Protein AF-R9UL96-F1 (afdb_monomer_lite)

Organism: NCBI:txid997761

Foldseek 3Di:
DVVVLDVLLDLVLLLCLLVLLQVVLVVQLCLLVQNDDQFDSVVSVVVLVCCCVPNDPVQNVCSVVSGHPVSVVSNVSSVLSVLLRDPVVLVDDLCVNLVCLLVQLVVLLLLLVLLVVCVVVVVDDLVVCVGGDSVPSNVVSVSSNSSSVSSNSSSSSSCVVSVPPPPPVVVVCVVCLLPVLLVVLLVLLVVQLVVLVCLLVVHPLPLFACVNPVPCPLALRNHDHSNPVSVVSNVLSVVVNVLSVCLVDQDDDPVLVVSLVSLLVLLCCLLFRLDDLLLVVLVLCVVVQVVCSNVSHHDPSCVSVDSSSVVSVSSNSSSVSSVLNSQLSVLVNVVHDSNPSHDPPDLPDDDLVNLLVLLVVLLVLLLVLLVLQQVLLVCLVVQHQVQADSVVSVVCVVVVVSVVSNSSSVSSNVVNVLSVLLNDCCVQAPDQPPPPRHGPGDDLCVSLVVLLSSLSSLLNHLVSLVVVVVVDDDPSSRCSVRVSSNSSNSSSVSSNSSSVSSVVNPDAQDPVPRDGSVVVD

Structure (mmCIF, N/CA/C/O backbone):
data_AF-R9UL96-F1
#
_entry.id   AF-R9UL96-F1
#
loop_
_atom_site.group_PDB
_atom_site.id
_atom_site.type_symbol
_atom_site.label_atom_id
_atom_site.label_alt_id
_atom_site.label_comp_id
_atom_site.label_asym_id
_atom_site.label_entity_id
_atom_site.label_seq_id
_atom_site.pdbx_PDB_ins_code
_atom_site.Cartn_x
_atom_site.Cartn_y
_atom_site.Cartn_z
_atom_site.occupancy
_atom_site.B_iso_or_equiv
_atom_site.auth_seq_id
_atom_site.auth_comp_id
_atom_site.auth_asym_id
_atom_site.auth_atom_id
_atom_site.pdbx_PDB_model_num
ATOM 1 N N . MET A 1 1 ? 14.682 -35.349 20.446 1.00 47.84 1 MET A N 1
ATOM 2 C CA . MET A 1 1 ? 13.753 -34.211 20.212 1.00 47.84 1 MET A CA 1
ATOM 3 C C . MET A 1 1 ? 13.965 -32.989 21.126 1.00 47.84 1 MET A C 1
ATOM 5 O O . MET A 1 1 ? 13.869 -31.873 20.626 1.00 47.84 1 MET A O 1
ATOM 9 N N . LEU A 1 2 ? 14.276 -33.133 22.426 1.00 48.75 2 LEU A N 1
ATOM 10 C CA . LEU A 1 2 ? 14.453 -31.982 23.342 1.00 48.75 2 LEU A CA 1
ATOM 11 C C . LEU A 1 2 ? 15.682 -31.096 23.024 1.00 48.75 2 LEU A C 1
ATOM 13 O O . LEU A 1 2 ? 15.549 -29.875 22.979 1.00 48.75 2 LEU A O 1
ATOM 17 N N . LYS A 1 3 ? 16.846 -31.685 22.694 1.00 47.28 3 LYS A N 1
ATOM 18 C CA . LYS A 1 3 ? 18.056 -30.932 22.281 1.00 47.28 3 LYS A CA 1
ATOM 19 C C . LYS A 1 3 ? 17.869 -30.137 20.974 1.00 47.28 3 LYS A C 1
ATOM 21 O O . LYS A 1 3 ? 18.302 -28.992 20.894 1.00 47.28 3 LYS A O 1
ATOM 26 N N . GLN A 1 4 ? 17.163 -30.692 19.981 1.00 53.06 4 GLN A N 1
ATOM 27 C CA . GLN A 1 4 ? 16.849 -29.985 18.724 1.00 53.06 4 GLN A CA 1
ATOM 28 C C . GLN A 1 4 ? 15.917 -28.783 18.953 1.00 53.06 4 GLN A C 1
ATOM 30 O O . GLN A 1 4 ? 16.147 -27.711 18.398 1.00 53.06 4 GLN A O 1
ATOM 35 N N . ARG A 1 5 ? 14.907 -28.914 19.830 1.00 56.50 5 ARG A N 1
ATOM 36 C CA . ARG A 1 5 ? 14.055 -27.776 20.226 1.00 56.50 5 ARG A CA 1
ATOM 37 C C . ARG A 1 5 ? 14.847 -26.685 20.955 1.00 56.50 5 ARG A C 1
ATOM 39 O O . ARG A 1 5 ? 14.590 -25.505 20.724 1.00 56.50 5 ARG A O 1
ATOM 46 N N . ALA A 1 6 ? 15.827 -27.056 21.781 1.00 61.53 6 ALA A N 1
ATOM 47 C CA . ALA A 1 6 ? 16.679 -26.098 22.485 1.00 61.53 6 ALA A CA 1
ATOM 48 C C . ALA A 1 6 ? 17.522 -25.249 21.513 1.00 61.53 6 ALA A C 1
ATOM 50 O O . ALA A 1 6 ? 17.527 -24.024 21.626 1.00 61.53 6 ALA A O 1
ATOM 51 N N . TRP A 1 7 ? 18.144 -25.869 20.504 1.00 63.56 7 TRP A N 1
ATOM 52 C CA . TRP A 1 7 ? 18.952 -25.164 19.498 1.00 63.56 7 TRP A CA 1
ATOM 53 C C . TRP A 1 7 ? 18.121 -24.211 18.623 1.00 63.56 7 TRP A C 1
ATOM 55 O O . TRP A 1 7 ? 18.484 -23.046 18.445 1.00 63.56 7 TRP A O 1
ATOM 65 N N . LEU A 1 8 ? 16.947 -24.659 18.165 1.00 64.25 8 LEU A N 1
ATOM 66 C CA . LEU A 1 8 ? 16.033 -23.851 17.346 1.00 64.25 8 LEU A CA 1
ATOM 67 C C . LEU A 1 8 ? 15.386 -22.685 18.120 1.00 64.25 8 LEU A C 1
ATOM 69 O O . LEU A 1 8 ? 14.940 -21.712 17.518 1.00 64.25 8 LEU A O 1
ATOM 73 N N . SER A 1 9 ? 15.333 -22.755 19.454 1.00 70.75 9 SER A N 1
ATOM 74 C CA . SER A 1 9 ? 14.817 -21.682 20.325 1.00 70.75 9 SER A CA 1
ATOM 75 C C . SER A 1 9 ? 15.905 -20.753 20.884 1.00 70.75 9 SER A C 1
ATOM 77 O O . SER A 1 9 ? 15.622 -19.874 21.702 1.00 70.75 9 SER A O 1
ATOM 79 N N . SER A 1 10 ? 17.154 -20.929 20.443 1.00 84.50 10 SER A N 1
ATOM 80 C CA . SER A 1 10 ? 18.304 -20.203 20.971 1.00 84.50 10 SER A CA 1
ATOM 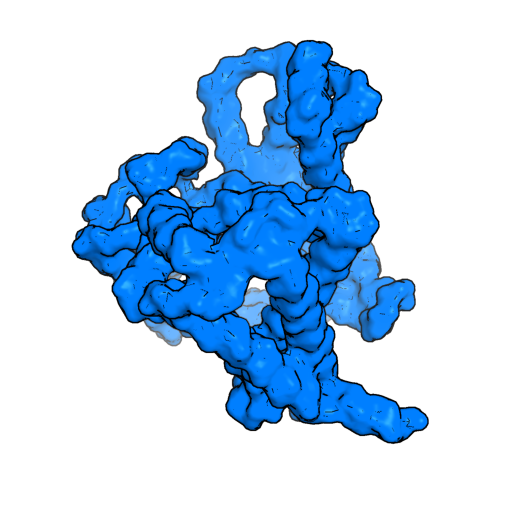81 C C . SER A 1 10 ? 18.249 -18.704 20.664 1.00 84.50 10 SER A C 1
ATOM 83 O O . SER A 1 10 ? 17.824 -18.277 19.588 1.00 84.50 10 SER A O 1
ATOM 85 N N . LYS A 1 11 ? 18.724 -17.896 21.618 1.00 87.94 11 LYS A N 1
ATOM 86 C CA . LYS A 1 11 ? 18.963 -16.453 21.458 1.00 87.94 11 LYS A CA 1
ATOM 87 C C . LYS A 1 11 ? 20.184 -16.150 20.575 1.00 87.94 11 LYS A C 1
ATOM 89 O O . LYS A 1 11 ? 20.279 -15.047 20.049 1.00 87.94 11 LYS A O 1
ATOM 94 N N . ARG A 1 12 ? 21.088 -17.124 20.392 1.00 89.44 12 ARG A N 1
ATOM 95 C CA . ARG A 1 12 ? 22.370 -16.956 19.680 1.00 89.44 12 ARG A CA 1
ATOM 96 C C . ARG A 1 12 ? 22.191 -16.426 18.257 1.00 89.44 12 ARG A C 1
ATOM 98 O O . ARG A 1 12 ? 22.935 -15.544 17.856 1.00 89.44 12 ARG A O 1
ATOM 105 N N . TRP A 1 13 ? 21.158 -16.882 17.549 1.00 88.19 13 TRP A N 1
ATOM 106 C CA . TRP A 1 13 ? 20.866 -16.459 16.176 1.00 88.19 13 TRP A CA 1
ATOM 107 C C . TRP A 1 13 ? 20.723 -14.951 16.007 1.00 88.19 13 TRP A C 1
ATOM 109 O O . TRP A 1 13 ? 21.274 -14.397 15.067 1.00 88.19 13 TRP A O 1
ATOM 119 N N . GLY A 1 14 ? 20.020 -14.279 16.922 1.00 86.81 14 GLY A N 1
ATOM 120 C CA . GLY A 1 14 ? 19.823 -12.837 16.791 1.00 86.81 14 GLY A CA 1
ATOM 121 C C . GLY A 1 14 ? 21.050 -12.021 17.190 1.00 86.81 14 GLY A C 1
ATOM 122 O O . GLY A 1 14 ? 21.252 -10.961 16.617 1.00 86.81 14 GLY A O 1
ATOM 123 N N . TYR A 1 15 ? 21.911 -12.530 18.084 1.00 91.19 15 TYR A N 1
ATOM 124 C CA . TYR A 1 15 ? 23.210 -11.896 18.347 1.00 91.19 15 TYR A CA 1
ATOM 125 C C . TYR A 1 15 ? 24.140 -12.008 17.136 1.00 91.19 15 TYR A C 1
ATOM 127 O O . TYR A 1 15 ? 24.719 -11.009 16.719 1.00 91.19 15 TYR A O 1
ATOM 135 N N . ILE A 1 16 ? 24.220 -13.195 16.526 1.00 91.00 16 ILE A N 1
ATOM 136 C CA . ILE A 1 16 ? 25.002 -13.410 15.301 1.00 91.00 16 ILE A CA 1
ATOM 137 C C . ILE A 1 16 ? 24.481 -12.497 14.181 1.00 91.00 16 ILE A C 1
ATOM 139 O O . ILE A 1 16 ? 25.257 -11.755 13.588 1.00 91.00 16 ILE A O 1
ATOM 143 N N . ALA A 1 17 ? 23.163 -12.468 13.958 1.00 90.25 17 ALA A N 1
ATOM 144 C CA . ALA A 1 17 ? 22.548 -11.600 12.955 1.00 90.25 17 ALA A CA 1
ATOM 145 C C . ALA A 1 17 ? 22.770 -10.102 13.239 1.00 90.25 17 ALA A C 1
ATOM 147 O O . ALA A 1 17 ? 22.954 -9.331 12.304 1.00 90.25 17 ALA A O 1
ATOM 148 N N . SER A 1 18 ? 22.791 -9.672 14.507 1.00 91.38 18 SER A N 1
ATOM 149 C CA . SER A 1 18 ? 23.057 -8.266 14.853 1.00 91.38 18 SER A CA 1
ATOM 150 C C . SER A 1 18 ? 24.501 -7.828 14.606 1.00 91.38 18 SER A C 1
ATOM 152 O O . SER A 1 18 ? 24.752 -6.639 14.460 1.00 91.38 18 SER A O 1
ATOM 154 N N . LEU A 1 19 ? 25.445 -8.771 14.565 1.00 91.50 19 LEU A N 1
ATOM 155 C CA . LEU A 1 19 ? 26.862 -8.480 14.344 1.00 91.50 19 LEU A CA 1
ATOM 156 C C . LEU A 1 19 ? 27.278 -8.676 12.883 1.00 91.50 19 LEU A C 1
ATOM 158 O O . LEU A 1 19 ? 28.200 -8.014 12.423 1.00 91.50 19 LEU A O 1
ATOM 162 N N . ALA A 1 20 ? 26.589 -9.540 12.136 1.00 88.75 20 ALA A N 1
ATOM 163 C CA . ALA A 1 20 ? 26.991 -9.919 10.782 1.00 88.75 20 ALA A CA 1
ATOM 164 C C . ALA A 1 20 ? 26.985 -8.762 9.760 1.00 88.75 20 ALA A C 1
ATOM 166 O O . ALA A 1 20 ? 27.764 -8.807 8.814 1.00 88.75 20 ALA A O 1
ATOM 167 N N . LEU A 1 21 ? 26.174 -7.712 9.952 1.00 87.88 21 LEU A N 1
ATOM 168 C CA . LEU A 1 21 ? 26.159 -6.534 9.066 1.00 87.88 21 LEU A CA 1
ATOM 169 C C . LEU A 1 21 ? 27.049 -5.375 9.535 1.00 87.88 21 LEU A C 1
ATOM 171 O O . LEU A 1 21 ? 27.207 -4.399 8.805 1.00 87.88 21 LEU A O 1
ATOM 175 N N . VAL A 1 22 ? 27.640 -5.457 10.730 1.00 87.94 22 VAL A N 1
ATOM 176 C CA . VAL A 1 22 ? 28.489 -4.379 11.263 1.00 87.94 22 VAL A CA 1
ATOM 177 C C . VAL A 1 22 ? 29.727 -4.136 10.387 1.00 87.94 22 VAL A C 1
ATOM 179 O O . VAL A 1 22 ? 29.967 -2.976 10.055 1.00 87.94 22 VAL A O 1
ATOM 182 N N . PRO A 1 23 ? 30.470 -5.165 9.921 1.00 89.44 23 PRO A N 1
ATOM 183 C CA . PRO A 1 23 ? 31.605 -4.948 9.020 1.00 89.44 23 PRO A CA 1
ATOM 184 C C . PRO A 1 23 ? 31.208 -4.260 7.709 1.00 89.44 23 PRO A C 1
ATOM 186 O O . PRO A 1 23 ? 31.928 -3.391 7.230 1.00 89.44 23 PRO A O 1
ATOM 189 N N . TYR A 1 24 ? 30.038 -4.603 7.159 1.00 85.75 24 TYR A N 1
ATOM 190 C CA . TYR A 1 24 ? 29.509 -3.976 5.947 1.00 85.75 24 TYR A CA 1
ATOM 191 C C . TYR A 1 24 ? 29.161 -2.499 6.171 1.00 85.75 24 TYR A C 1
ATOM 193 O O . TYR A 1 24 ? 29.518 -1.653 5.355 1.00 85.75 24 TYR A O 1
ATOM 201 N N . ALA A 1 25 ? 28.508 -2.174 7.292 1.00 88.12 25 ALA A N 1
ATOM 202 C CA . ALA A 1 25 ? 28.195 -0.789 7.637 1.00 88.12 25 ALA A CA 1
ATOM 203 C C . ALA A 1 25 ? 29.469 0.052 7.810 1.00 88.12 25 ALA A C 1
ATOM 205 O O . ALA A 1 25 ? 29.531 1.168 7.306 1.00 88.12 25 ALA A O 1
ATOM 206 N N . ILE A 1 26 ? 30.498 -0.499 8.466 1.00 89.50 26 ILE A N 1
ATOM 207 C CA . ILE A 1 26 ? 31.804 0.161 8.608 1.00 89.50 26 ILE A CA 1
ATOM 208 C C . ILE A 1 26 ? 32.422 0.410 7.231 1.00 89.50 26 ILE A C 1
ATOM 210 O O . ILE A 1 26 ? 32.791 1.540 6.938 1.00 89.50 26 ILE A O 1
ATOM 214 N N . LEU A 1 27 ? 32.481 -0.611 6.372 1.00 87.69 27 LEU A N 1
ATOM 215 C CA . LEU A 1 27 ? 33.031 -0.494 5.019 1.00 87.69 27 LEU A CA 1
ATOM 216 C C . LEU A 1 27 ? 32.353 0.629 4.220 1.00 87.69 27 LEU A C 1
ATOM 218 O O . LEU A 1 27 ? 33.025 1.461 3.623 1.00 87.69 27 LEU A O 1
ATOM 222 N N . LYS A 1 28 ? 31.019 0.686 4.255 1.00 86.31 28 LYS A N 1
ATOM 223 C CA . LYS A 1 28 ? 30.242 1.707 3.549 1.00 86.31 28 LYS A CA 1
ATOM 224 C C . LYS A 1 28 ? 30.446 3.117 4.102 1.00 86.31 28 LYS A C 1
ATOM 226 O O . LYS A 1 28 ? 30.524 4.059 3.322 1.00 86.31 28 LYS A O 1
ATOM 231 N N . LEU A 1 29 ? 30.591 3.265 5.419 1.00 89.56 29 LEU A N 1
ATOM 232 C CA . LEU A 1 29 ? 30.948 4.551 6.022 1.00 89.56 29 LEU A CA 1
ATOM 233 C C . LEU A 1 29 ? 32.369 4.983 5.639 1.00 89.56 29 LEU A C 1
ATOM 235 O O . LEU A 1 29 ? 32.583 6.159 5.370 1.00 89.56 29 LEU A O 1
ATOM 239 N N . LEU A 1 30 ? 33.324 4.051 5.559 1.00 89.12 30 LEU A N 1
ATOM 240 C CA . LEU A 1 30 ? 34.678 4.347 5.080 1.00 89.12 30 LEU A CA 1
ATOM 241 C C . LEU A 1 30 ? 34.650 4.855 3.631 1.00 89.12 30 LEU A C 1
ATOM 243 O O . LEU A 1 30 ? 35.268 5.876 3.340 1.00 89.12 30 LEU A O 1
ATOM 247 N N . TRP A 1 31 ? 33.867 4.218 2.755 1.00 88.31 31 TRP A N 1
ATOM 248 C CA . TRP A 1 31 ? 33.702 4.666 1.368 1.00 88.31 31 TRP A CA 1
ATOM 249 C C . TRP A 1 31 ? 33.063 6.049 1.266 1.00 88.31 31 TRP A C 1
ATOM 251 O O . TRP A 1 31 ? 33.552 6.866 0.499 1.00 88.31 31 TRP A O 1
ATOM 261 N N . ALA A 1 32 ? 32.034 6.348 2.066 1.00 87.38 32 ALA A N 1
ATOM 262 C CA . ALA A 1 32 ? 31.415 7.679 2.093 1.00 87.38 32 ALA A CA 1
ATOM 263 C C . ALA A 1 32 ? 32.349 8.793 2.592 1.00 87.38 32 ALA A C 1
ATOM 265 O O . ALA A 1 32 ? 32.083 9.964 2.358 1.00 87.38 32 ALA A O 1
ATOM 266 N N . ASN A 1 33 ? 33.437 8.438 3.279 1.00 89.19 33 ASN A N 1
ATOM 267 C CA . ASN A 1 33 ? 34.460 9.380 3.737 1.00 89.19 33 ASN A CA 1
ATOM 268 C C . ASN A 1 33 ? 35.718 9.355 2.845 1.00 89.19 33 ASN A C 1
ATOM 270 O O . ASN A 1 33 ? 36.777 9.815 3.266 1.00 89.19 33 ASN A O 1
ATOM 274 N N . GLY A 1 34 ? 35.629 8.789 1.635 1.00 84.31 34 GLY A N 1
ATOM 275 C CA . GLY A 1 34 ? 36.731 8.763 0.666 1.00 84.31 34 GLY A CA 1
ATOM 276 C C . GLY A 1 34 ? 37.849 7.764 0.984 1.00 84.31 34 GLY A C 1
ATOM 277 O O . GLY A 1 34 ? 38.929 7.841 0.405 1.00 84.31 34 GLY A O 1
ATOM 278 N N . ILE A 1 35 ? 37.631 6.820 1.904 1.00 87.06 35 ILE A N 1
ATOM 279 C CA . ILE A 1 35 ? 38.648 5.837 2.291 1.00 87.06 35 ILE A CA 1
ATOM 280 C C . ILE A 1 35 ? 38.501 4.588 1.412 1.00 87.06 35 ILE A C 1
ATOM 282 O O . ILE A 1 35 ? 37.592 3.774 1.600 1.00 87.06 35 ILE A O 1
ATOM 286 N N . ALA A 1 36 ? 39.428 4.418 0.468 1.00 83.31 36 ALA A N 1
ATOM 287 C CA . ALA A 1 36 ? 39.475 3.284 -0.453 1.00 83.31 36 ALA A CA 1
ATOM 288 C C . ALA A 1 36 ? 39.890 1.979 0.253 1.00 83.31 36 ALA A C 1
ATOM 290 O O . ALA A 1 36 ? 41.070 1.663 0.409 1.00 83.31 36 ALA A O 1
ATOM 291 N N . VAL A 1 37 ? 38.898 1.209 0.703 1.00 81.81 37 VAL A N 1
ATOM 292 C CA . VAL A 1 37 ? 39.073 -0.125 1.300 1.00 81.81 37 VAL A CA 1
ATOM 293 C C . VAL A 1 37 ? 38.338 -1.141 0.435 1.00 81.81 37 VAL A C 1
ATOM 295 O O . VAL A 1 37 ? 37.131 -1.025 0.280 1.00 81.81 37 VAL A O 1
ATOM 298 N N . LEU A 1 38 ? 39.025 -2.155 -0.103 1.00 76.19 38 LEU A N 1
ATOM 299 C CA . LEU A 1 38 ? 38.444 -3.169 -1.015 1.00 76.19 38 LEU A CA 1
ATOM 300 C C . LEU A 1 38 ? 37.946 -2.638 -2.375 1.00 76.19 38 LEU A C 1
ATOM 302 O O . LEU A 1 38 ? 37.251 -3.361 -3.087 1.00 76.19 38 LEU A O 1
ATOM 306 N N . ILE A 1 39 ? 38.310 -1.406 -2.723 1.00 78.50 39 ILE A N 1
ATOM 307 C CA . ILE A 1 39 ? 37.995 -0.713 -3.977 1.00 78.50 39 ILE A CA 1
ATOM 308 C C . ILE A 1 39 ? 39.217 0.124 -4.391 1.00 78.50 39 ILE A C 1
ATOM 310 O O . ILE A 1 39 ? 39.999 0.524 -3.520 1.00 78.50 39 ILE A O 1
ATOM 314 N N . SER A 1 40 ? 39.415 0.345 -5.692 1.00 82.94 40 SER A N 1
ATOM 315 C CA . SER A 1 40 ? 40.440 1.255 -6.226 1.00 82.94 40 SER A CA 1
ATOM 316 C C . SER A 1 40 ? 40.183 2.716 -5.798 1.00 82.94 40 SER A C 1
ATOM 318 O O . SER A 1 40 ? 39.072 3.080 -5.412 1.00 82.94 40 SER A O 1
ATOM 320 N N . GLN A 1 41 ? 41.215 3.570 -5.845 1.00 83.62 41 GLN A N 1
ATOM 321 C CA . GLN A 1 41 ? 41.034 5.015 -5.613 1.00 83.62 41 GLN A CA 1
ATOM 322 C C . GLN A 1 41 ? 40.152 5.645 -6.700 1.00 83.62 41 GLN A C 1
ATOM 324 O O . GLN A 1 41 ? 39.225 6.382 -6.384 1.00 83.62 41 GLN A O 1
ATOM 329 N N . GLU A 1 42 ? 40.372 5.258 -7.956 1.00 81.06 42 GLU A N 1
ATOM 330 C CA . GLU A 1 42 ? 39.547 5.653 -9.104 1.00 81.06 42 GLU A CA 1
ATOM 331 C C . GLU A 1 42 ? 38.076 5.237 -8.909 1.00 81.06 42 GLU A C 1
ATOM 333 O O . GLU A 1 42 ? 37.175 6.058 -9.045 1.00 81.06 42 GLU A O 1
ATOM 338 N N . GLY A 1 43 ? 37.821 4.021 -8.413 1.00 79.25 43 GLY A N 1
ATOM 339 C CA . GLY A 1 43 ? 36.471 3.553 -8.093 1.00 79.25 43 GLY A CA 1
ATOM 340 C C . GLY A 1 43 ? 35.796 4.312 -6.941 1.00 79.25 43 GLY A C 1
ATOM 341 O O . GLY A 1 43 ? 34.570 4.433 -6.919 1.00 79.25 43 GLY A O 1
ATOM 342 N N . ILE A 1 44 ? 36.553 4.857 -5.978 1.00 83.00 44 ILE A N 1
ATOM 343 C CA . ILE A 1 44 ? 36.001 5.757 -4.945 1.00 83.00 44 ILE A CA 1
ATOM 344 C C . ILE A 1 44 ? 35.614 7.107 -5.545 1.00 83.00 44 ILE A C 1
ATOM 346 O O . ILE A 1 44 ? 34.560 7.639 -5.185 1.00 83.00 44 ILE A O 1
ATOM 350 N N . GLU A 1 45 ? 36.436 7.657 -6.437 1.00 83.81 45 GLU A N 1
ATOM 351 C CA . GLU A 1 45 ? 36.146 8.911 -7.136 1.00 83.81 45 GLU A CA 1
ATOM 352 C C . GLU A 1 45 ? 34.904 8.766 -8.023 1.00 83.81 45 GLU A C 1
ATOM 354 O O . GLU A 1 45 ? 33.984 9.584 -7.937 1.00 83.81 45 GLU A O 1
ATOM 359 N N . GLU A 1 46 ? 34.804 7.670 -8.779 1.00 81.69 46 GLU A N 1
ATOM 360 C CA . GLU A 1 46 ? 33.617 7.336 -9.565 1.00 81.69 46 GLU A CA 1
ATOM 361 C C . GLU A 1 46 ? 32.380 7.108 -8.693 1.00 81.69 46 GLU A C 1
ATOM 363 O O . GLU A 1 46 ? 31.291 7.580 -9.025 1.00 81.69 46 GLU A O 1
ATOM 368 N N . LEU A 1 47 ? 32.520 6.432 -7.547 1.00 80.19 47 LEU A N 1
ATOM 369 C CA . LEU A 1 47 ? 31.423 6.254 -6.596 1.00 80.19 47 LEU A CA 1
ATOM 370 C C . LEU A 1 47 ? 30.910 7.606 -6.089 1.00 80.19 47 LEU A C 1
ATOM 372 O O . LEU A 1 47 ? 29.698 7.815 -6.048 1.00 80.19 47 LEU A O 1
ATOM 376 N N . HIS A 1 48 ? 31.805 8.532 -5.730 1.00 83.81 48 HIS A N 1
ATOM 377 C CA . HIS A 1 48 ? 31.416 9.878 -5.306 1.00 83.81 48 HIS A CA 1
ATOM 378 C C . HIS A 1 48 ? 30.740 10.640 -6.445 1.00 83.81 48 HIS A C 1
ATOM 380 O O . HIS A 1 48 ? 29.678 11.225 -6.235 1.00 83.81 48 HIS A O 1
ATOM 386 N N . ALA A 1 49 ? 31.296 10.591 -7.657 1.00 83.50 49 ALA A N 1
ATOM 387 C CA . ALA A 1 49 ? 30.705 11.227 -8.830 1.00 83.50 49 ALA A CA 1
ATOM 388 C C . ALA A 1 49 ? 29.302 10.670 -9.132 1.00 83.50 49 ALA A C 1
ATOM 390 O O . ALA A 1 49 ? 28.355 11.429 -9.344 1.00 83.50 49 ALA A O 1
ATOM 391 N N . SER A 1 50 ? 29.139 9.347 -9.069 1.00 77.44 50 SER A N 1
ATOM 392 C CA . SER A 1 50 ? 27.865 8.662 -9.284 1.00 77.44 50 SER A CA 1
ATOM 393 C C . SER A 1 50 ? 26.846 8.996 -8.197 1.00 77.44 50 SER A C 1
ATOM 395 O O . SER A 1 50 ? 25.691 9.279 -8.510 1.00 77.44 50 SER A O 1
ATOM 397 N N . MET A 1 51 ? 27.257 9.054 -6.927 1.00 77.19 51 MET A N 1
ATOM 398 C CA . MET A 1 51 ? 26.379 9.479 -5.832 1.00 77.19 51 MET A CA 1
ATOM 399 C C . MET A 1 51 ? 25.943 10.939 -5.997 1.00 77.19 51 MET A C 1
ATOM 401 O O . MET A 1 51 ? 24.787 11.271 -5.753 1.00 77.19 51 MET A O 1
ATOM 405 N N . GLN A 1 52 ? 26.824 11.815 -6.479 1.00 79.81 52 GLN A N 1
ATOM 406 C CA . GLN A 1 52 ? 26.480 13.215 -6.730 1.00 79.81 52 GLN A CA 1
ATOM 407 C C . GLN A 1 52 ? 25.517 13.399 -7.910 1.00 79.81 52 GLN A C 1
ATOM 409 O O . GLN A 1 52 ? 24.691 14.319 -7.864 1.00 79.81 52 GLN A O 1
ATOM 414 N N . ALA A 1 53 ? 25.623 12.545 -8.932 1.00 76.69 53 ALA A N 1
ATOM 415 C CA . ALA A 1 53 ? 24.845 12.624 -10.166 1.00 76.69 53 ALA A CA 1
ATOM 416 C C . ALA A 1 53 ? 23.504 11.870 -10.105 1.00 76.69 53 ALA A C 1
ATOM 418 O O . ALA A 1 53 ? 22.507 12.364 -10.627 1.00 76.69 53 ALA A O 1
ATOM 419 N N . ASN A 1 54 ? 23.473 10.695 -9.471 1.00 72.88 54 ASN A N 1
ATOM 420 C CA . ASN A 1 54 ? 22.372 9.733 -9.592 1.00 72.88 54 ASN A CA 1
ATOM 421 C C . ASN A 1 54 ? 21.609 9.480 -8.285 1.00 72.88 54 ASN A C 1
ATOM 423 O O . ASN A 1 54 ? 20.529 8.888 -8.327 1.00 72.88 54 ASN A O 1
ATOM 427 N N . ALA A 1 55 ? 22.147 9.869 -7.123 1.00 71.38 55 ALA A N 1
ATOM 428 C CA . ALA A 1 55 ? 21.472 9.601 -5.857 1.00 71.38 55 ALA A CA 1
ATOM 429 C C . ALA A 1 55 ? 20.238 10.492 -5.675 1.00 71.38 55 ALA A C 1
ATOM 431 O O . ALA A 1 55 ? 20.205 11.658 -6.079 1.00 71.38 55 ALA A O 1
ATOM 432 N N . ASP A 1 56 ? 19.222 9.952 -5.002 1.00 75.12 56 ASP A N 1
ATOM 433 C CA . ASP A 1 56 ? 18.080 10.750 -4.581 1.00 75.12 56 ASP A CA 1
ATOM 434 C C . ASP A 1 56 ? 18.518 11.850 -3.588 1.00 75.12 56 ASP A C 1
ATOM 436 O O . ASP A 1 56 ? 19.531 11.696 -2.895 1.00 75.12 56 ASP A O 1
ATOM 440 N N . PRO A 1 57 ? 17.759 12.956 -3.462 1.00 73.44 57 PRO A N 1
ATOM 441 C CA . PRO A 1 57 ? 18.163 14.098 -2.642 1.00 73.44 57 PRO A CA 1
ATOM 442 C C . PRO A 1 57 ? 18.486 13.765 -1.178 1.00 73.44 57 PRO A C 1
ATOM 444 O O . PRO A 1 57 ? 19.310 14.446 -0.571 1.00 73.44 57 PRO A O 1
ATOM 447 N N . ILE A 1 58 ? 17.853 12.737 -0.597 1.00 70.38 58 ILE A N 1
ATOM 448 C CA . ILE A 1 58 ? 18.079 12.342 0.800 1.00 70.38 58 ILE A CA 1
ATOM 449 C C . ILE A 1 58 ? 19.377 11.547 0.910 1.00 70.38 58 ILE A C 1
ATOM 451 O O . ILE A 1 58 ? 20.192 11.835 1.784 1.00 70.38 58 ILE A O 1
ATOM 455 N N . SER A 1 59 ? 19.583 10.569 0.026 1.00 73.25 59 SER A N 1
ATOM 456 C CA . SER A 1 59 ? 20.826 9.794 -0.015 1.00 73.25 59 SER A CA 1
ATOM 457 C C . SER A 1 59 ? 22.030 10.682 -0.315 1.00 73.25 59 SER A C 1
ATOM 459 O O . SER A 1 59 ? 23.063 10.520 0.326 1.00 73.25 59 SER A O 1
ATOM 461 N N . LYS A 1 60 ? 21.875 11.660 -1.215 1.00 79.25 60 LYS A N 1
ATOM 462 C CA . LYS A 1 60 ? 22.894 12.671 -1.510 1.00 79.25 60 LYS A CA 1
ATOM 463 C C . LYS A 1 60 ? 23.242 13.501 -0.274 1.00 79.25 60 LYS A C 1
ATOM 465 O O . LYS A 1 60 ? 24.400 13.552 0.114 1.00 79.25 60 LYS A O 1
ATOM 470 N N . TRP A 1 61 ? 22.236 14.059 0.403 1.00 81.88 61 TRP A N 1
ATOM 471 C CA . TRP A 1 61 ? 22.449 14.835 1.628 1.00 81.88 61 TRP A CA 1
ATOM 472 C C . TRP A 1 61 ? 23.108 14.018 2.752 1.00 81.88 61 TRP A C 1
ATOM 474 O O . TRP A 1 61 ? 23.996 14.521 3.435 1.00 81.88 61 TRP A O 1
ATOM 484 N N . LEU A 1 62 ? 22.699 12.757 2.943 1.00 79.94 62 LEU A N 1
ATOM 485 C CA . LEU A 1 62 ? 23.335 11.849 3.906 1.00 79.94 62 LEU A CA 1
ATOM 486 C C . LEU A 1 62 ? 24.802 11.584 3.541 1.00 79.94 62 LEU A C 1
ATOM 488 O O . LEU A 1 62 ? 25.669 11.597 4.413 1.00 79.94 62 LEU A O 1
ATOM 492 N N . PHE A 1 63 ? 25.077 11.374 2.257 1.00 84.88 63 PHE A N 1
ATOM 493 C CA . PHE A 1 63 ? 26.421 11.121 1.760 1.00 84.88 63 PHE A CA 1
ATOM 494 C C . PHE A 1 63 ? 27.328 12.352 1.917 1.00 84.88 63 PHE A C 1
ATOM 496 O O . PHE A 1 63 ? 28.465 12.203 2.352 1.00 84.88 63 PHE A O 1
ATOM 503 N N . ASP A 1 64 ? 26.806 13.564 1.697 1.00 83.31 64 ASP A N 1
ATOM 504 C CA . ASP A 1 64 ? 27.532 14.832 1.890 1.00 83.31 64 ASP A CA 1
ATOM 505 C C . ASP A 1 64 ? 27.984 15.048 3.349 1.00 83.31 64 ASP A C 1
ATOM 507 O O . ASP A 1 64 ? 29.001 15.694 3.600 1.00 83.31 64 ASP A O 1
ATOM 511 N N . ILE A 1 65 ? 27.256 14.491 4.326 1.00 87.38 65 ILE A N 1
ATOM 512 C CA . ILE A 1 65 ? 27.643 14.505 5.749 1.00 87.38 65 ILE A CA 1
ATOM 513 C C . ILE A 1 65 ? 28.453 13.261 6.167 1.00 87.38 65 ILE A C 1
ATOM 515 O O . ILE A 1 65 ? 28.634 13.017 7.361 1.00 87.38 65 ILE A O 1
ATOM 519 N N . GLY A 1 66 ? 28.922 12.461 5.203 1.00 84.38 66 GLY A N 1
ATOM 520 C CA . GLY A 1 66 ? 29.758 11.276 5.420 1.00 84.38 66 GLY A CA 1
ATOM 521 C C . GLY A 1 66 ? 28.995 10.026 5.873 1.00 84.38 66 GLY A C 1
ATOM 522 O O . GLY A 1 66 ? 29.601 9.104 6.427 1.00 84.38 66 GLY A O 1
ATOM 523 N N . ILE A 1 67 ? 27.671 9.977 5.680 1.00 86.62 67 ILE A N 1
ATOM 524 C CA . ILE A 1 67 ? 26.815 8.851 6.069 1.00 86.62 67 ILE A CA 1
ATOM 525 C C . ILE A 1 67 ? 26.259 8.154 4.826 1.00 86.62 67 ILE A C 1
ATOM 527 O O . ILE A 1 67 ? 25.375 8.653 4.139 1.00 86.62 67 ILE A O 1
ATOM 531 N N . ASP A 1 68 ? 26.704 6.924 4.586 1.00 85.44 68 ASP A N 1
ATOM 532 C CA . ASP A 1 68 ? 26.129 6.088 3.534 1.00 85.44 68 ASP A CA 1
ATOM 533 C C . ASP A 1 68 ? 24.731 5.558 3.929 1.00 85.44 68 ASP A C 1
ATOM 535 O O . ASP A 1 68 ? 24.529 4.974 5.002 1.00 85.44 68 ASP A O 1
ATOM 539 N N . ALA A 1 69 ? 23.746 5.723 3.039 1.00 77.88 69 ALA A N 1
ATOM 540 C CA . ALA A 1 69 ? 22.368 5.287 3.275 1.00 77.88 69 ALA A CA 1
ATOM 541 C C . ALA A 1 69 ? 22.248 3.761 3.471 1.00 77.88 69 ALA A C 1
ATOM 543 O O . ALA A 1 69 ? 21.436 3.287 4.274 1.00 77.88 69 ALA A O 1
ATOM 544 N N . THR A 1 70 ? 23.082 2.968 2.790 1.00 81.62 70 THR A N 1
ATOM 545 C CA . THR A 1 70 ? 23.108 1.505 2.937 1.00 81.62 70 THR A CA 1
ATOM 546 C C . THR A 1 70 ? 23.750 1.069 4.253 1.00 81.62 70 THR A C 1
ATOM 548 O O . THR A 1 70 ? 23.281 0.103 4.861 1.00 81.62 70 THR A O 1
ATOM 551 N N . ALA A 1 71 ? 24.724 1.826 4.771 1.00 86.62 71 ALA A N 1
ATOM 552 C CA . ALA A 1 71 ? 25.243 1.634 6.125 1.00 86.62 71 ALA A CA 1
ATOM 553 C C . ALA A 1 71 ? 24.158 1.878 7.184 1.00 86.62 71 ALA A C 1
ATOM 555 O O . ALA A 1 71 ? 23.995 1.075 8.106 1.00 86.62 71 ALA A O 1
ATOM 556 N N . LEU A 1 72 ? 23.359 2.937 7.028 1.00 86.00 72 LEU A N 1
ATOM 557 C CA . LEU A 1 72 ? 22.250 3.233 7.938 1.00 86.00 72 LEU A CA 1
ATOM 558 C C . LEU A 1 72 ? 21.196 2.112 7.930 1.00 86.00 72 LEU A C 1
ATOM 560 O O . LEU A 1 72 ? 20.756 1.660 8.991 1.00 86.00 72 LEU A O 1
ATOM 564 N N . MET A 1 73 ? 20.843 1.596 6.749 1.00 83.94 73 MET A N 1
ATOM 565 C CA . MET A 1 73 ? 19.952 0.437 6.622 1.00 83.94 73 MET A CA 1
ATOM 566 C C . MET A 1 73 ? 20.529 -0.816 7.289 1.00 83.94 73 MET A C 1
ATOM 568 O O . MET A 1 73 ? 19.805 -1.522 7.997 1.00 83.94 73 MET A O 1
ATOM 572 N N . ALA A 1 74 ? 21.828 -1.074 7.125 1.00 86.62 74 ALA A N 1
ATOM 573 C CA . ALA A 1 74 ? 22.514 -2.188 7.770 1.00 86.62 74 ALA A CA 1
ATOM 574 C C . ALA A 1 74 ? 22.480 -2.077 9.306 1.00 86.62 74 ALA A C 1
ATOM 576 O O . ALA A 1 74 ? 22.222 -3.066 9.995 1.00 86.62 74 ALA A O 1
ATOM 577 N N . LEU A 1 75 ? 22.645 -0.872 9.862 1.00 89.94 75 LEU A N 1
ATOM 578 C CA . LEU A 1 75 ? 22.516 -0.627 11.302 1.00 89.94 75 LEU A CA 1
ATOM 579 C C . LEU A 1 75 ? 21.082 -0.846 11.802 1.00 89.94 75 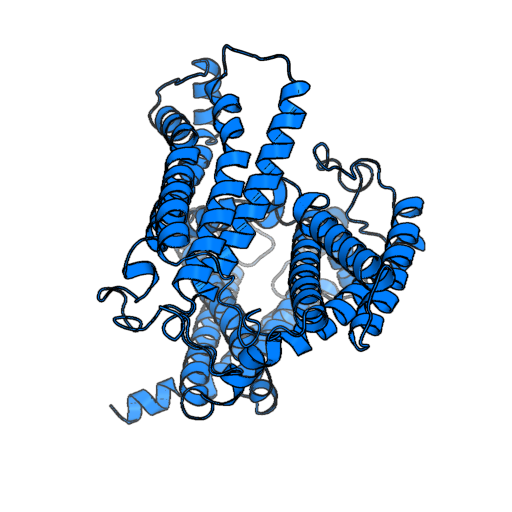LEU A C 1
ATOM 581 O O . LEU A 1 75 ? 20.881 -1.490 12.834 1.00 89.94 75 LEU A O 1
ATOM 585 N N . ILE A 1 76 ? 20.073 -0.382 11.060 1.00 88.50 76 ILE A N 1
ATOM 586 C CA . ILE A 1 76 ? 18.656 -0.633 11.373 1.00 88.50 76 ILE A CA 1
ATOM 587 C C . ILE A 1 76 ? 18.361 -2.139 11.361 1.00 88.50 76 ILE A C 1
ATOM 589 O O . ILE A 1 76 ? 17.688 -2.651 12.260 1.00 88.50 76 ILE A O 1
ATOM 593 N N . ALA A 1 77 ? 18.894 -2.866 10.381 1.00 87.88 77 ALA A N 1
ATOM 594 C CA . ALA A 1 77 ? 18.753 -4.312 10.263 1.00 87.88 77 ALA A CA 1
ATOM 595 C C . ALA A 1 77 ? 19.431 -5.058 11.434 1.00 87.88 77 ALA A C 1
ATOM 597 O O . ALA A 1 77 ? 18.857 -6.001 11.992 1.00 87.88 77 ALA A O 1
ATOM 598 N N . SER A 1 78 ? 20.594 -4.586 11.887 1.00 90.69 78 SER A N 1
ATOM 599 C CA . SER A 1 78 ? 21.275 -5.083 13.089 1.00 90.69 78 SER A CA 1
ATOM 600 C C . SER A 1 78 ? 20.483 -4.806 14.372 1.00 90.69 78 SER A C 1
ATOM 602 O O . SER A 1 78 ? 20.340 -5.693 15.219 1.00 90.69 78 SER A O 1
ATOM 604 N N . LEU A 1 79 ? 19.890 -3.614 14.504 1.00 91.31 79 LEU A N 1
ATOM 605 C CA . LEU A 1 79 ? 19.003 -3.266 15.620 1.00 91.31 79 LEU A CA 1
ATOM 606 C C . LEU A 1 79 ? 17.730 -4.119 15.627 1.00 91.31 79 LEU A C 1
ATOM 608 O O . LEU A 1 79 ? 17.289 -4.558 16.692 1.00 91.31 79 LEU A O 1
ATOM 612 N N . LEU A 1 80 ? 17.161 -4.405 14.454 1.00 91.50 80 LEU A N 1
ATOM 613 C CA . LEU A 1 80 ? 16.034 -5.323 14.299 1.00 91.50 80 LEU A CA 1
ATOM 614 C C . LEU A 1 80 ? 16.405 -6.735 14.776 1.00 91.50 80 LEU A C 1
ATOM 616 O O . LEU A 1 80 ? 15.658 -7.337 15.551 1.00 91.50 80 LEU A O 1
ATOM 620 N N . ALA A 1 81 ? 17.565 -7.253 14.367 1.00 91.19 81 ALA A N 1
ATOM 621 C CA . ALA A 1 81 ? 18.063 -8.551 14.819 1.00 91.19 81 ALA A CA 1
ATOM 622 C C . ALA A 1 81 ? 18.281 -8.589 16.344 1.00 91.19 81 ALA A C 1
ATOM 624 O O . ALA A 1 81 ? 17.879 -9.551 17.009 1.00 91.19 81 ALA A O 1
ATOM 625 N N . LEU A 1 82 ? 18.818 -7.509 16.921 1.00 92.19 82 LEU A N 1
ATOM 626 C CA . LEU A 1 82 ? 18.988 -7.364 18.366 1.00 92.19 82 LEU A CA 1
ATOM 627 C C . LEU A 1 82 ? 17.635 -7.322 19.096 1.00 92.19 82 LEU A C 1
ATOM 629 O O . LEU A 1 82 ? 17.472 -7.957 20.142 1.00 92.19 82 LEU A O 1
ATOM 633 N N . ALA A 1 83 ? 16.628 -6.655 18.523 1.00 89.75 83 ALA A N 1
ATOM 634 C CA . ALA A 1 83 ? 15.267 -6.600 19.059 1.00 89.75 83 ALA A CA 1
ATOM 635 C C . ALA A 1 83 ? 14.627 -7.995 19.195 1.00 89.75 83 ALA A C 1
ATOM 637 O O . ALA A 1 83 ? 13.848 -8.243 20.117 1.00 89.75 83 ALA A O 1
ATOM 638 N N . LEU A 1 84 ? 14.977 -8.948 18.323 1.00 89.50 84 LEU A N 1
ATOM 639 C CA . LEU A 1 84 ? 14.494 -10.335 18.406 1.00 89.50 84 LEU A CA 1
ATOM 640 C C . LEU A 1 84 ? 15.060 -11.092 19.620 1.00 89.50 84 LEU A C 1
ATOM 642 O O . LEU A 1 84 ? 14.593 -12.185 19.963 1.00 89.50 84 LEU A O 1
ATOM 646 N N . VAL A 1 85 ? 16.061 -10.548 20.308 1.00 90.25 85 VAL A N 1
ATOM 647 C CA . VAL A 1 85 ? 16.729 -11.207 21.438 1.00 90.25 85 VAL A CA 1
ATOM 648 C C . VAL A 1 85 ? 16.612 -10.408 22.730 1.00 90.25 85 VAL A C 1
ATOM 650 O O . VAL A 1 85 ? 16.467 -11.013 23.801 1.00 90.25 85 VAL A O 1
ATOM 653 N N . ALA A 1 86 ? 16.616 -9.082 22.621 1.00 87.06 86 ALA A N 1
ATOM 654 C CA . ALA A 1 86 ? 16.592 -8.155 23.735 1.00 87.06 86 ALA A CA 1
ATOM 655 C C . ALA A 1 86 ? 15.227 -8.079 24.440 1.00 87.06 86 ALA A C 1
ATOM 657 O O . ALA A 1 86 ? 14.161 -8.298 23.859 1.00 87.06 86 ALA A O 1
ATOM 658 N N . GLU A 1 87 ? 15.256 -7.724 25.726 1.00 82.88 87 GLU A N 1
ATOM 659 C CA . GLU A 1 87 ? 14.049 -7.585 26.550 1.00 82.88 87 GLU A CA 1
ATOM 660 C C . GLU A 1 87 ? 13.163 -6.415 26.092 1.00 82.88 87 GLU A C 1
ATOM 662 O O . GLU A 1 87 ? 11.935 -6.524 26.106 1.00 82.88 87 GLU A O 1
ATOM 667 N N . TRP A 1 88 ? 13.761 -5.325 25.597 1.00 80.81 88 TRP A N 1
ATOM 668 C CA . TRP A 1 88 ? 13.012 -4.188 25.054 1.00 80.81 88 TRP A CA 1
ATOM 669 C C . TRP A 1 88 ? 12.237 -4.558 23.784 1.00 80.81 88 TRP A C 1
ATOM 671 O O . TRP A 1 88 ? 11.095 -4.128 23.620 1.00 80.81 88 TRP A O 1
ATOM 681 N N . GLY A 1 89 ? 12.776 -5.439 22.938 1.00 78.19 89 GLY A N 1
ATOM 682 C CA . GLY A 1 89 ? 12.086 -5.898 21.734 1.00 78.19 89 GLY A CA 1
ATOM 683 C C . GLY A 1 89 ? 10.834 -6.729 22.037 1.00 78.19 89 GLY A C 1
ATOM 684 O O . GLY A 1 89 ? 9.904 -6.781 21.238 1.00 78.19 89 GLY A O 1
ATOM 685 N N . LYS A 1 90 ? 10.699 -7.302 23.242 1.00 77.06 90 LYS A N 1
ATOM 686 C CA . LYS A 1 90 ? 9.441 -7.946 23.680 1.00 77.06 90 LYS A CA 1
ATOM 687 C C . LYS A 1 90 ? 8.302 -6.950 23.942 1.00 77.06 90 LYS A C 1
ATOM 689 O O . LYS A 1 90 ? 7.142 -7.367 24.056 1.00 77.06 90 LYS A O 1
ATOM 694 N N . LYS A 1 91 ? 8.605 -5.652 24.071 1.00 76.75 91 LYS A N 1
ATOM 695 C CA . LYS A 1 91 ? 7.596 -4.591 24.221 1.00 76.75 91 LYS A CA 1
ATOM 696 C C . LYS A 1 91 ? 6.930 -4.244 22.884 1.00 76.75 91 LYS A C 1
ATOM 698 O O . LYS A 1 91 ? 5.793 -3.778 22.894 1.00 76.75 91 LYS A O 1
ATOM 703 N N . LEU A 1 92 ? 7.588 -4.528 21.758 1.00 72.94 92 LEU A N 1
ATOM 704 C CA . LEU A 1 92 ? 7.082 -4.234 20.419 1.00 72.94 92 LEU A CA 1
ATOM 705 C C . LEU A 1 92 ? 6.102 -5.315 19.909 1.00 72.94 92 LEU A C 1
ATOM 707 O O . LEU A 1 92 ? 6.194 -6.488 20.292 1.00 72.94 92 LEU A O 1
ATOM 711 N N . PRO A 1 93 ? 5.139 -4.958 19.036 1.00 71.81 93 PRO A N 1
ATOM 712 C CA . PRO A 1 93 ? 4.269 -5.927 18.377 1.00 71.81 93 PRO A CA 1
ATOM 713 C C . PRO A 1 93 ? 5.068 -6.945 17.555 1.00 71.81 93 PRO A C 1
ATOM 715 O O . PRO A 1 93 ? 5.871 -6.578 16.703 1.00 71.81 93 PRO A O 1
ATOM 718 N N . ARG A 1 94 ? 4.780 -8.241 17.737 1.00 74.75 94 ARG A N 1
ATOM 719 C CA . ARG A 1 94 ? 5.504 -9.338 17.058 1.00 74.75 94 ARG A CA 1
ATOM 720 C C . ARG A 1 94 ? 5.498 -9.198 15.538 1.00 74.75 94 ARG A C 1
ATOM 722 O O . ARG A 1 94 ? 6.483 -9.548 14.915 1.00 74.75 94 ARG A O 1
ATOM 729 N N . GLY A 1 95 ? 4.411 -8.686 14.956 1.00 70.31 95 GLY A N 1
ATOM 730 C CA . GLY A 1 95 ? 4.319 -8.456 13.513 1.00 70.31 95 GLY A CA 1
ATOM 731 C C . GLY A 1 95 ? 5.327 -7.423 13.008 1.00 70.31 95 GLY A C 1
ATOM 732 O O . GLY A 1 95 ? 5.920 -7.648 11.966 1.00 70.31 95 GLY A O 1
ATOM 733 N N . ILE A 1 96 ? 5.581 -6.361 13.781 1.00 79.25 96 ILE A N 1
ATOM 734 C CA . ILE A 1 96 ? 6.544 -5.307 13.425 1.00 79.25 96 ILE A CA 1
ATOM 735 C C . ILE A 1 96 ? 7.980 -5.837 13.433 1.00 79.25 96 ILE A C 1
ATOM 737 O O . ILE A 1 96 ? 8.801 -5.329 12.693 1.00 79.25 96 ILE A O 1
ATOM 741 N N . LEU A 1 97 ? 8.288 -6.867 14.226 1.00 85.12 97 LEU A N 1
ATOM 742 C CA . LEU A 1 97 ? 9.622 -7.476 14.231 1.00 85.12 97 LEU A CA 1
ATOM 743 C C . LEU A 1 97 ? 9.729 -8.648 13.254 1.00 85.12 97 LEU A C 1
ATOM 745 O O . LEU A 1 97 ? 10.679 -8.739 12.490 1.00 85.12 97 LEU A O 1
ATOM 749 N N . LEU A 1 98 ? 8.751 -9.557 13.272 1.00 86.44 98 LEU A N 1
ATOM 750 C CA . LEU A 1 98 ? 8.787 -10.784 12.478 1.00 86.44 98 LEU A CA 1
ATOM 751 C C . LEU A 1 98 ? 8.610 -10.514 10.986 1.00 86.44 98 LEU A C 1
ATOM 753 O O . LEU A 1 98 ? 9.273 -11.171 10.197 1.00 86.44 98 LEU A O 1
ATOM 757 N N . ALA A 1 99 ? 7.727 -9.588 10.596 1.00 78.12 99 ALA A N 1
ATOM 758 C CA . ALA A 1 99 ? 7.485 -9.314 9.182 1.00 78.12 99 ALA A CA 1
ATOM 759 C C . ALA A 1 99 ? 8.743 -8.782 8.477 1.00 78.12 99 ALA A C 1
ATOM 761 O O . ALA A 1 99 ? 9.173 -9.441 7.534 1.00 78.12 99 ALA A O 1
ATOM 762 N N . PRO A 1 100 ? 9.395 -7.690 8.928 1.00 81.06 100 PRO A N 1
ATOM 763 C CA . PRO A 1 100 ? 10.619 -7.233 8.279 1.00 81.06 100 PRO A CA 1
ATOM 764 C C . PRO A 1 100 ? 11.779 -8.218 8.451 1.00 81.06 100 PRO A C 1
ATOM 766 O O . PRO A 1 100 ? 12.571 -8.357 7.530 1.00 81.06 100 PRO A O 1
ATOM 769 N N . ALA A 1 101 ? 11.868 -8.956 9.566 1.00 87.06 101 ALA A N 1
ATOM 770 C CA . ALA A 1 101 ? 12.934 -9.943 9.748 1.00 87.06 101 ALA A CA 1
ATOM 771 C C . ALA A 1 101 ? 12.823 -11.121 8.765 1.00 87.06 101 ALA A C 1
ATOM 773 O O . ALA A 1 101 ? 13.834 -11.542 8.213 1.00 87.06 101 ALA A O 1
ATOM 774 N N . TYR A 1 102 ? 11.613 -11.636 8.513 1.00 86.12 102 TYR A N 1
ATOM 775 C CA . TYR A 1 102 ? 11.411 -12.668 7.491 1.00 86.12 102 TYR A CA 1
ATOM 776 C C . TYR A 1 102 ? 11.518 -12.111 6.077 1.00 86.12 102 TYR A C 1
ATOM 778 O O . TYR A 1 102 ? 12.134 -12.757 5.242 1.00 86.12 102 TYR A O 1
ATOM 786 N N . LEU A 1 103 ? 10.936 -10.938 5.801 1.00 77.81 103 LEU A N 1
ATOM 787 C CA . LEU A 1 103 ? 11.007 -10.326 4.473 1.00 77.81 103 LEU A CA 1
ATOM 788 C C . LEU A 1 103 ? 12.456 -10.026 4.088 1.00 77.81 103 LEU A C 1
ATOM 790 O O . LEU A 1 103 ? 12.907 -10.494 3.051 1.00 77.81 103 LEU A O 1
ATOM 794 N N . GLY A 1 104 ? 13.198 -9.326 4.950 1.00 80.06 104 GLY A N 1
ATOM 795 C CA . GLY A 1 104 ? 14.615 -9.047 4.736 1.00 80.06 104 GLY A CA 1
ATOM 796 C C . GLY A 1 104 ? 15.445 -10.328 4.705 1.00 80.06 104 GLY A C 1
ATOM 797 O O . GLY A 1 104 ? 16.229 -10.527 3.786 1.00 80.06 104 GLY A O 1
ATOM 798 N N . GLY A 1 105 ? 15.232 -11.240 5.657 1.00 86.38 105 GLY A N 1
ATOM 799 C CA . GLY A 1 105 ? 15.987 -12.489 5.724 1.00 86.38 105 GLY A CA 1
ATOM 800 C C . GLY A 1 105 ? 15.838 -13.358 4.477 1.00 86.38 105 GLY A C 1
ATOM 801 O O . GLY A 1 105 ? 16.836 -13.772 3.894 1.00 86.38 105 GLY A O 1
ATOM 802 N N . LEU A 1 106 ? 14.600 -13.589 4.034 1.00 82.81 106 LEU A N 1
ATOM 803 C CA . LEU A 1 106 ? 14.322 -14.355 2.821 1.00 82.81 106 LEU A CA 1
ATOM 804 C C . LEU A 1 106 ? 14.829 -13.634 1.575 1.00 82.81 106 LEU A C 1
ATOM 806 O O . LEU A 1 106 ? 15.412 -14.290 0.723 1.00 82.81 106 LEU A O 1
ATOM 810 N N . PHE A 1 107 ? 14.664 -12.311 1.488 1.00 80.25 107 PHE A N 1
ATOM 811 C CA . PHE A 1 107 ? 15.168 -11.517 0.368 1.00 80.25 107 PHE A CA 1
ATOM 812 C C . PHE A 1 107 ? 16.689 -11.633 0.215 1.00 80.25 107 PHE A C 1
ATOM 814 O O . PHE A 1 107 ? 17.165 -11.909 -0.880 1.00 80.25 107 PHE A O 1
ATOM 821 N N . PHE A 1 108 ? 17.455 -11.491 1.301 1.00 82.75 108 PHE A N 1
ATOM 822 C CA . PHE A 1 108 ? 18.915 -11.575 1.232 1.00 82.75 108 PHE A CA 1
ATOM 823 C C . PHE A 1 108 ? 19.429 -13.001 0.997 1.00 82.75 108 PHE A C 1
ATOM 825 O O . PHE A 1 108 ? 20.396 -13.186 0.267 1.00 82.75 108 PHE A O 1
ATOM 832 N N . VAL A 1 109 ? 18.764 -14.030 1.538 1.00 85.06 109 VAL A N 1
ATOM 833 C CA . VAL A 1 109 ? 19.058 -15.425 1.153 1.00 85.06 109 VAL A CA 1
ATOM 834 C C . VAL A 1 109 ? 18.827 -15.615 -0.341 1.00 85.06 109 VAL A C 1
ATOM 836 O O . VAL A 1 109 ? 19.656 -16.193 -1.040 1.00 85.06 109 VAL A O 1
ATOM 839 N N . PHE A 1 110 ? 17.693 -15.114 -0.813 1.00 77.81 110 PHE A N 1
ATOM 840 C CA . PHE A 1 110 ? 17.243 -15.268 -2.176 1.00 77.81 110 PHE A CA 1
ATOM 841 C C . PHE A 1 110 ? 18.189 -14.582 -3.177 1.00 77.81 110 PHE A C 1
ATOM 843 O O . PHE A 1 110 ? 18.698 -15.237 -4.087 1.00 77.81 110 PHE A O 1
ATOM 850 N N . ILE A 1 111 ? 18.478 -13.292 -2.978 1.00 74.44 111 ILE A N 1
ATOM 851 C CA . ILE A 1 111 ? 19.342 -12.518 -3.877 1.00 74.44 111 ILE A CA 1
ATOM 852 C C . ILE A 1 111 ? 20.754 -13.105 -3.928 1.00 74.44 111 ILE A C 1
ATOM 854 O O . ILE A 1 111 ? 21.330 -13.205 -5.004 1.00 74.44 111 ILE A O 1
ATOM 858 N N . SER A 1 112 ? 21.285 -13.583 -2.797 1.00 80.44 112 SER A N 1
ATOM 859 C CA . SER A 1 112 ? 22.599 -14.222 -2.767 1.00 80.44 112 SER A CA 1
ATOM 860 C C . SER A 1 112 ? 22.628 -15.523 -3.564 1.00 80.44 112 SER A C 1
ATOM 862 O O . SER A 1 112 ? 23.577 -15.741 -4.308 1.00 80.44 112 SER A O 1
ATOM 864 N N . LEU A 1 113 ? 21.597 -16.371 -3.462 1.00 79.00 113 LEU A N 1
ATOM 865 C CA . LEU A 1 113 ? 21.513 -17.600 -4.260 1.00 79.00 113 LEU A CA 1
ATOM 866 C C . LEU A 1 113 ? 21.464 -17.305 -5.762 1.00 79.00 113 LEU A C 1
ATOM 868 O O . LEU A 1 113 ? 22.150 -17.976 -6.527 1.00 79.00 113 LEU A O 1
ATOM 872 N N . VAL A 1 114 ? 20.710 -16.282 -6.175 1.00 72.31 114 VAL A N 1
ATOM 873 C CA . VAL A 1 114 ? 20.680 -15.836 -7.576 1.00 72.31 114 VAL A CA 1
ATOM 874 C C . VAL A 1 114 ? 22.040 -15.344 -8.030 1.00 72.31 114 VAL A C 1
ATOM 876 O O . VAL A 1 114 ? 22.500 -15.741 -9.095 1.00 72.31 114 VAL A O 1
ATOM 879 N N . THR A 1 115 ? 22.699 -14.503 -7.236 1.00 74.75 115 THR A N 1
ATOM 880 C CA . THR A 1 115 ? 24.024 -13.992 -7.588 1.00 74.75 115 THR A CA 1
ATOM 881 C C . THR A 1 115 ? 25.031 -15.132 -7.720 1.00 74.75 115 THR A C 1
ATOM 883 O O . THR A 1 115 ? 25.767 -15.175 -8.699 1.00 74.75 115 THR A O 1
ATOM 886 N N . PHE A 1 116 ? 25.030 -16.106 -6.803 1.00 80.00 116 PHE A N 1
ATOM 887 C CA . PHE A 1 116 ? 25.894 -17.284 -6.918 1.00 80.00 116 PHE A CA 1
ATOM 888 C C . PHE A 1 116 ? 25.569 -18.133 -8.147 1.00 80.00 116 PHE A C 1
ATOM 890 O O . PHE A 1 116 ? 26.490 -18.561 -8.835 1.00 80.00 116 PHE A O 1
ATOM 897 N N . TYR A 1 117 ? 24.285 -18.334 -8.456 1.00 75.19 117 TYR A N 1
ATOM 898 C CA . TYR A 1 117 ? 23.864 -19.031 -9.668 1.00 75.19 117 TYR A CA 1
ATOM 899 C C . TYR A 1 117 ? 24.391 -18.331 -10.925 1.00 75.19 117 TYR A C 1
ATOM 901 O O . TYR A 1 117 ? 25.023 -18.980 -11.747 1.00 75.19 117 TYR A O 1
ATOM 909 N N . LYS A 1 118 ? 24.243 -17.004 -11.019 1.00 75.19 118 LYS A N 1
ATOM 910 C CA . LYS A 1 118 ? 24.742 -16.204 -12.148 1.00 75.19 118 LYS A CA 1
ATOM 911 C C . LYS A 1 118 ? 26.258 -16.220 -12.297 1.00 75.19 118 LYS A C 1
ATOM 913 O O . LYS A 1 118 ? 26.771 -16.202 -13.411 1.00 75.19 118 LYS A O 1
ATOM 918 N N . ILE A 1 119 ? 26.983 -16.235 -11.180 1.00 78.25 119 ILE A N 1
ATOM 919 C CA . ILE A 1 119 ? 28.441 -16.395 -11.196 1.00 78.25 119 ILE A CA 1
ATOM 920 C C . ILE A 1 119 ? 28.803 -17.784 -11.744 1.00 78.25 119 ILE A C 1
ATOM 922 O O . ILE A 1 119 ? 29.747 -17.904 -12.518 1.00 78.25 119 ILE A O 1
ATOM 926 N N . MET A 1 120 ? 28.046 -18.829 -11.386 1.00 76.94 120 MET A N 1
ATOM 927 C CA . MET A 1 120 ? 28.274 -20.192 -11.883 1.00 76.94 120 MET A CA 1
ATOM 928 C C . MET A 1 120 ? 27.884 -20.375 -13.355 1.00 76.94 120 MET A C 1
ATOM 930 O O . MET A 1 120 ? 28.568 -21.108 -14.063 1.00 76.94 120 MET A O 1
ATOM 934 N N . THR A 1 121 ? 26.809 -19.734 -13.824 1.00 74.56 121 THR A N 1
ATOM 935 C CA . THR A 1 121 ? 26.366 -19.799 -15.230 1.00 74.56 121 THR A CA 1
ATOM 936 C C . THR A 1 121 ? 27.165 -18.886 -16.156 1.00 74.56 121 THR A C 1
ATOM 938 O O . THR A 1 121 ? 27.083 -19.037 -17.371 1.00 74.56 121 THR A O 1
ATOM 941 N N . GLY A 1 122 ? 27.969 -17.973 -15.601 1.00 70.38 122 GLY A N 1
ATOM 942 C CA . GLY A 1 122 ? 28.791 -17.032 -16.362 1.00 70.38 122 GLY A CA 1
ATOM 943 C C . GLY A 1 122 ? 28.060 -15.757 -16.794 1.00 70.38 122 GLY A C 1
ATOM 944 O O . GLY A 1 122 ? 28.644 -14.956 -17.523 1.00 70.38 122 GLY A O 1
ATOM 945 N N . ASP A 1 123 ? 26.826 -15.544 -16.323 1.00 66.81 123 ASP A N 1
ATOM 946 C CA . ASP A 1 123 ? 26.027 -14.337 -16.585 1.00 66.81 123 ASP A CA 1
ATOM 947 C C . ASP A 1 123 ? 26.554 -13.108 -15.823 1.00 66.81 123 ASP A C 1
ATOM 949 O O . ASP A 1 123 ? 26.334 -11.973 -16.238 1.00 66.81 123 ASP A O 1
ATOM 953 N N . ILE A 1 124 ? 27.245 -13.320 -14.696 1.00 66.81 124 ILE A N 1
ATOM 954 C CA . ILE A 1 124 ? 28.032 -12.285 -14.011 1.00 66.81 124 ILE A CA 1
ATOM 955 C C . ILE A 1 124 ? 29.503 -12.649 -14.160 1.00 66.81 124 ILE A C 1
ATOM 957 O O . ILE A 1 124 ? 29.998 -13.564 -13.495 1.00 66.81 124 ILE A O 1
ATOM 961 N N . ARG A 1 125 ? 30.223 -11.905 -15.002 1.00 69.31 125 ARG A N 1
ATOM 962 C CA . ARG A 1 125 ? 31.677 -12.017 -15.099 1.00 69.31 125 ARG A CA 1
ATOM 963 C C . ARG A 1 125 ? 32.303 -11.096 -14.068 1.00 69.31 125 ARG A C 1
ATOM 965 O O . ARG A 1 125 ? 32.232 -9.878 -14.158 1.00 69.31 125 ARG A O 1
ATOM 972 N N . LEU A 1 126 ? 32.956 -11.697 -13.080 1.00 64.81 126 LEU A N 1
ATOM 973 C CA . LEU A 1 126 ? 33.645 -10.969 -12.009 1.00 64.81 126 LEU A CA 1
ATOM 974 C C . LEU A 1 126 ? 34.775 -10.060 -12.532 1.00 64.81 126 LEU A C 1
ATOM 976 O O . LEU A 1 126 ? 35.218 -9.185 -11.801 1.00 64.81 126 LEU A O 1
ATOM 980 N N . ALA A 1 127 ? 35.226 -10.273 -13.772 1.00 60.06 127 ALA A N 1
ATOM 981 C CA . ALA A 1 127 ? 36.244 -9.473 -14.450 1.00 60.06 127 ALA A CA 1
ATOM 982 C C . ALA A 1 127 ? 35.701 -8.188 -15.110 1.00 60.06 127 ALA A C 1
ATOM 984 O O . ALA A 1 127 ? 36.501 -7.337 -15.481 1.00 60.06 127 ALA A O 1
ATOM 985 N N . ASP A 1 128 ? 34.378 -8.032 -15.245 1.00 59.94 128 ASP A N 1
ATOM 986 C CA . ASP A 1 128 ? 33.766 -6.877 -15.925 1.00 59.94 128 ASP A CA 1
ATOM 987 C C . ASP A 1 128 ? 33.700 -5.622 -15.033 1.00 59.94 128 ASP A C 1
ATOM 989 O O . ASP A 1 128 ? 33.318 -4.553 -15.500 1.00 59.94 128 ASP A O 1
ATOM 993 N N . ASN A 1 129 ? 34.058 -5.736 -13.750 1.00 62.41 129 ASN A N 1
ATOM 994 C CA . ASN A 1 129 ? 34.096 -4.618 -12.811 1.00 62.41 129 ASN A CA 1
ATOM 995 C C . ASN A 1 129 ? 35.529 -4.451 -12.265 1.00 62.41 129 ASN A C 1
ATOM 997 O O . ASN A 1 129 ? 35.845 -5.029 -11.222 1.00 62.41 129 ASN A O 1
ATOM 1001 N N . PRO A 1 130 ? 36.417 -3.745 -12.995 1.00 60.12 130 PRO A N 1
ATOM 1002 C CA . PRO A 1 130 ? 37.847 -3.674 -12.681 1.00 60.12 130 PRO A CA 1
ATOM 1003 C C . PRO A 1 130 ? 38.145 -2.976 -11.344 1.00 60.12 130 PRO A C 1
ATOM 1005 O O . PRO A 1 130 ? 39.219 -3.183 -10.779 1.00 60.12 130 PRO A O 1
ATOM 1008 N N . ASP A 1 131 ? 37.191 -2.215 -10.804 1.00 66.19 131 ASP A N 1
ATOM 1009 C CA . ASP A 1 131 ? 37.349 -1.451 -9.562 1.00 66.19 131 ASP A CA 1
ATOM 1010 C C . ASP A 1 131 ? 37.268 -2.299 -8.294 1.00 66.19 131 ASP A C 1
ATOM 1012 O O . ASP A 1 131 ? 37.769 -1.902 -7.236 1.00 66.19 131 ASP A O 1
ATOM 1016 N N . PHE A 1 132 ? 36.669 -3.488 -8.391 1.00 66.31 132 PHE A N 1
ATOM 1017 C CA . PHE A 1 132 ? 36.560 -4.433 -7.287 1.00 66.31 132 PHE A CA 1
ATOM 1018 C C . PHE A 1 132 ? 37.368 -5.694 -7.574 1.00 66.31 132 PHE A C 1
ATOM 1020 O O . PHE A 1 132 ? 37.288 -6.295 -8.643 1.00 66.31 132 PHE A O 1
ATOM 1027 N N . GLY A 1 133 ? 38.095 -6.178 -6.565 1.00 69.69 133 GLY A N 1
ATOM 1028 C CA . GLY A 1 133 ? 38.706 -7.502 -6.648 1.00 69.69 133 GLY A CA 1
ATOM 1029 C C . GLY A 1 133 ? 37.639 -8.568 -6.923 1.00 69.69 133 GLY A C 1
ATOM 1030 O O . GLY A 1 133 ? 36.580 -8.571 -6.295 1.00 69.69 133 GLY A O 1
ATOM 1031 N N . THR A 1 134 ? 37.930 -9.524 -7.806 1.00 73.25 134 THR A N 1
ATOM 1032 C CA . THR A 1 134 ? 36.997 -10.600 -8.211 1.00 73.25 134 THR A CA 1
ATOM 1033 C C . THR A 1 134 ? 36.433 -11.412 -7.034 1.00 73.25 134 THR A C 1
ATOM 1035 O O . THR A 1 134 ? 35.365 -12.015 -7.127 1.00 73.25 134 THR A O 1
ATOM 1038 N N . TRP A 1 135 ? 37.126 -11.406 -5.896 1.00 72.38 135 TRP A N 1
ATOM 1039 C CA . TRP A 1 135 ? 36.748 -12.071 -4.650 1.00 72.38 135 TRP A CA 1
ATOM 1040 C C . TRP A 1 135 ? 35.792 -11.256 -3.760 1.00 72.38 135 TRP A C 1
ATOM 1042 O O . TRP A 1 135 ? 35.138 -11.831 -2.888 1.00 72.38 135 TRP A O 1
ATOM 1052 N N . VAL A 1 136 ? 35.670 -9.940 -3.970 1.00 76.50 136 VAL A N 1
ATOM 1053 C CA . VAL A 1 136 ? 34.835 -9.046 -3.148 1.00 76.50 136 VAL A CA 1
ATOM 1054 C C . VAL A 1 136 ? 33.361 -9.429 -3.274 1.00 76.50 136 VAL A C 1
ATOM 1056 O O . VAL A 1 136 ? 32.675 -9.600 -2.266 1.00 76.50 136 VAL A O 1
ATOM 1059 N N . THR A 1 137 ? 32.883 -9.655 -4.499 1.00 76.44 137 THR A N 1
ATOM 1060 C CA . THR A 1 137 ? 31.485 -10.018 -4.776 1.00 76.44 137 THR A CA 1
ATOM 1061 C C . THR A 1 137 ? 31.066 -11.323 -4.072 1.00 76.44 137 THR A C 1
ATOM 1063 O O . THR A 1 137 ? 30.090 -11.288 -3.315 1.00 76.44 137 THR A O 1
ATOM 1066 N N . PRO A 1 138 ? 31.790 -12.458 -4.196 1.00 78.94 138 PRO A N 1
ATOM 1067 C CA . PRO A 1 138 ? 31.493 -13.667 -3.423 1.00 78.94 138 PRO A CA 1
ATOM 1068 C C . PRO A 1 138 ? 31.452 -13.458 -1.902 1.00 78.94 138 PRO A C 1
ATOM 1070 O O . PRO A 1 138 ? 30.579 -14.017 -1.235 1.00 78.94 138 PRO A O 1
ATOM 1073 N N . ILE A 1 139 ? 32.354 -12.642 -1.344 1.00 82.75 139 ILE A N 1
ATOM 1074 C CA . ILE A 1 139 ? 32.397 -12.374 0.102 1.00 82.75 139 ILE A CA 1
ATOM 1075 C C . ILE A 1 139 ? 31.190 -11.545 0.552 1.00 82.75 139 ILE A C 1
ATOM 1077 O O . ILE A 1 139 ? 30.545 -11.898 1.542 1.00 82.75 139 ILE A O 1
ATOM 1081 N N . VAL A 1 140 ? 30.844 -10.478 -0.173 1.00 83.00 140 VAL A N 1
ATOM 1082 C CA . VAL A 1 140 ? 29.710 -9.602 0.166 1.00 83.00 140 VAL A CA 1
ATOM 1083 C C . VAL A 1 140 ? 28.393 -10.378 0.119 1.00 83.00 140 VAL A C 1
ATOM 1085 O O . VAL A 1 140 ? 27.644 -10.394 1.100 1.00 83.00 140 VAL A O 1
ATOM 1088 N N . TYR A 1 141 ? 28.128 -11.095 -0.977 1.00 81.81 141 TYR A N 1
ATOM 1089 C CA . TYR A 1 141 ? 26.900 -11.884 -1.109 1.00 81.81 141 TYR A CA 1
ATOM 1090 C C . TYR A 1 141 ? 26.886 -13.114 -0.188 1.00 81.81 141 TYR A C 1
ATOM 1092 O O . TYR A 1 141 ? 25.814 -13.511 0.276 1.00 81.81 141 TYR A O 1
ATOM 1100 N N . GLY A 1 142 ? 28.049 -13.672 0.164 1.00 85.38 142 GLY A N 1
ATOM 1101 C CA . GLY A 1 142 ? 28.177 -14.696 1.205 1.00 85.38 142 GLY A CA 1
ATOM 1102 C C . GLY A 1 142 ? 27.815 -14.167 2.595 1.00 85.38 142 GLY A C 1
ATOM 1103 O O . GLY A 1 142 ? 27.071 -14.817 3.334 1.00 85.38 142 GLY A O 1
ATOM 1104 N N . GLY A 1 143 ? 28.257 -12.951 2.927 1.00 87.06 143 GLY A N 1
ATOM 1105 C CA . GLY A 1 143 ? 27.879 -12.249 4.153 1.00 87.06 143 GLY A CA 1
ATOM 1106 C C . GLY A 1 143 ? 26.376 -11.972 4.229 1.00 87.06 143 GLY A C 1
ATOM 1107 O O . GLY A 1 143 ? 25.741 -12.265 5.244 1.00 87.06 143 GLY A O 1
ATOM 1108 N N . PHE A 1 144 ? 25.776 -11.496 3.135 1.00 86.31 144 PHE A N 1
ATOM 1109 C CA . PHE A 1 144 ? 24.327 -11.294 3.041 1.00 86.31 144 PHE A CA 1
ATOM 1110 C C . PHE A 1 144 ? 23.528 -12.590 3.166 1.00 86.31 144 PHE A C 1
ATOM 1112 O O . PHE A 1 144 ? 22.517 -12.612 3.869 1.00 86.31 144 PHE A O 1
ATOM 1119 N N . PHE A 1 145 ? 24.005 -13.684 2.572 1.00 88.62 145 PHE A N 1
ATOM 1120 C CA . PHE A 1 145 ? 23.385 -14.996 2.730 1.00 88.62 145 PHE A CA 1
ATOM 1121 C C . PHE A 1 145 ? 23.410 -15.439 4.198 1.00 88.62 145 PHE A C 1
ATOM 1123 O O . PHE A 1 145 ? 22.375 -15.797 4.766 1.00 88.62 145 PHE A O 1
ATOM 1130 N N . ALA A 1 146 ? 24.577 -15.355 4.846 1.00 90.88 146 ALA A N 1
ATOM 1131 C CA . ALA A 1 146 ? 24.740 -15.711 6.252 1.00 90.88 146 ALA A CA 1
ATOM 1132 C C . ALA A 1 146 ? 23.850 -14.852 7.166 1.00 90.88 146 ALA A C 1
ATOM 1134 O O . ALA A 1 146 ? 23.183 -15.371 8.070 1.00 90.88 146 ALA A O 1
ATOM 1135 N N . TRP A 1 147 ? 23.775 -13.544 6.910 1.00 92.88 147 TRP A N 1
ATOM 1136 C CA . TRP A 1 147 ? 22.866 -12.657 7.626 1.00 92.88 147 TRP A CA 1
ATOM 1137 C C . TRP A 1 147 ? 21.397 -13.036 7.400 1.00 92.88 147 TRP A C 1
ATOM 1139 O O . TRP A 1 147 ? 20.643 -13.189 8.362 1.00 92.88 147 TRP A O 1
ATOM 1149 N N . GLY A 1 148 ? 20.995 -13.275 6.150 1.00 88.31 148 GLY A N 1
ATOM 1150 C CA . GLY A 1 148 ? 19.625 -13.632 5.794 1.00 88.31 148 GLY A CA 1
ATOM 1151 C C . GLY A 1 148 ? 19.145 -14.923 6.471 1.00 88.31 148 GLY A C 1
ATOM 1152 O O . GLY A 1 148 ? 18.031 -14.984 7.007 1.00 88.31 148 GLY A O 1
ATOM 1153 N N . VAL A 1 149 ? 20.012 -15.939 6.550 1.00 90.19 149 VAL A N 1
ATOM 1154 C CA . VAL A 1 149 ? 19.737 -17.184 7.284 1.00 90.19 149 VAL A CA 1
ATOM 1155 C C . VAL A 1 149 ? 19.627 -16.920 8.787 1.00 90.19 149 VAL A C 1
ATOM 1157 O O . VAL A 1 149 ? 18.665 -17.350 9.432 1.00 90.19 149 VAL A O 1
ATOM 1160 N N . THR A 1 150 ? 20.591 -16.203 9.366 1.00 92.31 150 THR A N 1
ATOM 1161 C CA . THR A 1 150 ? 20.656 -15.983 10.819 1.00 92.31 150 THR A CA 1
ATOM 1162 C C . THR A 1 150 ? 19.509 -15.110 11.329 1.00 92.31 150 THR A C 1
ATOM 1164 O O . THR A 1 150 ? 18.936 -15.432 12.373 1.00 92.31 150 THR A O 1
ATOM 1167 N N . VAL A 1 151 ? 19.085 -14.080 10.586 1.00 92.69 151 VAL A N 1
ATOM 1168 C CA . VAL A 1 151 ? 17.925 -13.248 10.947 1.00 92.69 151 VAL A CA 1
ATOM 1169 C C . VAL A 1 151 ? 16.605 -14.012 10.793 1.00 92.69 151 VAL A C 1
ATOM 1171 O O . VAL A 1 151 ? 15.738 -13.915 11.666 1.00 92.69 151 VAL A O 1
ATOM 1174 N N . SER A 1 152 ? 16.474 -14.867 9.771 1.00 90.75 152 SER A N 1
ATOM 1175 C CA . SER A 1 152 ? 15.311 -15.753 9.599 1.00 90.75 152 SER A CA 1
ATOM 1176 C C . SER A 1 152 ? 15.205 -16.762 10.746 1.00 90.75 152 SER A C 1
ATOM 1178 O O . SER A 1 152 ? 14.129 -16.982 11.311 1.00 90.75 152 SER A O 1
ATOM 1180 N N . MET A 1 153 ? 16.339 -17.328 11.168 1.00 89.50 153 MET A N 1
ATOM 1181 C CA . MET A 1 153 ? 16.408 -18.217 12.328 1.00 89.50 153 MET A CA 1
ATOM 1182 C C . MET A 1 153 ? 16.150 -17.487 13.647 1.00 89.50 153 MET A C 1
ATOM 1184 O O . MET A 1 153 ? 15.460 -18.017 14.524 1.00 89.50 153 MET A O 1
ATOM 1188 N N . ALA A 1 154 ? 16.616 -16.245 13.787 1.00 89.38 154 ALA A N 1
ATOM 1189 C CA . ALA A 1 154 ? 16.305 -15.397 14.932 1.00 89.38 154 ALA A CA 1
ATOM 1190 C C . ALA A 1 154 ? 14.803 -15.082 15.011 1.00 89.38 154 ALA A C 1
ATOM 1192 O O . ALA A 1 154 ? 14.214 -15.175 16.094 1.00 89.38 154 ALA A O 1
ATOM 1193 N N . ALA A 1 155 ? 14.167 -14.781 13.875 1.00 89.12 155 ALA A N 1
ATOM 1194 C CA . ALA A 1 155 ? 12.731 -14.543 13.772 1.00 89.12 155 ALA A CA 1
ATOM 1195 C C . ALA A 1 155 ? 11.936 -15.801 14.146 1.00 89.12 155 ALA A C 1
ATOM 1197 O O . ALA A 1 155 ? 10.995 -15.735 14.944 1.00 89.12 155 ALA A O 1
ATOM 1198 N N . TRP A 1 156 ? 12.365 -16.967 13.663 1.00 86.19 156 TRP A N 1
ATOM 1199 C CA . TRP A 1 156 ? 11.779 -18.260 14.014 1.00 86.19 156 TRP A CA 1
ATOM 1200 C C . TRP A 1 156 ? 11.884 -18.562 15.514 1.00 86.19 156 TRP A C 1
ATOM 1202 O O . TRP A 1 156 ? 10.876 -18.823 16.182 1.00 86.19 156 TRP A O 1
ATOM 1212 N N . SER A 1 157 ? 13.089 -18.439 16.077 1.00 86.75 157 SER A N 1
ATOM 1213 C CA . SER A 1 157 ? 13.368 -18.599 17.509 1.00 86.75 157 SER A CA 1
ATOM 1214 C C . SER A 1 157 ? 12.518 -17.653 18.361 1.00 86.75 157 SER A C 1
ATOM 1216 O O . SER A 1 157 ? 11.847 -18.084 19.305 1.00 86.75 157 SER A O 1
ATOM 1218 N N . TYR A 1 158 ? 12.479 -16.362 18.014 1.00 84.75 158 TYR A N 1
ATOM 1219 C CA . TYR A 1 158 ? 11.650 -15.368 18.697 1.00 84.75 158 TYR A CA 1
ATOM 1220 C C . TYR A 1 158 ? 10.163 -15.720 18.601 1.00 84.75 158 TYR A C 1
ATOM 1222 O O . TYR A 1 158 ? 9.448 -15.671 19.607 1.00 84.75 158 TYR A O 1
ATOM 1230 N N . GLY A 1 159 ? 9.700 -16.144 17.423 1.00 82.25 159 GLY A N 1
ATOM 1231 C CA . GLY A 1 159 ? 8.339 -16.602 17.156 1.00 82.25 159 GLY A CA 1
ATOM 1232 C C . GLY A 1 159 ? 7.919 -17.800 18.011 1.00 82.25 159 GLY A C 1
ATOM 1233 O O . GLY A 1 159 ? 6.772 -17.853 18.460 1.00 82.25 159 GLY A O 1
ATOM 1234 N N . MET A 1 160 ? 8.832 -18.719 18.319 1.00 79.25 160 MET A N 1
ATOM 1235 C CA . MET A 1 160 ? 8.572 -19.818 19.253 1.00 79.25 160 MET A CA 1
ATOM 1236 C C . MET A 1 160 ? 8.588 -19.345 20.710 1.00 79.25 160 MET A C 1
ATOM 1238 O O . MET A 1 160 ? 7.612 -19.565 21.431 1.00 79.25 160 MET A O 1
ATOM 1242 N N . ARG A 1 161 ? 9.633 -18.615 21.129 1.00 82.06 161 ARG A N 1
ATOM 1243 C CA . ARG A 1 161 ? 9.804 -18.132 22.515 1.00 82.06 161 ARG A CA 1
ATOM 1244 C C . ARG A 1 161 ? 8.651 -17.251 22.984 1.00 82.06 161 ARG A C 1
ATOM 1246 O O . ARG A 1 161 ? 8.208 -17.347 24.122 1.00 82.06 161 ARG A O 1
ATOM 1253 N N . THR A 1 162 ? 8.124 -16.405 22.103 1.00 74.81 162 THR A N 1
ATOM 1254 C CA . THR A 1 162 ? 7.041 -15.477 22.460 1.00 74.81 162 THR A CA 1
ATOM 1255 C C . THR A 1 162 ? 5.634 -16.062 22.217 1.00 74.81 162 THR A C 1
ATOM 1257 O O . THR A 1 162 ? 4.638 -15.373 22.444 1.00 74.81 162 THR A O 1
ATOM 1260 N N . ARG A 1 163 ? 5.517 -17.329 21.764 1.00 68.19 163 ARG A N 1
ATOM 1261 C CA . ARG A 1 163 ? 4.227 -17.999 21.471 1.00 68.19 163 ARG A CA 1
ATOM 1262 C C . ARG A 1 163 ? 3.504 -18.446 22.739 1.00 68.19 163 ARG A C 1
ATOM 1264 O O . ARG A 1 163 ? 2.278 -18.460 22.745 1.00 68.19 163 ARG A O 1
ATOM 1271 N N . VAL A 1 164 ? 4.259 -18.767 23.790 1.00 54.75 164 VAL A N 1
ATOM 1272 C CA . VAL A 1 164 ? 3.757 -19.453 24.992 1.00 54.75 164 VAL A CA 1
ATOM 1273 C C . VAL A 1 164 ? 3.188 -18.486 26.047 1.00 54.75 164 VAL A C 1
ATOM 1275 O O . VAL A 1 164 ? 2.332 -18.877 26.825 1.00 54.75 164 VAL A O 1
ATOM 1278 N N . GLY A 1 165 ? 3.554 -17.197 26.038 1.00 50.66 165 GLY A N 1
ATOM 1279 C CA . GLY A 1 165 ? 3.201 -16.277 27.139 1.00 50.66 165 GLY A CA 1
ATOM 1280 C C . GLY A 1 165 ? 2.102 -15.232 26.889 1.00 50.66 165 GLY A C 1
ATOM 1281 O O . GLY A 1 165 ? 1.781 -14.474 27.800 1.00 50.66 165 GLY A O 1
ATOM 1282 N N . ARG A 1 166 ? 1.551 -15.083 25.671 1.00 48.25 166 ARG A N 1
ATOM 1283 C CA . ARG A 1 166 ? 0.808 -13.845 25.323 1.00 48.25 166 ARG A CA 1
ATOM 1284 C C . ARG A 1 166 ? -0.375 -13.989 24.359 1.00 48.25 166 ARG A C 1
ATOM 1286 O O . ARG A 1 166 ? -0.633 -13.081 23.564 1.00 48.25 166 ARG A O 1
ATOM 1293 N N . SER A 1 167 ? -1.189 -15.040 24.493 1.00 49.47 167 SER A N 1
ATOM 1294 C CA . SER A 1 167 ? -2.545 -15.011 23.903 1.00 49.47 167 SER A CA 1
ATOM 1295 C C . SER A 1 167 ? -3.374 -13.804 24.405 1.00 49.47 167 SER A C 1
ATOM 1297 O O . SER A 1 167 ? -4.295 -13.364 23.724 1.00 49.47 167 SER A O 1
ATOM 1299 N N . ARG A 1 168 ? -2.994 -13.187 25.541 1.00 44.59 168 ARG A N 1
ATOM 1300 C CA . ARG A 1 168 ? -3.689 -12.046 26.167 1.00 44.59 168 ARG A CA 1
ATOM 1301 C C . ARG A 1 168 ? -3.363 -10.637 25.615 1.00 44.59 168 ARG A C 1
ATOM 1303 O O . ARG A 1 168 ? -4.285 -9.834 25.514 1.00 44.59 168 ARG A O 1
ATOM 1310 N N . HIS A 1 169 ? -2.126 -10.295 25.216 1.00 41.59 169 HIS A N 1
ATOM 1311 C CA . HIS A 1 169 ? -1.792 -8.906 24.791 1.00 41.59 169 HIS A CA 1
ATOM 1312 C C . HIS A 1 169 ? -2.048 -8.599 23.306 1.00 41.59 169 HIS A C 1
ATOM 1314 O O . HIS A 1 169 ? -2.505 -7.505 22.988 1.00 41.59 169 HIS A O 1
ATOM 1320 N N . SER A 1 170 ? -1.786 -9.533 22.383 1.00 46.00 170 SER A N 1
ATOM 1321 C CA . SER A 1 170 ? -2.128 -9.323 20.958 1.00 46.00 170 SER A CA 1
ATOM 1322 C C . SER A 1 170 ? -3.648 -9.251 20.754 1.00 46.00 170 SER A C 1
ATOM 1324 O O . SER A 1 170 ? -4.141 -8.493 19.915 1.00 46.00 170 SER A O 1
ATOM 1326 N N . ALA A 1 171 ? -4.397 -9.960 21.605 1.00 50.75 171 ALA A N 1
ATOM 1327 C CA . ALA A 1 171 ? -5.836 -9.813 21.731 1.00 50.75 171 ALA A CA 1
ATOM 1328 C C . ALA A 1 171 ? -6.232 -8.410 22.223 1.00 50.75 171 ALA A C 1
ATOM 13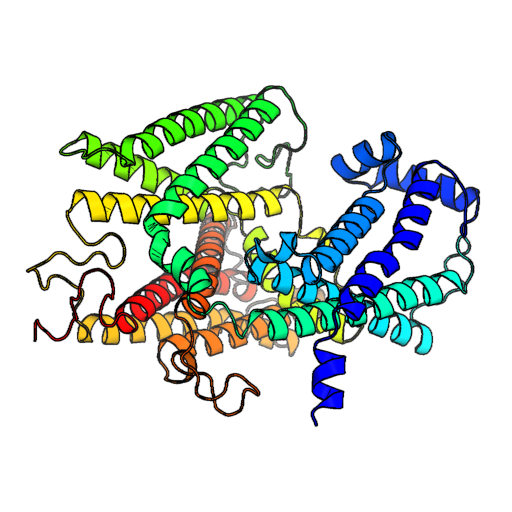30 O O . ALA A 1 171 ? -7.258 -7.899 21.794 1.00 50.75 171 ALA A O 1
ATOM 1331 N N . HIS A 1 172 ? -5.434 -7.755 23.070 1.00 51.03 172 HIS A N 1
ATOM 1332 C CA . HIS A 1 172 ? -5.757 -6.447 23.652 1.00 51.03 172 HIS A CA 1
ATOM 1333 C C . HIS A 1 172 ? -5.666 -5.294 22.641 1.00 51.03 172 HIS A C 1
ATOM 1335 O O . HIS A 1 172 ? -6.617 -4.520 22.532 1.00 51.03 172 HIS A O 1
ATOM 1341 N N . TRP A 1 173 ? -4.611 -5.236 21.816 1.00 53.84 173 TRP A N 1
ATOM 1342 C CA . TRP A 1 173 ? -4.480 -4.205 20.768 1.00 53.84 173 TRP A CA 1
ATOM 1343 C C . TRP A 1 173 ? -5.576 -4.328 19.697 1.00 53.84 173 TRP A C 1
ATOM 1345 O O . TRP A 1 173 ? -6.201 -3.338 19.319 1.00 53.84 173 TRP A O 1
ATOM 1355 N N . ARG A 1 174 ? -5.913 -5.564 19.289 1.00 62.84 174 ARG A N 1
ATOM 1356 C CA . ARG A 1 174 ? -7.073 -5.830 18.418 1.00 62.84 174 ARG A CA 1
ATOM 1357 C C . ARG A 1 174 ? -8.406 -5.484 19.092 1.00 62.84 174 ARG A C 1
ATOM 1359 O O . ARG A 1 174 ? -9.290 -4.939 18.441 1.00 62.84 174 ARG A O 1
ATOM 1366 N N . LYS A 1 175 ? -8.565 -5.750 20.394 1.00 67.31 175 LYS A N 1
ATOM 1367 C CA . LYS A 1 175 ? -9.788 -5.423 21.156 1.00 67.31 175 LYS A CA 1
ATOM 1368 C C . LYS A 1 175 ? -9.986 -3.914 21.361 1.00 67.31 175 LYS A C 1
ATOM 1370 O O . LYS A 1 175 ? -11.130 -3.466 21.451 1.00 67.31 175 LYS A O 1
ATOM 1375 N N . ARG A 1 176 ? -8.907 -3.122 21.397 1.00 77.75 176 ARG A N 1
ATOM 1376 C CA . ARG A 1 176 ? -8.933 -1.659 21.591 1.00 77.75 176 ARG A CA 1
ATOM 1377 C C . ARG A 1 176 ? -8.790 -0.841 20.304 1.00 77.75 176 ARG A C 1
ATOM 1379 O O . ARG A 1 176 ? -8.522 0.355 20.392 1.00 77.75 176 ARG A O 1
ATOM 1386 N N . TRP A 1 177 ? -9.028 -1.437 19.133 1.00 83.62 177 TRP A N 1
ATOM 1387 C CA . TRP A 1 177 ? -8.953 -0.705 17.862 1.00 83.62 177 TRP A CA 1
ATOM 1388 C C . TRP A 1 177 ? -9.738 0.605 17.807 1.00 83.62 177 TRP A C 1
ATOM 1390 O O . TRP A 1 177 ? -9.140 1.576 17.359 1.00 83.62 177 TRP A O 1
ATOM 1400 N N . PRO A 1 178 ? -10.954 0.728 18.381 1.00 83.69 178 PRO A N 1
ATOM 1401 C CA . PRO A 1 178 ? -11.668 2.002 18.339 1.00 83.69 178 PRO A CA 1
ATOM 1402 C C . PRO A 1 178 ? -10.939 3.153 19.043 1.00 83.69 178 PRO A C 1
ATOM 1404 O O . PRO A 1 178 ? -11.153 4.318 18.732 1.00 83.69 178 PRO A O 1
ATOM 1407 N N . GLN A 1 179 ? -10.091 2.836 20.027 1.00 82.19 179 GLN A N 1
ATOM 1408 C CA . GLN A 1 179 ? -9.365 3.833 20.810 1.00 82.19 179 GLN A CA 1
ATOM 1409 C C . GLN A 1 179 ? -8.025 4.188 20.166 1.00 82.19 179 GLN A C 1
ATOM 1411 O O . GLN A 1 179 ? -7.665 5.364 20.129 1.00 82.19 179 GLN A O 1
ATOM 1416 N N . TRP A 1 180 ? -7.283 3.194 19.661 1.00 86.81 180 TRP A N 1
ATOM 1417 C CA . TRP A 1 180 ? -5.969 3.465 19.083 1.00 86.81 180 TRP A CA 1
ATOM 1418 C C . TRP A 1 180 ? -6.049 4.050 17.673 1.00 86.81 180 TRP A C 1
ATOM 1420 O O . TRP A 1 180 ? -5.166 4.831 17.340 1.00 86.81 180 TRP A O 1
ATOM 1430 N N . THR A 1 181 ? -7.087 3.765 16.871 1.00 90.25 181 THR A N 1
ATOM 1431 C CA . THR A 1 181 ? -7.199 4.327 15.509 1.00 90.25 181 THR A CA 1
ATOM 1432 C C . THR A 1 181 ? -7.310 5.842 15.521 1.00 90.25 181 THR A C 1
ATOM 1434 O O . THR A 1 181 ? -6.640 6.494 14.731 1.00 90.25 181 THR A O 1
ATOM 1437 N N . ARG A 1 182 ? -8.060 6.411 16.474 1.00 91.00 182 ARG A N 1
ATOM 1438 C CA . ARG A 1 182 ? -8.124 7.866 16.662 1.00 91.00 182 ARG A CA 1
ATOM 1439 C C . ARG A 1 182 ? -6.755 8.442 17.016 1.00 91.00 182 ARG A C 1
ATOM 1441 O O . ARG A 1 182 ? -6.342 9.433 16.433 1.00 91.00 182 ARG A O 1
ATOM 1448 N N . ASN A 1 183 ? -6.050 7.836 17.973 1.00 90.50 183 ASN A N 1
ATOM 1449 C CA . ASN A 1 183 ? -4.734 8.328 18.385 1.00 90.50 183 ASN A CA 1
ATOM 1450 C C . ASN A 1 183 ? -3.711 8.205 17.242 1.00 90.50 183 ASN A C 1
ATOM 1452 O O . ASN A 1 183 ? -2.920 9.115 17.035 1.00 90.50 183 ASN A O 1
ATOM 1456 N N . ALA A 1 184 ? -3.763 7.117 16.471 1.00 92.06 184 ALA A N 1
ATOM 1457 C CA . ALA A 1 184 ? -2.938 6.932 15.284 1.00 92.06 184 ALA A CA 1
ATOM 1458 C C . ALA A 1 184 ? -3.273 7.954 14.185 1.00 92.06 184 ALA A C 1
ATOM 1460 O O . ALA A 1 184 ? -2.356 8.496 13.582 1.00 92.06 184 ALA A O 1
ATOM 1461 N N . ALA A 1 185 ? -4.555 8.276 13.971 1.00 94.88 185 ALA A N 1
ATOM 1462 C CA . ALA A 1 185 ? -4.968 9.334 13.050 1.00 94.88 185 ALA A CA 1
ATOM 1463 C C . ALA A 1 185 ? -4.447 10.712 13.492 1.00 94.88 185 ALA A C 1
ATOM 1465 O O . ALA A 1 185 ? -4.001 11.480 12.647 1.00 94.88 185 ALA A O 1
ATOM 1466 N N . ILE A 1 186 ? -4.435 11.011 14.801 1.00 94.69 186 ILE A N 1
ATOM 1467 C CA . ILE A 1 186 ? -3.838 12.251 15.334 1.00 94.69 186 ILE A CA 1
ATOM 1468 C C . ILE A 1 186 ? -2.342 12.288 15.028 1.00 94.69 186 ILE A C 1
ATOM 1470 O O . ILE A 1 186 ? -1.872 13.264 14.459 1.00 94.69 186 ILE A O 1
ATOM 1474 N N . VAL A 1 187 ? -1.606 11.223 15.363 1.00 95.56 187 VAL A N 1
ATOM 1475 C CA . VAL A 1 187 ? -0.159 11.142 15.101 1.00 95.56 187 VAL A CA 1
ATOM 1476 C C . VAL A 1 187 ? 0.133 11.310 13.611 1.00 95.56 187 VAL A C 1
ATOM 1478 O O . VAL A 1 187 ? 0.982 12.115 13.247 1.00 95.56 187 VAL A O 1
ATOM 1481 N N . TRP A 1 188 ? -0.613 10.614 12.750 1.00 96.69 188 TRP A N 1
ATOM 1482 C CA . TRP A 1 188 ? -0.484 10.744 11.301 1.00 96.69 188 TRP A CA 1
ATOM 1483 C C . TRP A 1 188 ? -0.750 12.182 10.833 1.00 96.69 188 TRP A C 1
ATOM 1485 O O . TRP A 1 188 ? 0.048 12.735 10.086 1.00 96.69 188 TRP A O 1
ATOM 1495 N N . THR A 1 189 ? -1.818 12.817 11.328 1.00 97.06 189 THR A N 1
ATOM 1496 C CA . THR A 1 189 ? -2.197 14.192 10.952 1.00 97.06 189 THR A CA 1
ATOM 1497 C C . THR A 1 189 ? -1.156 15.214 11.414 1.00 97.06 189 THR A C 1
ATOM 1499 O O . THR A 1 189 ? -0.860 16.154 10.686 1.00 97.06 189 THR A O 1
ATOM 1502 N N . VAL A 1 190 ? -0.556 15.022 12.594 1.00 96.75 190 VAL A N 1
ATOM 1503 C CA . VAL A 1 190 ? 0.532 15.876 13.099 1.00 96.75 190 VAL A CA 1
ATOM 1504 C C . VAL A 1 190 ? 1.783 15.734 12.233 1.00 96.75 190 VAL A C 1
ATOM 1506 O O . VAL A 1 190 ? 2.344 16.743 11.819 1.00 96.75 190 VAL A O 1
ATOM 1509 N N . ILE A 1 191 ? 2.198 14.502 11.919 1.00 95.50 191 ILE A N 1
ATOM 1510 C CA . ILE A 1 191 ? 3.371 14.245 11.069 1.00 95.50 191 ILE A CA 1
ATOM 1511 C C . ILE A 1 191 ? 3.153 14.834 9.671 1.00 95.50 191 ILE A C 1
ATOM 1513 O O . ILE A 1 191 ? 4.009 15.555 9.169 1.00 95.50 191 ILE A O 1
ATOM 1517 N N . TYR A 1 192 ? 1.996 14.576 9.057 1.00 95.19 192 TYR A N 1
ATOM 1518 C CA . TYR A 1 192 ? 1.692 15.081 7.718 1.00 95.19 192 TYR A CA 1
ATOM 1519 C C . TYR A 1 192 ? 1.515 16.607 7.699 1.00 95.19 192 TYR A C 1
ATOM 1521 O O . TYR A 1 192 ? 1.915 17.267 6.746 1.00 95.19 192 TYR A O 1
ATOM 1529 N N . GLY A 1 193 ? 0.982 17.197 8.775 1.00 95.88 193 GLY A N 1
ATOM 1530 C CA . GLY A 1 193 ? 0.947 18.647 8.965 1.00 95.88 193 GLY A CA 1
ATOM 1531 C C . GLY A 1 193 ? 2.343 19.263 9.080 1.00 95.88 193 GLY A C 1
ATOM 1532 O O . GLY A 1 193 ? 2.597 20.288 8.458 1.00 95.88 193 GLY A O 1
ATOM 1533 N N . ALA A 1 194 ? 3.266 18.621 9.804 1.00 95.56 194 ALA A N 1
ATOM 1534 C CA . ALA A 1 194 ? 4.661 19.058 9.888 1.00 95.56 194 ALA A CA 1
ATOM 1535 C C . ALA A 1 194 ? 5.372 18.983 8.525 1.00 95.56 194 ALA A C 1
ATOM 1537 O O . ALA A 1 194 ? 6.092 19.913 8.168 1.00 95.56 194 ALA A O 1
ATOM 1538 N N . LEU A 1 195 ? 5.110 17.935 7.732 1.00 92.50 195 LEU A N 1
ATOM 1539 C CA . LEU A 1 195 ? 5.563 17.861 6.336 1.00 92.50 195 LEU A CA 1
ATOM 1540 C C . LEU A 1 195 ? 4.968 18.992 5.484 1.00 92.50 195 LEU A C 1
ATOM 1542 O O . LEU A 1 195 ? 5.685 19.622 4.715 1.00 92.50 195 LEU A O 1
ATOM 1546 N N . GLY A 1 196 ? 3.686 19.318 5.679 1.00 93.12 196 GLY A N 1
ATOM 1547 C CA . GLY A 1 196 ? 3.042 20.473 5.050 1.00 93.12 196 GLY A CA 1
ATOM 1548 C C . GLY A 1 196 ? 3.753 21.795 5.356 1.00 93.12 196 GLY A C 1
ATOM 1549 O O . GLY A 1 196 ? 3.990 22.583 4.441 1.00 93.12 196 GLY A O 1
ATOM 1550 N N . VAL A 1 197 ? 4.143 22.026 6.616 1.00 94.25 197 VAL A N 1
ATOM 1551 C CA . VAL A 1 197 ? 4.929 23.209 7.016 1.00 94.25 197 VAL A CA 1
ATOM 1552 C C . VAL A 1 197 ? 6.296 23.194 6.337 1.00 94.25 197 VAL A C 1
ATOM 1554 O O . VAL A 1 197 ? 6.686 24.194 5.745 1.00 94.25 197 VAL A O 1
ATOM 1557 N N . TYR A 1 198 ? 6.994 22.059 6.365 1.00 92.88 198 TYR A N 1
ATOM 1558 C CA . TYR A 1 198 ? 8.299 21.898 5.723 1.00 92.88 198 TYR A CA 1
ATOM 1559 C C . TYR A 1 198 ? 8.260 22.246 4.227 1.00 92.88 198 TYR A C 1
ATOM 1561 O O . TYR A 1 198 ? 9.074 23.042 3.762 1.00 92.88 198 TYR A O 1
ATOM 1569 N N . TRP A 1 199 ? 7.269 21.742 3.488 1.00 92.69 199 TRP A N 1
ATOM 1570 C CA . TRP A 1 199 ? 7.098 22.071 2.070 1.00 92.69 199 TRP A CA 1
ATOM 1571 C C . TRP A 1 199 ? 6.682 23.528 1.841 1.00 92.69 199 TRP A C 1
ATOM 1573 O O . TRP A 1 199 ? 7.127 24.146 0.878 1.00 92.69 199 TRP A O 1
ATOM 1583 N N . SER A 1 200 ? 5.883 24.107 2.744 1.00 91.62 200 SER A N 1
ATOM 1584 C CA . SER A 1 200 ? 5.507 25.531 2.680 1.00 91.62 200 SER A CA 1
ATOM 1585 C C . SER A 1 200 ? 6.716 26.456 2.841 1.00 91.62 200 SER A C 1
ATOM 1587 O O . SER A 1 200 ? 6.746 27.533 2.257 1.00 91.62 200 SER A O 1
ATOM 1589 N N . LEU A 1 201 ? 7.718 26.026 3.611 1.00 92.19 201 LEU A N 1
ATOM 1590 C CA . LEU A 1 201 ? 8.977 26.743 3.822 1.00 92.19 201 LEU A CA 1
ATOM 1591 C C . LEU A 1 201 ? 10.011 26.494 2.706 1.00 92.19 201 LEU A C 1
ATOM 1593 O O . LEU A 1 201 ? 11.147 26.943 2.822 1.00 92.19 201 LEU A O 1
ATOM 1597 N N . GLY A 1 202 ? 9.637 25.793 1.628 1.00 85.75 202 GLY A N 1
ATOM 1598 C CA . GLY A 1 202 ? 10.521 25.508 0.494 1.00 85.75 202 GLY A CA 1
ATOM 1599 C C . GLY A 1 202 ? 11.360 24.236 0.641 1.00 85.75 202 GLY A C 1
ATOM 1600 O O . GLY A 1 202 ? 12.326 24.059 -0.097 1.00 85.75 202 GLY A O 1
ATOM 1601 N N . GLY A 1 203 ? 11.014 23.342 1.572 1.00 83.56 203 GLY A N 1
ATOM 1602 C CA . GLY A 1 203 ? 11.675 22.045 1.703 1.00 83.56 203 GLY A CA 1
ATOM 1603 C C . GLY A 1 203 ? 11.539 21.184 0.432 1.00 83.56 203 GLY A C 1
ATOM 1604 O O . GLY A 1 203 ? 10.435 21.101 -0.120 1.00 83.56 203 GLY A O 1
ATOM 1605 N N . PRO A 1 204 ? 12.619 20.533 -0.046 1.00 81.31 204 PRO A N 1
ATOM 1606 C CA . PRO A 1 204 ? 12.576 19.672 -1.230 1.00 81.31 204 PRO A CA 1
ATOM 1607 C C . PRO A 1 204 ? 11.688 18.428 -1.044 1.00 81.31 204 PRO A C 1
ATOM 1609 O O . PRO A 1 204 ? 11.302 18.054 0.063 1.00 81.31 204 PRO A O 1
ATOM 1612 N N . GLY A 1 205 ? 11.373 17.748 -2.151 1.00 81.19 205 GLY A N 1
ATOM 1613 C CA . GLY A 1 205 ? 10.644 16.474 -2.122 1.00 81.19 205 GLY A CA 1
ATOM 1614 C C . GLY A 1 205 ? 9.132 16.612 -1.924 1.00 81.19 205 GLY A C 1
ATOM 1615 O O . GLY A 1 205 ? 8.512 15.726 -1.334 1.00 81.19 205 GLY A O 1
ATOM 1616 N N . PHE A 1 206 ? 8.523 17.711 -2.389 1.00 85.44 206 PHE A N 1
ATOM 1617 C CA . PHE A 1 206 ? 7.065 17.834 -2.421 1.00 85.44 206 PHE A CA 1
ATOM 1618 C C . PHE A 1 206 ? 6.470 16.794 -3.396 1.00 85.44 206 PHE A C 1
ATOM 1620 O O . PHE A 1 206 ? 6.826 16.794 -4.572 1.00 85.44 206 PHE A O 1
ATOM 1627 N N . PRO A 1 207 ? 5.572 15.900 -2.941 1.00 84.88 207 PRO A N 1
ATOM 1628 C CA . PRO A 1 207 ? 5.199 14.699 -3.695 1.00 84.88 207 PRO A CA 1
ATOM 1629 C C . PRO A 1 207 ? 4.066 14.905 -4.712 1.00 84.88 207 PRO A C 1
ATOM 1631 O O . PRO A 1 207 ? 3.638 13.934 -5.332 1.00 84.88 207 PRO A O 1
ATOM 1634 N N . LEU A 1 208 ? 3.522 16.120 -4.843 1.00 85.75 208 LEU A N 1
ATOM 1635 C CA . LEU A 1 208 ? 2.388 16.419 -5.722 1.00 85.75 208 LEU A CA 1
ATOM 1636 C C . LEU A 1 208 ? 2.777 17.433 -6.807 1.00 85.75 208 LEU A C 1
ATOM 1638 O O . LEU A 1 208 ? 3.675 18.259 -6.630 1.00 85.75 208 LEU A O 1
ATOM 1642 N N . GLY A 1 209 ? 2.031 17.396 -7.910 1.00 84.69 209 GLY A N 1
ATOM 1643 C CA . GLY A 1 209 ? 2.159 18.340 -9.016 1.00 84.69 209 GLY A CA 1
ATOM 1644 C C . GLY A 1 209 ? 3.219 17.980 -10.053 1.00 84.69 209 GLY A C 1
ATOM 1645 O O . GLY A 1 209 ? 4.270 17.429 -9.741 1.00 84.69 209 GLY A O 1
ATOM 1646 N N . LEU A 1 210 ? 2.954 18.366 -11.302 1.00 82.56 210 LEU A N 1
ATOM 1647 C CA . LEU A 1 210 ? 3.800 18.087 -12.467 1.00 82.56 210 LEU A CA 1
ATOM 1648 C C . LEU A 1 210 ? 5.188 18.722 -12.380 1.00 82.56 210 LEU A C 1
ATOM 1650 O O . LEU A 1 210 ? 6.128 18.200 -12.968 1.00 82.56 210 LEU A O 1
ATOM 1654 N N . ALA A 1 211 ? 5.318 19.827 -11.641 1.00 79.12 211 ALA A N 1
ATOM 1655 C CA . ALA A 1 211 ? 6.601 20.491 -11.426 1.00 79.12 211 ALA A CA 1
ATOM 1656 C C . ALA A 1 211 ? 7.596 19.612 -10.647 1.00 79.12 211 ALA A C 1
ATOM 1658 O O . ALA A 1 211 ? 8.798 19.733 -10.850 1.00 79.12 211 ALA A O 1
ATOM 1659 N N . ASN A 1 212 ? 7.097 18.728 -9.776 1.00 74.81 212 ASN A N 1
ATOM 1660 C CA . ASN A 1 212 ? 7.922 17.835 -8.957 1.00 74.81 212 ASN A CA 1
ATOM 1661 C C . ASN A 1 212 ? 7.853 16.380 -9.435 1.00 74.81 212 ASN A C 1
ATOM 1663 O O . ASN A 1 212 ? 8.752 15.593 -9.158 1.00 74.81 212 ASN A O 1
ATOM 1667 N N . ASP A 1 213 ? 6.783 16.021 -10.145 1.00 78.06 213 ASP A N 1
ATOM 1668 C CA . ASP A 1 213 ? 6.540 14.680 -10.655 1.00 78.06 213 ASP A CA 1
ATOM 1669 C C . ASP A 1 213 ? 5.995 14.741 -12.093 1.00 78.06 213 ASP A C 1
ATOM 1671 O O . ASP A 1 213 ? 4.776 14.730 -12.306 1.00 78.06 213 ASP A O 1
ATOM 1675 N N . PRO A 1 214 ? 6.883 14.787 -13.106 1.00 76.94 214 PRO A N 1
ATOM 1676 C CA . PRO A 1 214 ? 6.489 14.832 -14.516 1.00 76.94 214 PRO A CA 1
ATOM 1677 C C . PRO A 1 214 ? 5.632 13.635 -14.960 1.00 76.94 214 PRO A C 1
ATOM 1679 O O . PRO A 1 214 ? 4.917 13.715 -15.963 1.00 76.94 214 PRO A O 1
ATOM 1682 N N . ALA A 1 215 ? 5.682 12.524 -14.215 1.00 75.19 215 ALA A N 1
ATOM 1683 C CA . ALA A 1 215 ? 4.903 11.319 -14.476 1.00 75.19 215 ALA A CA 1
ATOM 1684 C C . ALA A 1 215 ? 3.472 11.382 -13.902 1.00 75.19 215 ALA A C 1
ATOM 1686 O O . ALA A 1 215 ? 2.650 10.529 -14.231 1.00 75.19 215 ALA A O 1
ATOM 1687 N N . ALA A 1 216 ? 3.120 12.400 -13.106 1.00 77.69 216 ALA A N 1
ATOM 1688 C CA . ALA A 1 216 ? 1.804 12.553 -12.470 1.00 77.69 216 ALA A CA 1
ATOM 1689 C C . ALA A 1 216 ? 0.697 13.108 -13.395 1.00 77.69 216 ALA A C 1
ATOM 1691 O O . ALA A 1 216 ? -0.221 13.784 -12.925 1.00 77.69 216 ALA A O 1
ATOM 1692 N N . LYS A 1 217 ? 0.751 12.843 -14.708 1.00 73.56 217 LYS A N 1
ATOM 1693 C CA . LYS A 1 217 ? -0.185 13.411 -15.705 1.00 73.56 217 LYS A CA 1
ATOM 1694 C C . LYS A 1 217 ? -1.656 13.104 -15.396 1.00 73.56 217 LYS A C 1
ATOM 1696 O O . LYS A 1 217 ? -2.492 14.001 -15.493 1.00 73.56 217 LYS A O 1
ATOM 1701 N N . ALA A 1 218 ? -1.938 11.883 -14.943 1.00 71.62 218 ALA A N 1
ATOM 1702 C CA . ALA A 1 218 ? -3.279 11.415 -14.585 1.00 71.62 218 ALA A CA 1
ATOM 1703 C C . ALA A 1 218 ? -3.688 11.740 -13.129 1.00 71.62 218 ALA A C 1
ATOM 1705 O O . ALA A 1 218 ? -4.783 11.381 -12.690 1.00 71.62 218 ALA A O 1
ATOM 1706 N N . SER A 1 219 ? -2.828 12.399 -12.341 1.00 81.62 219 SER A N 1
ATOM 1707 C CA . SER A 1 219 ? -3.142 12.751 -10.952 1.00 81.62 219 SER A CA 1
ATOM 1708 C C . SER A 1 219 ? -4.124 13.924 -10.882 1.00 81.62 219 SER A C 1
ATOM 1710 O O . SER A 1 219 ? -3.995 14.914 -11.606 1.00 81.62 219 SER A O 1
ATOM 1712 N N . VAL A 1 220 ? -5.077 13.868 -9.947 1.00 83.31 220 VAL A N 1
ATOM 1713 C CA . VAL A 1 220 ? -6.033 14.966 -9.704 1.00 83.31 220 VAL A CA 1
ATOM 1714 C C . VAL A 1 220 ? -5.308 16.252 -9.294 1.00 83.31 220 VAL A C 1
ATOM 1716 O O . VAL A 1 220 ? -5.684 17.348 -9.704 1.00 83.31 220 VAL A O 1
ATOM 1719 N N . PHE A 1 221 ? -4.225 16.124 -8.526 1.00 82.94 221 PHE A N 1
ATOM 1720 C CA . PHE A 1 221 ? -3.439 17.249 -8.019 1.00 82.94 221 PHE A CA 1
ATOM 1721 C C . PHE A 1 221 ? -2.244 17.595 -8.922 1.00 82.94 221 PHE A C 1
ATOM 1723 O O . PHE A 1 221 ? -1.245 18.135 -8.452 1.00 82.94 221 PHE A O 1
ATOM 1730 N N . ARG A 1 222 ? -2.340 17.325 -10.231 1.00 82.19 222 ARG A N 1
ATOM 1731 C CA . ARG A 1 222 ? -1.273 17.584 -11.218 1.00 82.19 222 ARG A CA 1
ATOM 1732 C C . ARG A 1 222 ? -0.796 19.044 -11.289 1.00 82.19 222 ARG A C 1
ATOM 1734 O O . ARG A 1 222 ? 0.333 19.289 -11.691 1.00 82.19 222 ARG A O 1
ATOM 1741 N N . HIS A 1 223 ? -1.604 20.016 -10.868 1.00 85.75 223 HIS A N 1
ATOM 1742 C CA . HIS A 1 223 ? -1.223 21.439 -10.837 1.00 85.75 223 HIS A CA 1
ATOM 1743 C C . HIS A 1 223 ? -0.915 21.962 -9.424 1.00 85.75 223 HIS A C 1
ATOM 1745 O O . HIS A 1 223 ? -0.805 23.168 -9.223 1.00 85.75 223 HIS A O 1
ATOM 1751 N N . ALA A 1 224 ? -0.796 21.079 -8.428 1.00 86.44 224 ALA A N 1
ATOM 1752 C CA . ALA A 1 224 ? -0.437 21.486 -7.076 1.00 86.44 224 ALA A CA 1
ATOM 1753 C C . ALA A 1 224 ? 1.027 21.946 -7.021 1.00 86.44 224 ALA A C 1
ATOM 1755 O O . ALA A 1 224 ? 1.922 21.229 -7.456 1.00 86.44 224 ALA A O 1
ATOM 1756 N N . ALA A 1 225 ? 1.277 23.119 -6.446 1.00 87.06 225 ALA A N 1
ATOM 1757 C CA . ALA A 1 225 ? 2.624 23.609 -6.171 1.00 87.06 225 ALA A CA 1
ATOM 1758 C C . ALA A 1 225 ? 2.870 23.610 -4.660 1.00 87.06 225 ALA A C 1
ATOM 1760 O O . ALA A 1 225 ? 1.933 23.815 -3.886 1.00 87.06 225 ALA A O 1
ATOM 1761 N N . ALA A 1 226 ? 4.115 23.410 -4.225 1.00 86.62 226 ALA A N 1
ATOM 1762 C CA . ALA A 1 226 ? 4.453 23.357 -2.800 1.00 86.62 226 ALA A CA 1
ATOM 1763 C C . ALA A 1 226 ? 4.032 24.642 -2.060 1.00 86.62 226 ALA A C 1
ATOM 1765 O O . ALA A 1 226 ? 3.505 24.573 -0.951 1.00 86.62 226 ALA A O 1
ATOM 1766 N N . GLN A 1 227 ? 4.167 25.799 -2.718 1.00 85.50 227 GLN A N 1
ATOM 1767 C CA . GLN A 1 227 ? 3.844 27.112 -2.153 1.00 85.50 227 GLN A CA 1
ATOM 1768 C C . GLN A 1 227 ? 2.342 27.304 -1.894 1.00 85.50 227 GLN A C 1
ATOM 1770 O O . GLN A 1 227 ? 1.968 28.030 -0.980 1.00 85.50 227 GLN A O 1
ATOM 1775 N N . THR A 1 228 ? 1.471 26.662 -2.679 1.00 88.25 228 THR A N 1
ATOM 1776 C CA . THR A 1 228 ? 0.010 26.798 -2.548 1.00 88.25 228 THR A CA 1
ATOM 1777 C C . THR A 1 228 ? -0.609 25.619 -1.807 1.00 88.25 228 THR A C 1
ATOM 1779 O O . THR A 1 228 ? -1.432 25.803 -0.912 1.00 88.25 228 THR A O 1
ATOM 1782 N N . ALA A 1 229 ? -0.192 24.397 -2.130 1.00 89.69 229 ALA A N 1
ATOM 1783 C CA . ALA A 1 229 ? -0.717 23.181 -1.527 1.00 89.69 229 ALA A CA 1
ATOM 1784 C C . ALA A 1 229 ? -0.164 22.932 -0.116 1.00 89.69 229 ALA A C 1
ATOM 1786 O O . ALA A 1 229 ? -0.895 22.404 0.720 1.00 89.69 229 ALA A O 1
ATOM 1787 N N . GLY A 1 230 ? 1.076 23.341 0.180 1.00 91.12 230 GLY A N 1
ATOM 1788 C CA . GLY A 1 230 ? 1.670 23.235 1.516 1.00 91.12 230 GLY A CA 1
ATOM 1789 C C . GLY A 1 230 ? 0.808 23.904 2.596 1.00 91.12 230 GLY A C 1
ATOM 1790 O O . GLY A 1 230 ? 0.344 23.206 3.503 1.00 91.12 230 GLY A O 1
ATOM 1791 N N . PRO A 1 231 ? 0.485 25.209 2.476 1.00 93.88 231 PRO A N 1
ATOM 1792 C CA . PRO A 1 231 ? -0.360 25.908 3.446 1.00 93.88 231 PRO A CA 1
ATOM 1793 C C . PRO A 1 231 ? -1.764 25.305 3.579 1.00 93.88 231 PRO A C 1
ATOM 1795 O O . PRO A 1 231 ? -2.303 25.217 4.684 1.00 93.88 231 PRO A O 1
ATOM 1798 N N . VAL A 1 232 ? -2.348 24.827 2.474 1.00 93.88 232 VAL A N 1
ATOM 1799 C CA . VAL A 1 232 ? -3.655 24.149 2.482 1.00 93.88 232 VAL A CA 1
ATOM 1800 C C . VAL A 1 232 ? -3.587 22.831 3.258 1.00 93.88 232 VAL A C 1
ATOM 1802 O O . VAL A 1 232 ? -4.465 22.566 4.080 1.00 93.88 232 VAL A O 1
ATOM 1805 N N . ILE A 1 233 ? -2.536 22.026 3.063 1.00 94.19 233 ILE A N 1
ATOM 1806 C CA . ILE A 1 233 ? -2.305 20.795 3.835 1.00 94.19 233 ILE A CA 1
ATOM 1807 C C . ILE A 1 233 ? -2.203 21.123 5.327 1.00 94.19 233 ILE A C 1
ATOM 1809 O O . ILE A 1 233 ? -2.845 20.458 6.139 1.00 94.19 233 ILE A O 1
ATOM 1813 N N . VAL A 1 234 ? -1.453 22.166 5.696 1.00 96.12 234 VAL A N 1
ATOM 1814 C CA . VAL A 1 234 ? -1.318 22.600 7.096 1.00 96.12 234 VAL A CA 1
ATOM 1815 C C . VAL A 1 234 ? -2.676 22.981 7.681 1.00 96.12 234 VAL A C 1
ATOM 1817 O O . VAL A 1 234 ? -3.048 22.465 8.737 1.00 96.12 234 VAL A O 1
ATOM 1820 N N . ALA A 1 235 ? -3.452 23.816 6.986 1.00 95.81 235 ALA A N 1
ATOM 1821 C CA . ALA A 1 235 ? -4.779 24.232 7.434 1.00 95.81 235 ALA A CA 1
ATOM 1822 C C . ALA A 1 235 ? -5.724 23.032 7.629 1.00 95.81 235 ALA A C 1
ATOM 1824 O O . ALA A 1 235 ? -6.375 22.911 8.671 1.00 95.81 235 ALA A O 1
ATOM 1825 N N . LEU A 1 236 ? -5.752 22.096 6.673 1.00 95.06 236 LEU A N 1
ATOM 1826 C CA . LEU A 1 236 ? -6.555 20.874 6.764 1.00 95.06 236 LEU A CA 1
ATOM 1827 C C . LEU A 1 236 ? -6.104 19.965 7.914 1.00 95.06 236 LEU A C 1
ATOM 1829 O O . LEU A 1 236 ? -6.951 19.401 8.606 1.00 95.06 236 LEU A O 1
ATOM 1833 N N . CYS A 1 237 ? -4.799 19.845 8.162 1.00 96.00 237 CYS A N 1
ATOM 1834 C CA . CYS A 1 237 ? -4.266 19.074 9.284 1.00 96.00 237 CYS A CA 1
ATOM 1835 C C . CYS A 1 237 ? -4.614 19.711 10.637 1.00 96.00 237 CYS A C 1
ATOM 1837 O O . CYS A 1 237 ? -4.997 18.993 11.561 1.00 96.00 237 CYS A O 1
ATOM 1839 N N . VAL A 1 238 ? -4.565 21.042 10.760 1.00 96.12 238 VAL A N 1
ATOM 1840 C CA . VAL A 1 238 ? -4.985 21.760 11.977 1.00 96.12 238 VAL A CA 1
ATOM 1841 C C . VAL A 1 238 ? -6.476 21.543 12.246 1.00 96.12 238 VAL A C 1
ATOM 1843 O O . VAL A 1 238 ? -6.846 21.112 13.342 1.00 96.12 238 VAL A O 1
ATOM 1846 N N . LEU A 1 239 ? -7.331 21.739 11.235 1.00 95.62 239 LEU A N 1
ATOM 1847 C CA . LEU A 1 239 ? -8.762 21.422 11.326 1.00 95.62 239 LEU A CA 1
ATOM 1848 C C . LEU A 1 239 ? -8.989 19.940 11.663 1.00 95.62 239 LEU A C 1
ATOM 1850 O O . LEU A 1 239 ? -9.853 19.602 12.474 1.00 95.62 239 LEU A O 1
ATOM 1854 N N . GLY A 1 240 ? -8.161 19.057 11.103 1.00 94.56 240 GLY A N 1
ATOM 1855 C CA . GLY A 1 240 ? -8.159 17.628 11.378 1.00 94.56 240 GLY A CA 1
ATOM 1856 C C . GLY A 1 240 ? -7.884 17.291 12.838 1.00 94.56 240 GLY A C 1
ATOM 1857 O O . GLY A 1 240 ? -8.620 16.508 13.439 1.00 94.56 240 GLY A O 1
ATOM 1858 N N . ILE A 1 241 ? -6.877 17.919 13.446 1.00 95.25 241 ILE A N 1
ATOM 1859 C CA . ILE A 1 241 ? -6.547 17.738 14.864 1.00 95.25 241 ILE A CA 1
ATOM 1860 C C . ILE A 1 241 ? -7.712 18.204 15.747 1.00 95.25 241 ILE A C 1
ATOM 1862 O O . ILE A 1 241 ? -8.101 17.480 16.669 1.00 95.25 241 ILE A O 1
ATOM 1866 N N . ILE A 1 242 ? -8.321 19.353 15.432 1.00 93.56 242 ILE A N 1
ATOM 1867 C CA . ILE A 1 242 ? -9.489 19.882 16.155 1.00 93.56 242 ILE A CA 1
ATOM 1868 C C . ILE A 1 242 ? -10.671 18.904 16.062 1.00 93.56 242 ILE A C 1
ATOM 1870 O O . ILE A 1 242 ? -11.281 18.558 17.082 1.00 93.56 242 ILE A O 1
ATOM 1874 N N . ALA A 1 243 ? -10.970 18.396 14.862 1.00 93.00 243 ALA A N 1
ATOM 1875 C CA . ALA A 1 243 ? -12.036 17.421 14.643 1.00 93.00 243 ALA A CA 1
ATOM 1876 C C . ALA A 1 243 ? -11.783 16.111 15.414 1.00 93.00 243 ALA A C 1
ATOM 1878 O O . ALA A 1 243 ? -12.652 15.641 16.152 1.00 93.00 243 ALA A O 1
ATOM 1879 N N . LEU A 1 244 ? -10.572 15.549 15.322 1.00 92.69 244 LEU A N 1
ATOM 1880 C CA . LEU A 1 244 ? -10.193 14.313 16.018 1.00 92.69 244 LEU A CA 1
ATOM 1881 C C . LEU A 1 244 ? -10.242 14.460 17.541 1.00 92.69 244 LEU A C 1
ATOM 1883 O O . LEU A 1 244 ? -10.635 13.519 18.242 1.00 92.69 244 LEU A O 1
ATOM 1887 N N . TYR A 1 245 ? -9.867 15.628 18.068 1.00 91.00 245 TYR A N 1
ATOM 1888 C CA . TYR A 1 245 ? -9.982 15.920 19.493 1.00 91.00 245 TYR A CA 1
ATOM 1889 C C . TYR A 1 245 ? -11.450 16.008 19.927 1.00 91.00 245 TYR A C 1
ATOM 1891 O O . TYR A 1 245 ? -11.836 15.410 20.937 1.00 91.00 245 TYR A O 1
ATOM 1899 N N . SER A 1 246 ? -12.288 16.649 19.105 1.00 88.88 246 SER A N 1
ATOM 1900 C CA . SER A 1 246 ? -13.731 16.791 19.330 1.00 88.88 246 SER A CA 1
ATOM 1901 C C . SER A 1 246 ? -14.458 15.442 19.426 1.00 88.88 246 SER A C 1
ATOM 1903 O O . SER A 1 246 ? -15.444 15.318 20.150 1.00 88.88 246 SER A O 1
ATOM 1905 N N . PHE A 1 247 ? -13.931 14.378 18.806 1.00 86.38 247 PHE A N 1
ATOM 1906 C CA . PHE A 1 247 ? -14.505 13.021 18.878 1.00 86.38 247 PHE A CA 1
ATOM 1907 C C . PHE A 1 247 ? -14.415 12.367 20.267 1.00 86.38 247 PHE A C 1
ATOM 1909 O O . PHE A 1 247 ? -14.932 11.261 20.478 1.00 86.38 247 PHE A O 1
ATOM 1916 N N . LYS A 1 248 ? -13.736 13.002 21.232 1.00 84.50 248 LYS A N 1
ATOM 1917 C CA . LYS A 1 248 ? -13.806 12.614 22.649 1.00 84.50 248 LYS A CA 1
ATOM 1918 C C . LYS A 1 248 ? -15.162 12.941 23.274 1.00 84.50 248 LYS A C 1
ATOM 1920 O O . LYS A 1 248 ? -15.587 12.210 24.164 1.00 84.50 248 LYS A O 1
ATOM 1925 N N . PHE A 1 249 ? -15.824 13.997 22.813 1.00 85.06 249 PHE A N 1
ATOM 1926 C CA . PHE A 1 249 ? -17.034 14.521 23.434 1.00 85.06 249 PHE A CA 1
ATOM 1927 C C . PHE A 1 249 ? -18.302 13.926 22.810 1.00 85.06 249 PHE A C 1
ATOM 1929 O O . PHE A 1 249 ? -18.306 13.449 21.672 1.00 85.06 249 PHE A O 1
ATOM 1936 N N . LYS A 1 250 ? -19.404 13.945 23.571 1.00 83.00 250 LYS A N 1
ATOM 1937 C CA . LYS A 1 250 ? -20.733 13.611 23.047 1.00 83.00 250 LYS A CA 1
ATOM 1938 C C . LYS A 1 250 ? -21.275 14.815 22.279 1.00 83.00 250 LYS A C 1
ATOM 1940 O O . LYS A 1 250 ? -21.801 15.746 22.871 1.00 83.00 250 LYS A O 1
ATOM 1945 N N . VAL A 1 251 ? -21.155 14.772 20.959 1.00 84.25 251 VAL A N 1
ATOM 1946 C CA . VAL A 1 251 ? -21.676 15.792 20.037 1.00 84.25 251 VAL A CA 1
ATOM 1947 C C . VAL A 1 251 ? -22.950 15.293 19.351 1.00 84.25 251 VAL A C 1
ATOM 1949 O O . VAL A 1 251 ? -23.037 14.133 18.938 1.00 84.25 251 VAL A O 1
ATOM 1952 N N . ARG A 1 252 ? -23.955 16.170 19.250 1.00 84.56 252 ARG A N 1
ATOM 1953 C CA . ARG A 1 252 ? -25.292 15.900 18.686 1.00 84.56 252 ARG A CA 1
ATOM 1954 C C . ARG A 1 252 ? -25.661 16.976 17.648 1.00 84.56 252 ARG A C 1
ATOM 1956 O O . ARG A 1 252 ? -24.966 17.981 17.527 1.00 84.56 252 ARG A O 1
ATOM 1963 N N . GLY A 1 253 ? -26.728 16.745 16.880 1.00 88.44 253 GLY A N 1
ATOM 1964 C CA . GLY A 1 253 ? -27.253 17.715 15.906 1.00 88.44 253 GLY A CA 1
ATOM 1965 C C . GLY A 1 253 ? -26.305 18.022 14.738 1.00 88.44 253 GLY A C 1
ATOM 1966 O O . GLY A 1 253 ? -25.550 17.154 14.301 1.00 88.44 253 GLY A O 1
ATOM 1967 N N . ALA A 1 254 ? -26.340 19.262 14.238 1.00 90.19 254 ALA A N 1
ATOM 1968 C CA . ALA A 1 254 ? -25.586 19.701 13.059 1.00 90.19 254 ALA A CA 1
ATOM 1969 C C . ALA A 1 254 ? -24.062 19.530 13.202 1.00 90.19 254 ALA A C 1
ATOM 1971 O O . ALA A 1 254 ? -23.404 19.087 12.262 1.00 90.19 254 ALA A O 1
ATOM 1972 N N . ILE A 1 255 ? -23.506 19.778 14.395 1.00 88.62 255 ILE A N 1
ATOM 1973 C CA . ILE A 1 255 ? -22.062 19.648 14.671 1.00 88.62 255 ILE A CA 1
ATOM 1974 C C . ILE A 1 255 ? -21.581 18.221 14.397 1.00 88.62 255 ILE A C 1
ATOM 1976 O O . ILE A 1 255 ? -20.537 18.012 13.783 1.00 88.62 255 ILE A O 1
ATOM 1980 N N . ARG A 1 256 ? -22.363 17.217 14.805 1.00 90.62 256 ARG A N 1
ATOM 1981 C CA . ARG A 1 256 ? -22.060 15.808 14.528 1.00 90.62 256 ARG A CA 1
ATOM 1982 C C . ARG A 1 256 ? -22.013 15.536 13.023 1.00 90.62 256 ARG A C 1
ATOM 1984 O O . ARG A 1 256 ? -21.121 14.817 12.575 1.00 90.62 256 ARG A O 1
ATOM 1991 N N . THR A 1 257 ? -22.973 16.065 12.267 1.00 91.31 257 THR A N 1
ATOM 1992 C CA . THR A 1 257 ? -23.043 15.884 10.811 1.00 91.31 257 THR A CA 1
ATOM 1993 C C . THR A 1 257 ? -21.846 16.530 10.125 1.00 91.31 257 THR A C 1
ATOM 1995 O O . THR A 1 257 ? -21.202 15.868 9.320 1.00 91.31 257 THR A O 1
ATOM 1998 N N . ILE A 1 258 ? -21.490 17.760 10.507 1.00 93.31 258 ILE A N 1
ATOM 1999 C CA . ILE A 1 258 ? -20.324 18.486 9.977 1.00 93.31 258 ILE A CA 1
ATOM 2000 C C . ILE A 1 258 ? -19.034 17.707 10.252 1.00 93.31 258 ILE A C 1
ATOM 2002 O O . ILE A 1 258 ? -18.254 17.446 9.342 1.00 93.31 258 ILE A O 1
ATOM 2006 N N . LEU A 1 259 ? -18.836 17.263 11.494 1.00 93.44 259 LEU A N 1
ATOM 2007 C CA . LEU A 1 259 ? -17.662 16.496 11.905 1.00 93.44 259 LEU A CA 1
ATOM 2008 C C . LEU A 1 259 ? -17.532 15.151 11.171 1.00 93.44 259 LEU A C 1
ATOM 2010 O O . LEU A 1 259 ? -16.428 14.748 10.802 1.00 93.44 259 LEU A O 1
ATOM 2014 N N . LEU A 1 260 ? -18.649 14.449 10.952 1.00 93.75 260 LEU A N 1
ATOM 2015 C CA . LEU A 1 260 ? -18.657 13.213 10.168 1.00 93.75 260 LEU A CA 1
ATOM 2016 C C . LEU A 1 260 ? -18.402 13.479 8.685 1.00 93.75 260 LEU A C 1
ATOM 2018 O O . LEU A 1 260 ? -17.627 12.741 8.084 1.00 93.75 260 LEU A O 1
ATOM 2022 N N . ALA A 1 261 ? -19.027 14.509 8.112 1.00 95.19 261 ALA A N 1
ATOM 2023 C CA . ALA A 1 261 ? -18.826 14.896 6.720 1.00 95.19 261 ALA A CA 1
ATOM 2024 C C . ALA A 1 261 ? -17.360 15.257 6.461 1.00 95.19 261 ALA A C 1
ATOM 2026 O O . ALA A 1 261 ? -16.777 14.751 5.509 1.00 95.19 261 ALA A O 1
ATOM 2027 N N . PHE A 1 262 ? -16.742 16.026 7.361 1.00 95.12 262 PHE A N 1
ATOM 2028 C CA . PHE A 1 262 ? -15.321 16.355 7.304 1.00 95.12 262 PHE A CA 1
ATOM 2029 C C . PHE A 1 262 ? -14.424 15.110 7.411 1.00 95.12 262 PHE A C 1
ATOM 2031 O O . PHE A 1 262 ? -13.514 14.917 6.612 1.00 95.12 262 PHE A O 1
ATOM 2038 N N . ALA A 1 263 ? -14.684 14.207 8.360 1.00 95.44 263 ALA A N 1
ATOM 2039 C CA . ALA A 1 263 ? -13.867 12.998 8.490 1.00 95.44 263 ALA A CA 1
ATOM 2040 C C . ALA A 1 263 ? -13.989 12.064 7.275 1.00 95.44 263 ALA A C 1
ATOM 2042 O O . ALA A 1 263 ? -13.000 11.461 6.854 1.00 95.44 263 ALA A O 1
ATOM 2043 N N . TRP A 1 264 ? -15.189 11.947 6.701 1.00 96.69 264 TRP A N 1
ATOM 2044 C CA . TRP A 1 264 ? -15.401 11.186 5.473 1.00 96.69 264 TRP A CA 1
ATOM 2045 C C . TRP A 1 264 ? -14.790 11.872 4.254 1.00 96.69 264 TRP A C 1
ATOM 2047 O O . TRP A 1 264 ? -14.204 11.172 3.434 1.00 96.69 264 TRP A O 1
ATOM 2057 N N . SER A 1 265 ? -14.850 13.202 4.145 1.00 96.50 265 SER A N 1
ATOM 2058 C CA . SER A 1 265 ? -14.232 13.924 3.028 1.00 96.50 265 SER A CA 1
ATOM 2059 C C . SER A 1 265 ? -12.711 13.778 3.041 1.00 96.50 265 SER A C 1
ATOM 2061 O O . SER A 1 265 ? -12.134 13.436 2.009 1.00 96.50 265 SER A O 1
ATOM 2063 N N . VAL A 1 266 ? -12.063 13.912 4.205 1.00 95.88 266 VAL A N 1
ATOM 2064 C CA . VAL A 1 266 ? -10.622 13.647 4.366 1.00 95.88 266 VAL A CA 1
ATOM 2065 C C . VAL A 1 266 ? -10.298 12.202 3.984 1.00 95.88 266 VAL A C 1
ATOM 2067 O O . VAL A 1 266 ? -9.391 11.952 3.193 1.00 95.88 266 VAL A O 1
ATOM 2070 N N . SER A 1 267 ? -11.075 11.241 4.488 1.00 96.25 267 SER A N 1
ATOM 2071 C CA . SER A 1 267 ? -10.886 9.822 4.185 1.00 96.25 267 SER A CA 1
ATOM 2072 C C . SER A 1 267 ? -10.987 9.519 2.689 1.00 96.25 267 SER A C 1
ATOM 2074 O O . SER A 1 267 ? -10.155 8.789 2.156 1.00 96.25 267 SER A O 1
ATOM 2076 N N . VAL A 1 268 ? -12.009 10.051 2.016 1.00 95.69 268 VAL A N 1
ATOM 2077 C CA . VAL A 1 268 ? -12.242 9.848 0.582 1.00 95.69 268 VAL A CA 1
ATOM 2078 C C . VAL A 1 268 ? -11.144 10.520 -0.237 1.00 95.69 268 VAL A C 1
ATOM 2080 O O . VAL A 1 268 ? -10.603 9.897 -1.145 1.00 95.69 268 VAL A O 1
ATOM 2083 N N . THR A 1 269 ? -10.752 11.742 0.126 1.00 94.56 269 THR A N 1
ATOM 2084 C CA . THR A 1 269 ? -9.667 12.471 -0.545 1.00 94.56 269 THR A CA 1
ATOM 2085 C C . THR A 1 269 ? -8.365 11.674 -0.493 1.00 94.56 269 THR A C 1
ATOM 2087 O O . THR A 1 269 ? -7.757 11.410 -1.528 1.00 94.56 269 THR A O 1
ATOM 2090 N N . LEU A 1 270 ? -7.978 11.204 0.696 1.00 95.00 270 LEU A N 1
ATOM 2091 C CA . LEU A 1 270 ? -6.746 10.440 0.884 1.00 95.00 270 LEU A CA 1
ATOM 2092 C C . LEU A 1 270 ? -6.781 9.053 0.228 1.00 95.00 270 LEU A C 1
ATOM 2094 O O . LEU A 1 270 ? -5.753 8.604 -0.263 1.00 95.00 270 LEU A O 1
ATOM 2098 N N . CYS A 1 271 ? -7.930 8.368 0.217 1.00 94.88 271 CYS A N 1
ATOM 2099 C CA . CYS A 1 271 ? -8.027 7.023 -0.363 1.00 94.88 271 CYS A CA 1
ATOM 2100 C C . CYS A 1 271 ? -8.227 7.023 -1.882 1.00 94.88 271 CYS A C 1
ATOM 2102 O O . CYS A 1 271 ? -7.851 6.046 -2.514 1.00 94.88 271 CYS A O 1
ATOM 2104 N N . PHE A 1 272 ? -8.839 8.058 -2.466 1.00 93.00 272 PHE A N 1
ATOM 2105 C CA . PHE A 1 272 ? -9.240 8.035 -3.878 1.00 93.00 272 PHE A CA 1
ATOM 2106 C C . PHE A 1 272 ? -8.642 9.163 -4.718 1.00 93.00 272 PHE A C 1
ATOM 2108 O O . PHE A 1 272 ? -8.263 8.914 -5.853 1.00 93.00 272 PHE A O 1
ATOM 2115 N N . PHE A 1 273 ? -8.534 10.385 -4.190 1.00 90.88 273 PHE A N 1
ATOM 2116 C CA . PHE A 1 273 ? -8.123 11.549 -4.990 1.00 90.88 273 PHE A CA 1
ATOM 2117 C C . PHE A 1 273 ? -6.609 11.778 -5.000 1.00 90.88 273 PHE A C 1
ATOM 2119 O O . PHE A 1 273 ? -6.068 12.270 -5.983 1.00 90.88 273 PHE A O 1
ATOM 2126 N N . VAL A 1 274 ? -5.921 11.439 -3.906 1.00 90.62 274 VAL A N 1
ATOM 2127 C CA . VAL A 1 274 ? -4.450 11.519 -3.834 1.00 90.62 274 VAL A CA 1
ATOM 2128 C C . VAL A 1 274 ? -3.783 10.330 -4.538 1.00 90.62 274 VAL A C 1
ATOM 2130 O O . VAL A 1 274 ? -2.617 10.414 -4.913 1.00 90.62 274 VAL A O 1
ATOM 2133 N N . MET A 1 275 ? -4.503 9.220 -4.699 1.00 90.62 275 MET A N 1
ATOM 2134 C CA . MET A 1 275 ? -3.974 7.999 -5.305 1.00 90.62 275 MET A CA 1
ATOM 2135 C C . MET A 1 275 ? -3.833 8.132 -6.824 1.00 90.62 275 MET A C 1
ATOM 2137 O O . MET A 1 275 ? -4.554 8.891 -7.467 1.00 90.62 275 MET A O 1
ATOM 2141 N N . ASP A 1 276 ? -2.925 7.340 -7.381 1.00 86.88 276 ASP A N 1
ATOM 2142 C CA . ASP A 1 276 ? -2.623 7.261 -8.807 1.00 86.88 276 ASP A CA 1
ATOM 2143 C C . ASP A 1 276 ? -2.424 5.791 -9.229 1.00 86.88 276 ASP A C 1
ATOM 2145 O O . ASP A 1 276 ? -2.120 4.927 -8.397 1.00 86.88 276 ASP A O 1
ATOM 2149 N N . ALA A 1 277 ? -2.529 5.500 -10.526 1.00 87.44 277 ALA A N 1
ATOM 2150 C CA . ALA A 1 277 ? -2.359 4.176 -11.1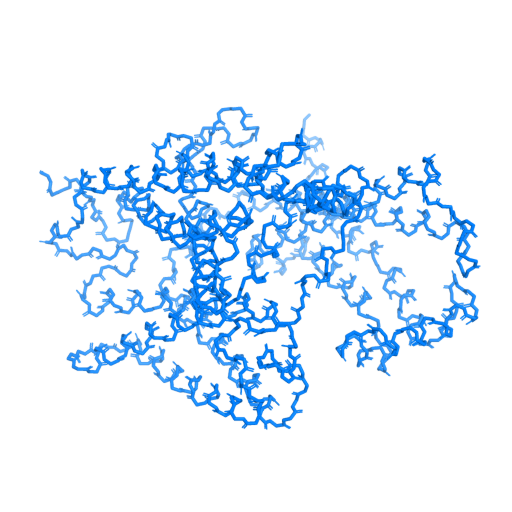23 1.00 87.44 277 ALA A CA 1
ATOM 2151 C C . ALA A 1 277 ? -1.010 3.537 -10.762 1.00 87.44 277 ALA A C 1
ATOM 2153 O O . ALA A 1 277 ? -0.893 2.318 -10.632 1.00 87.44 277 ALA A O 1
ATOM 2154 N N . ARG A 1 278 ? 0.015 4.360 -10.519 1.00 88.38 278 ARG A N 1
ATOM 2155 C CA . ARG A 1 278 ? 1.354 3.916 -10.108 1.00 88.38 278 ARG A CA 1
ATOM 2156 C C . ARG A 1 278 ? 1.360 3.140 -8.791 1.00 88.38 278 ARG A C 1
ATOM 2158 O O . ARG A 1 278 ? 2.126 2.188 -8.654 1.00 88.38 278 ARG A O 1
ATOM 2165 N N . ALA A 1 279 ? 0.473 3.468 -7.849 1.00 89.31 279 ALA A N 1
ATOM 2166 C CA . ALA A 1 279 ? 0.336 2.681 -6.626 1.00 89.31 279 ALA A CA 1
ATOM 2167 C C . ALA A 1 279 ? -0.179 1.260 -6.919 1.00 89.31 279 ALA A C 1
ATOM 2169 O O . ALA A 1 279 ? 0.278 0.301 -6.292 1.00 89.31 279 ALA A O 1
ATOM 2170 N N . LEU A 1 280 ? -1.079 1.100 -7.901 1.00 90.88 280 LEU A N 1
ATOM 2171 C CA . LEU A 1 280 ? -1.500 -0.223 -8.367 1.00 90.88 280 LEU A CA 1
ATOM 2172 C C . LEU A 1 280 ? -0.353 -0.952 -9.074 1.00 90.88 280 LEU A C 1
ATOM 2174 O O . LEU A 1 280 ? -0.161 -2.134 -8.804 1.00 90.88 280 LEU A O 1
ATOM 2178 N N . ILE A 1 281 ? 0.426 -0.263 -9.917 1.00 88.12 281 ILE A N 1
ATOM 2179 C CA . ILE A 1 281 ? 1.591 -0.838 -10.614 1.00 88.12 281 ILE A CA 1
ATOM 2180 C C . ILE A 1 281 ? 2.564 -1.453 -9.604 1.00 88.12 281 ILE A C 1
ATOM 2182 O O . ILE A 1 281 ? 2.886 -2.631 -9.724 1.00 88.12 281 ILE A O 1
ATOM 2186 N N . VAL A 1 282 ? 2.960 -0.730 -8.551 1.00 87.50 282 VAL A N 1
ATOM 2187 C CA . VAL A 1 282 ? 3.868 -1.277 -7.524 1.00 87.50 282 VAL A CA 1
ATOM 2188 C C . VAL A 1 282 ? 3.300 -2.548 -6.884 1.00 87.50 282 VAL A C 1
ATOM 2190 O O . VAL A 1 282 ? 4.011 -3.542 -6.742 1.00 87.50 282 VAL A O 1
ATOM 2193 N N . VAL A 1 283 ? 2.011 -2.557 -6.532 1.00 87.88 283 VAL A N 1
ATOM 2194 C CA . VAL A 1 283 ? 1.369 -3.730 -5.912 1.00 87.88 283 VAL A CA 1
ATOM 2195 C C . VAL A 1 283 ? 1.243 -4.902 -6.892 1.00 87.88 283 VAL A C 1
ATOM 2197 O O . VAL A 1 283 ? 1.432 -6.050 -6.490 1.00 87.88 283 VAL A O 1
ATOM 2200 N N . ALA A 1 284 ? 0.942 -4.633 -8.162 1.00 87.56 284 ALA A N 1
ATOM 2201 C CA . ALA A 1 284 ? 0.732 -5.648 -9.189 1.00 87.56 284 ALA A CA 1
ATOM 2202 C C . ALA A 1 284 ? 2.048 -6.259 -9.697 1.00 87.56 284 ALA A C 1
ATOM 2204 O O . ALA A 1 284 ? 2.114 -7.467 -9.926 1.00 87.56 284 ALA A O 1
ATOM 2205 N N . TYR A 1 285 ? 3.106 -5.453 -9.820 1.00 83.12 285 TYR A N 1
ATOM 2206 C CA . TYR A 1 285 ? 4.426 -5.904 -10.259 1.00 83.12 285 TYR A CA 1
ATOM 2207 C C . TYR A 1 285 ? 5.246 -6.532 -9.133 1.00 83.12 285 TYR A C 1
ATOM 2209 O O . TYR A 1 285 ? 6.120 -7.336 -9.430 1.00 83.12 285 TYR A O 1
ATOM 2217 N N . ALA A 1 286 ? 4.961 -6.254 -7.857 1.00 83.38 286 ALA A N 1
ATOM 2218 C CA . ALA A 1 286 ? 5.669 -6.870 -6.730 1.00 83.38 286 ALA A CA 1
ATOM 2219 C C . ALA A 1 286 ? 5.738 -8.416 -6.786 1.00 83.38 286 ALA A C 1
ATOM 2221 O O . ALA A 1 286 ? 6.838 -8.959 -6.656 1.00 83.38 286 ALA A O 1
ATOM 2222 N N . PRO A 1 287 ? 4.632 -9.164 -6.996 1.00 80.19 287 PRO A N 1
ATOM 2223 C CA . PRO A 1 287 ? 4.705 -10.620 -7.129 1.00 80.19 287 PRO A CA 1
ATOM 2224 C C . PRO A 1 287 ? 5.443 -11.065 -8.398 1.00 80.19 287 PRO A C 1
ATOM 2226 O O . PRO A 1 287 ? 6.136 -12.077 -8.357 1.00 80.19 287 PRO A O 1
ATOM 2229 N N . ILE A 1 288 ? 5.336 -10.319 -9.502 1.00 80.88 288 ILE A N 1
ATOM 2230 C CA . ILE A 1 288 ? 6.049 -10.629 -10.751 1.00 80.88 288 ILE A CA 1
ATOM 2231 C C . ILE A 1 288 ? 7.549 -10.459 -10.540 1.00 80.88 288 ILE A C 1
ATOM 2233 O O . ILE A 1 288 ? 8.306 -11.378 -10.818 1.00 80.88 288 ILE A O 1
ATOM 2237 N N . ALA A 1 289 ? 7.969 -9.325 -9.980 1.00 75.19 289 ALA A N 1
ATOM 2238 C CA . ALA A 1 289 ? 9.353 -9.047 -9.629 1.00 75.19 289 ALA A CA 1
ATOM 2239 C C . ALA A 1 289 ? 9.914 -10.129 -8.705 1.00 75.19 289 ALA A C 1
ATOM 2241 O O . ALA A 1 289 ? 11.009 -10.617 -8.951 1.00 75.19 289 ALA A O 1
ATOM 2242 N N . LEU A 1 290 ? 9.143 -10.575 -7.707 1.00 73.94 290 LEU A N 1
ATOM 2243 C CA . LEU A 1 290 ? 9.544 -11.680 -6.840 1.00 73.94 290 LEU A CA 1
ATOM 2244 C C . LEU A 1 290 ? 9.758 -12.984 -7.625 1.00 73.94 290 LEU A C 1
ATOM 2246 O O . LEU A 1 290 ? 10.779 -13.636 -7.442 1.00 73.94 290 LEU A O 1
ATOM 2250 N N . VAL A 1 291 ? 8.822 -13.369 -8.496 1.00 72.81 291 VAL A N 1
ATOM 2251 C CA . VAL A 1 291 ? 8.913 -14.612 -9.282 1.00 72.81 291 VAL A CA 1
ATOM 2252 C C . VAL A 1 291 ? 10.043 -14.550 -10.306 1.00 72.81 291 VAL A C 1
ATOM 2254 O O . VAL A 1 291 ? 10.837 -15.476 -10.396 1.00 72.81 291 VAL A O 1
ATOM 2257 N N . VAL A 1 292 ? 10.156 -13.458 -11.055 1.00 70.19 292 VAL A N 1
ATOM 2258 C CA . VAL A 1 292 ? 11.218 -13.259 -12.050 1.00 70.19 292 VAL A CA 1
ATOM 2259 C C . VAL A 1 292 ? 12.585 -13.258 -11.370 1.00 70.19 292 VAL A C 1
ATOM 2261 O O . VAL A 1 292 ? 13.505 -13.928 -11.840 1.00 70.19 292 VAL A O 1
ATOM 2264 N N . SER A 1 293 ? 12.671 -12.622 -10.196 1.00 65.56 293 SER A N 1
ATOM 2265 C CA . SER A 1 293 ? 13.842 -12.692 -9.333 1.00 65.56 293 SER A CA 1
ATOM 2266 C C . SER A 1 293 ? 14.156 -14.143 -8.960 1.00 65.56 293 SER A C 1
ATOM 2268 O O . SER A 1 293 ? 15.317 -14.512 -9.090 1.00 65.56 293 SER A O 1
ATOM 2270 N N . ILE A 1 294 ? 13.155 -14.976 -8.605 1.00 63.22 294 ILE A N 1
ATOM 2271 C CA . ILE A 1 294 ? 13.288 -16.436 -8.352 1.00 63.22 294 ILE A CA 1
ATOM 2272 C C . ILE A 1 294 ? 14.004 -17.187 -9.472 1.00 63.22 294 ILE A C 1
ATOM 2274 O O . ILE A 1 294 ? 14.836 -18.046 -9.184 1.00 63.22 294 ILE A O 1
ATOM 2278 N N . PHE A 1 295 ? 13.748 -16.824 -10.723 1.00 67.62 295 PHE A N 1
ATOM 2279 C CA . PHE A 1 295 ? 14.357 -17.457 -11.892 1.00 67.62 295 PHE A CA 1
ATOM 2280 C C . PHE A 1 295 ? 15.655 -16.784 -12.360 1.00 67.62 295 PHE A C 1
ATOM 2282 O O . PHE A 1 295 ? 16.145 -17.078 -13.444 1.00 67.62 295 PHE A O 1
ATOM 2289 N N . GLY A 1 296 ? 16.230 -15.893 -11.550 1.00 51.53 296 GLY A N 1
ATOM 2290 C CA . GLY A 1 296 ? 17.508 -15.250 -11.837 1.00 51.53 296 GLY A CA 1
ATOM 2291 C C . GLY A 1 296 ? 17.428 -14.064 -12.799 1.00 51.53 296 GLY A C 1
ATOM 2292 O O . GLY A 1 296 ? 18.457 -13.491 -13.137 1.00 51.53 296 GLY A O 1
ATOM 2293 N N . ALA A 1 297 ? 16.245 -13.616 -13.203 1.00 61.44 297 ALA A N 1
ATOM 2294 C CA . ALA A 1 297 ? 16.096 -12.389 -13.982 1.00 61.44 297 ALA A CA 1
ATOM 2295 C C . ALA A 1 297 ? 15.834 -11.188 -13.054 1.00 61.44 297 ALA A C 1
ATOM 2297 O O . ALA A 1 297 ? 15.215 -11.317 -11.999 1.00 61.44 297 ALA A O 1
ATOM 2298 N N . SER A 1 298 ? 16.324 -10.002 -13.417 1.00 59.28 298 SER A N 1
ATOM 2299 C CA . SER A 1 298 ? 16.131 -8.773 -12.635 1.00 59.28 298 SER A CA 1
ATOM 2300 C C . SER A 1 298 ? 15.223 -7.810 -13.387 1.00 59.28 298 SER A C 1
ATOM 2302 O O . SER A 1 298 ? 15.562 -7.372 -14.481 1.00 59.28 298 SER A O 1
ATOM 2304 N N . LEU A 1 299 ? 14.085 -7.467 -12.784 1.00 65.94 299 LEU A N 1
ATOM 2305 C CA . LEU A 1 299 ? 13.273 -6.327 -13.204 1.00 65.94 299 LEU A CA 1
ATOM 2306 C C . LEU A 1 299 ? 13.695 -5.100 -12.388 1.00 65.94 299 LEU A C 1
ATOM 2308 O O . LEU A 1 299 ? 13.925 -5.257 -11.183 1.00 65.94 299 LEU A O 1
ATOM 2312 N N . PRO A 1 300 ? 13.740 -3.894 -12.979 1.00 69.19 300 PRO A N 1
ATOM 2313 C CA . PRO A 1 300 ? 14.017 -2.649 -12.262 1.00 69.19 300 PRO A CA 1
ATOM 2314 C C . PRO A 1 300 ? 12.827 -2.234 -11.372 1.00 69.19 300 PRO A C 1
ATOM 2316 O O . PRO A 1 300 ? 12.249 -1.162 -11.489 1.00 69.19 300 PRO A O 1
ATOM 2319 N N . PHE A 1 301 ? 12.406 -3.109 -10.456 1.00 74.12 301 PHE A N 1
ATOM 2320 C CA . PHE A 1 301 ? 11.203 -2.925 -9.646 1.00 74.12 301 PHE A CA 1
ATOM 2321 C C . PHE A 1 301 ? 11.279 -1.690 -8.738 1.00 74.12 301 PHE A C 1
ATOM 2323 O O . PHE A 1 301 ? 10.273 -1.018 -8.514 1.00 74.12 301 PHE A O 1
ATOM 2330 N N . PHE A 1 302 ? 12.471 -1.384 -8.222 1.00 72.19 302 PHE A N 1
ATOM 2331 C CA . PHE A 1 302 ? 12.680 -0.244 -7.332 1.00 72.19 302 PHE A CA 1
ATOM 2332 C C . PHE A 1 302 ? 12.517 1.106 -8.039 1.00 72.19 302 PHE A C 1
ATOM 2334 O O . PHE A 1 302 ? 12.170 2.074 -7.370 1.00 72.19 302 PHE A O 1
ATOM 2341 N N . GLU A 1 303 ? 12.647 1.168 -9.368 1.00 76.19 303 GLU A N 1
ATOM 2342 C CA . GLU A 1 303 ? 12.383 2.393 -10.138 1.00 76.19 303 GLU A CA 1
ATOM 2343 C C . GLU A 1 303 ? 10.906 2.809 -10.071 1.00 76.19 303 GLU A C 1
ATOM 2345 O O . GLU A 1 303 ? 10.582 3.993 -10.138 1.00 76.19 303 GLU A O 1
ATOM 2350 N N . PHE A 1 304 ? 9.993 1.856 -9.849 1.00 76.06 304 PHE A N 1
ATOM 2351 C CA . PHE A 1 304 ? 8.575 2.160 -9.642 1.00 76.06 304 PHE A CA 1
ATOM 2352 C C . PHE A 1 304 ? 8.277 2.722 -8.240 1.00 76.06 304 PHE A C 1
ATOM 2354 O O . PHE A 1 304 ? 7.198 3.277 -8.020 1.00 76.06 304 PHE A O 1
ATOM 2361 N N . ILE A 1 305 ? 9.201 2.594 -7.279 1.00 78.88 305 ILE A N 1
ATOM 2362 C CA . ILE A 1 305 ? 9.029 3.067 -5.898 1.00 78.88 305 ILE A CA 1
ATOM 2363 C C . ILE A 1 305 ? 9.673 4.447 -5.762 1.00 78.88 305 ILE A C 1
ATOM 2365 O O . ILE A 1 305 ? 10.720 4.631 -5.146 1.00 78.88 305 ILE A O 1
ATOM 2369 N N . THR A 1 306 ? 9.011 5.444 -6.337 1.00 82.75 306 THR A N 1
ATOM 2370 C CA . THR A 1 306 ? 9.418 6.845 -6.206 1.00 82.75 306 THR A CA 1
ATOM 2371 C C . THR A 1 306 ? 8.822 7.482 -4.948 1.00 82.75 306 THR A C 1
ATOM 2373 O O . THR A 1 306 ? 7.823 7.009 -4.396 1.00 82.75 306 THR A O 1
ATOM 2376 N N . LEU A 1 307 ? 9.402 8.596 -4.489 1.00 81.75 307 LEU A N 1
ATOM 2377 C CA . LEU A 1 307 ? 8.908 9.329 -3.318 1.00 81.75 307 LEU A CA 1
ATOM 2378 C C . LEU A 1 307 ? 7.412 9.722 -3.424 1.00 81.75 307 LEU A C 1
ATOM 2380 O O . LEU A 1 307 ? 6.689 9.514 -2.444 1.00 81.75 307 LEU A O 1
ATOM 2384 N N . PRO A 1 308 ? 6.889 10.191 -4.580 1.00 86.50 308 PRO A N 1
ATOM 2385 C CA . PRO A 1 308 ? 5.450 10.395 -4.770 1.00 86.50 308 PRO A CA 1
ATOM 2386 C C . PRO A 1 308 ? 4.609 9.135 -4.535 1.00 86.50 308 PRO A C 1
ATOM 2388 O O . PRO A 1 308 ? 3.560 9.201 -3.895 1.00 86.50 308 PRO A O 1
ATOM 2391 N N . VAL A 1 309 ? 5.073 7.970 -4.997 1.00 86.81 309 VAL A N 1
ATOM 2392 C CA . VAL A 1 309 ? 4.369 6.691 -4.812 1.00 86.81 309 VAL A CA 1
ATOM 2393 C C . VAL A 1 309 ? 4.405 6.250 -3.346 1.00 86.81 309 VAL A C 1
ATOM 2395 O O . VAL A 1 309 ? 3.389 5.816 -2.801 1.00 86.81 309 VAL A O 1
ATOM 2398 N N . VAL A 1 310 ? 5.532 6.441 -2.655 1.00 87.44 310 VAL A N 1
ATOM 2399 C CA . VAL A 1 310 ? 5.619 6.226 -1.201 1.00 87.44 310 VAL A CA 1
ATOM 2400 C C . VAL A 1 310 ? 4.632 7.133 -0.462 1.00 87.44 310 VAL A C 1
ATOM 2402 O O . VAL A 1 310 ? 3.900 6.662 0.413 1.00 87.44 310 VAL A O 1
ATOM 2405 N N . ASN A 1 311 ? 4.541 8.410 -0.847 1.00 90.31 311 ASN A N 1
ATOM 2406 C CA . ASN A 1 311 ? 3.587 9.346 -0.258 1.00 90.31 311 ASN A CA 1
ATOM 2407 C C . ASN A 1 311 ? 2.128 8.907 -0.462 1.00 90.31 311 ASN A C 1
ATOM 2409 O O . ASN A 1 311 ? 1.309 9.072 0.442 1.00 90.31 311 ASN A O 1
ATOM 2413 N N . GLN A 1 312 ? 1.796 8.290 -1.600 1.00 91.94 312 GLN A N 1
ATOM 2414 C CA . GLN A 1 312 ? 0.467 7.715 -1.820 1.00 91.94 312 GLN A CA 1
ATOM 2415 C C . GLN A 1 312 ? 0.160 6.605 -0.809 1.00 91.94 312 GLN A C 1
ATOM 2417 O O . GLN A 1 312 ? -0.904 6.620 -0.196 1.00 91.94 312 GLN A O 1
ATOM 2422 N N . PHE A 1 313 ? 1.097 5.696 -0.527 1.00 91.44 313 PHE A N 1
ATOM 2423 C CA . PHE A 1 313 ? 0.890 4.680 0.512 1.00 91.44 313 PHE A CA 1
ATOM 2424 C C . PHE A 1 313 ? 0.769 5.285 1.921 1.00 91.44 313 PHE A C 1
ATOM 2426 O O . PHE A 1 313 ? -0.044 4.814 2.724 1.00 91.44 313 PHE A O 1
ATOM 2433 N N . VAL A 1 314 ? 1.517 6.355 2.220 1.00 93.62 314 VAL A N 1
ATOM 2434 C CA . VAL A 1 314 ? 1.378 7.118 3.475 1.00 93.62 314 VAL A CA 1
ATOM 2435 C C . VAL A 1 314 ? -0.014 7.748 3.578 1.00 93.62 314 VAL A C 1
ATOM 2437 O O . VAL A 1 314 ? -0.658 7.637 4.626 1.00 93.62 314 VAL A O 1
ATOM 2440 N N . CYS A 1 315 ? -0.508 8.354 2.498 1.00 95.25 315 CYS A N 1
ATOM 2441 C CA . CYS A 1 315 ? -1.846 8.938 2.415 1.00 95.25 315 CYS A CA 1
ATOM 2442 C C . CYS A 1 315 ? -2.942 7.878 2.519 1.00 95.25 315 CYS A C 1
ATOM 2444 O O . CYS A 1 315 ? -3.883 8.066 3.284 1.00 95.25 315 CYS A O 1
ATOM 2446 N N . LEU A 1 316 ? -2.794 6.730 1.855 1.00 95.31 316 LEU A N 1
ATOM 2447 C CA . LEU A 1 316 ? -3.725 5.608 1.951 1.00 95.31 316 LEU A CA 1
ATOM 2448 C C . LEU A 1 316 ? -3.825 5.094 3.393 1.00 95.31 316 LEU A C 1
ATOM 2450 O O . LEU A 1 316 ? -4.926 4.888 3.906 1.00 95.31 316 LEU A O 1
ATOM 2454 N N . ALA A 1 317 ? -2.691 4.941 4.085 1.00 94.25 317 ALA A N 1
ATOM 2455 C CA . ALA A 1 317 ? -2.680 4.573 5.499 1.00 94.25 317 ALA A CA 1
ATOM 2456 C C . ALA A 1 317 ? -3.416 5.615 6.360 1.00 94.25 317 ALA A C 1
ATOM 2458 O O . ALA A 1 317 ? -4.243 5.244 7.198 1.00 94.25 317 ALA A O 1
ATOM 2459 N N . GLY A 1 318 ? -3.174 6.907 6.117 1.00 95.38 318 GLY A N 1
ATOM 2460 C CA . GLY A 1 318 ? -3.903 8.010 6.746 1.00 95.38 318 GLY A CA 1
ATOM 2461 C C . GLY A 1 318 ? -5.408 7.943 6.496 1.00 95.38 318 GLY A C 1
ATOM 2462 O O . GLY A 1 318 ? -6.197 7.982 7.440 1.00 95.38 318 GLY A O 1
ATOM 2463 N N . GLY A 1 319 ? -5.816 7.756 5.241 1.00 96.38 319 GLY A N 1
ATOM 2464 C CA . GLY A 1 319 ? -7.209 7.630 4.827 1.00 96.38 319 GLY A CA 1
ATOM 2465 C C . GLY A 1 319 ? -7.921 6.474 5.525 1.00 96.38 319 GLY A C 1
ATOM 2466 O O . GLY A 1 319 ? -8.998 6.672 6.082 1.00 96.38 319 GLY A O 1
ATOM 2467 N N . LEU A 1 320 ? -7.286 5.301 5.623 1.00 94.81 320 LEU A N 1
ATOM 2468 C CA . LEU A 1 320 ? -7.830 4.147 6.349 1.00 94.81 320 LEU A CA 1
ATOM 2469 C C . LEU A 1 320 ? -7.954 4.403 7.863 1.00 94.81 320 LEU A C 1
ATOM 2471 O O . LEU A 1 320 ? -8.926 3.965 8.491 1.00 94.81 320 LEU A O 1
ATOM 2475 N N . LEU A 1 321 ? -7.007 5.131 8.468 1.00 95.19 321 LEU A N 1
ATOM 2476 C CA . LEU A 1 321 ? -7.090 5.554 9.872 1.00 95.19 321 LEU A CA 1
ATOM 2477 C C . LEU A 1 321 ? -8.247 6.538 10.100 1.00 95.19 321 LEU A C 1
ATOM 2479 O O . LEU A 1 321 ? -8.984 6.404 11.086 1.00 95.19 321 LEU A O 1
ATOM 2483 N N . TRP A 1 322 ? -8.447 7.482 9.177 1.00 96.88 322 TRP A N 1
ATOM 2484 C CA . TRP A 1 322 ? -9.581 8.405 9.172 1.00 96.88 322 TRP A CA 1
ATOM 2485 C C . TRP A 1 322 ? -10.911 7.674 8.966 1.00 96.88 322 TRP A C 1
ATOM 2487 O O . TRP A 1 322 ? -11.834 7.906 9.746 1.00 96.88 322 TRP A O 1
ATOM 2497 N N . THR A 1 323 ? -10.995 6.706 8.043 1.00 95.31 323 THR A N 1
ATOM 2498 C CA . THR A 1 323 ? -12.170 5.831 7.865 1.00 95.31 323 THR A CA 1
ATOM 2499 C C . THR A 1 323 ? -12.517 5.123 9.172 1.00 95.31 323 THR A C 1
ATOM 2501 O O . THR A 1 323 ? -13.653 5.173 9.648 1.00 95.31 323 THR A O 1
ATOM 2504 N N . ALA A 1 324 ? -11.534 4.457 9.786 1.00 93.38 324 ALA A N 1
ATOM 2505 C CA . ALA A 1 324 ? -11.743 3.711 11.020 1.00 93.38 324 ALA A CA 1
ATOM 2506 C C . ALA A 1 324 ? -12.215 4.634 12.151 1.00 93.38 324 ALA A C 1
ATOM 2508 O O . ALA A 1 324 ? -13.134 4.295 12.900 1.00 93.38 324 ALA A O 1
ATOM 2509 N N . THR A 1 325 ? -11.636 5.829 12.243 1.00 93.94 325 THR A N 1
ATOM 2510 C CA . THR A 1 325 ? -12.002 6.827 13.247 1.00 93.94 325 THR A CA 1
ATOM 2511 C C . THR A 1 325 ? -13.407 7.389 13.007 1.00 93.94 325 THR A C 1
ATOM 2513 O O . THR A 1 325 ? -14.217 7.381 13.937 1.00 93.94 325 THR A O 1
ATOM 2516 N N . ALA A 1 326 ? -13.753 7.757 11.770 1.00 94.50 326 ALA A N 1
ATOM 2517 C CA . ALA A 1 326 ? -15.090 8.203 11.376 1.00 94.50 326 ALA A CA 1
ATOM 2518 C C . ALA A 1 326 ? -16.156 7.141 11.686 1.00 94.50 326 ALA A C 1
ATOM 2520 O O . ALA A 1 326 ? -17.207 7.455 12.247 1.00 94.50 326 ALA A O 1
ATOM 2521 N N . LEU A 1 327 ? -15.863 5.862 11.420 1.00 92.38 327 LEU A N 1
ATOM 2522 C CA . LEU A 1 327 ? -16.747 4.746 11.763 1.00 92.38 327 LEU A CA 1
ATOM 2523 C C . LEU A 1 327 ? -16.956 4.619 13.276 1.00 92.38 327 LEU A C 1
ATOM 2525 O O . LEU A 1 327 ? -18.083 4.414 13.726 1.00 92.38 327 LEU A O 1
ATOM 2529 N N . THR A 1 328 ? -15.895 4.729 14.077 1.00 91.81 328 THR A N 1
ATOM 2530 C CA . THR A 1 328 ? -15.999 4.599 15.543 1.00 91.81 328 THR A CA 1
ATOM 2531 C C . THR A 1 328 ? -16.778 5.752 16.166 1.00 91.81 328 THR A C 1
ATOM 2533 O O . THR A 1 328 ? -17.664 5.517 16.988 1.00 91.81 328 THR A O 1
ATOM 2536 N N . PHE A 1 329 ? -16.516 6.980 15.720 1.00 90.94 329 PHE A N 1
ATOM 2537 C CA . PHE A 1 329 ? -17.240 8.174 16.139 1.00 90.94 329 PHE A CA 1
ATOM 2538 C C . PHE A 1 329 ? -18.707 8.132 15.678 1.00 90.94 329 PHE A C 1
ATOM 2540 O O . PHE A 1 329 ? -19.624 8.365 16.469 1.00 90.94 329 PHE A O 1
ATOM 2547 N N . GLY A 1 330 ? -18.958 7.711 14.436 1.00 89.94 330 GLY A N 1
ATOM 2548 C CA . GLY A 1 330 ? -20.297 7.489 13.893 1.00 89.94 330 GLY A CA 1
ATOM 2549 C C . GLY A 1 330 ? -21.104 6.456 14.685 1.00 89.94 330 GLY A C 1
ATOM 2550 O O . GLY A 1 330 ? -22.281 6.680 14.953 1.00 89.94 330 GLY A O 1
ATOM 2551 N N . ARG A 1 331 ? -20.475 5.361 15.131 1.00 89.75 331 ARG A N 1
ATOM 2552 C CA . ARG A 1 331 ? -21.111 4.353 16.002 1.00 89.75 331 ARG A CA 1
ATOM 2553 C C . ARG A 1 331 ? -21.396 4.896 17.398 1.00 89.75 331 ARG A C 1
ATOM 2555 O O . ARG A 1 331 ? -22.530 4.800 17.853 1.00 89.75 331 ARG A O 1
ATOM 2562 N N . ARG A 1 332 ? -20.405 5.522 18.043 1.00 87.75 332 ARG A N 1
ATOM 2563 C CA . ARG A 1 332 ? -20.553 6.117 19.383 1.00 87.75 332 ARG A CA 1
ATOM 2564 C C . ARG A 1 332 ? -21.658 7.174 19.415 1.00 87.75 332 ARG A C 1
ATOM 2566 O O . ARG A 1 332 ? -22.457 7.196 20.341 1.00 87.75 332 ARG A O 1
ATOM 2573 N N . SER A 1 333 ? -21.728 8.022 18.388 1.00 86.19 333 SER A N 1
ATOM 2574 C CA . SER A 1 333 ? -22.744 9.077 18.266 1.00 86.19 333 SER A CA 1
ATOM 2575 C C . SER A 1 333 ? -24.172 8.553 18.045 1.00 86.19 333 SER A C 1
ATOM 2577 O O . SER A 1 333 ? -25.123 9.305 18.230 1.00 86.19 333 SER A O 1
ATOM 2579 N N . ARG A 1 334 ? -24.330 7.279 17.653 1.00 84.69 334 ARG A N 1
ATOM 2580 C CA . ARG A 1 334 ? -25.617 6.559 17.567 1.00 84.69 334 ARG A CA 1
ATOM 2581 C C . ARG A 1 334 ? -25.880 5.672 18.785 1.00 84.69 334 ARG A C 1
ATOM 2583 O O . ARG A 1 334 ? -26.780 4.848 18.730 1.00 84.69 334 ARG A O 1
ATOM 2590 N N . GLU A 1 335 ? -25.047 5.770 19.823 1.00 84.81 335 GLU A N 1
ATOM 2591 C CA . GLU A 1 335 ? -25.101 4.899 21.007 1.00 84.81 335 GLU A CA 1
ATOM 2592 C C . GLU A 1 335 ? -24.993 3.398 20.650 1.00 84.81 335 GLU A C 1
ATOM 2594 O O . GLU A 1 335 ? -25.408 2.509 21.388 1.00 84.81 335 GLU A O 1
ATOM 2599 N N . ALA A 1 336 ? -24.364 3.106 19.506 1.00 85.44 336 ALA A N 1
ATOM 2600 C CA . ALA A 1 336 ? -24.058 1.760 19.057 1.00 85.44 336 ALA A CA 1
ATOM 2601 C C . ALA A 1 336 ? -22.711 1.293 19.624 1.00 85.44 336 ALA A C 1
ATOM 2603 O O . ALA A 1 336 ? -21.802 2.087 19.884 1.00 85.44 336 ALA A O 1
ATOM 2604 N N . CYS A 1 337 ? -22.522 -0.022 19.729 1.00 85.25 337 CYS A N 1
ATOM 2605 C CA . CYS A 1 337 ? -21.242 -0.600 20.119 1.00 85.25 337 CYS A CA 1
ATOM 2606 C C . CYS A 1 337 ? -20.129 -0.136 19.164 1.00 85.25 337 CYS A C 1
ATOM 2608 O O . CYS A 1 337 ? -20.168 -0.411 17.967 1.00 85.25 337 CYS A O 1
ATOM 2610 N N . GLU A 1 338 ? -19.075 0.496 19.679 1.00 84.25 338 GLU A N 1
ATOM 2611 C CA . GLU A 1 338 ? -17.969 1.017 18.857 1.00 84.25 338 GLU A CA 1
ATOM 2612 C C . GLU A 1 338 ? -17.282 -0.073 18.016 1.00 84.25 338 GLU A C 1
ATOM 2614 O O . GLU A 1 338 ? -16.802 0.174 16.908 1.00 84.25 338 GLU A O 1
ATOM 2619 N N . HIS A 1 339 ? -17.268 -1.309 18.525 1.00 82.88 339 HIS A N 1
ATOM 2620 C CA . HIS A 1 339 ? -16.552 -2.427 17.919 1.00 82.88 339 HIS A CA 1
ATOM 2621 C C . HIS A 1 339 ? -17.332 -3.084 16.771 1.00 82.88 339 HIS A C 1
ATOM 2623 O O . HIS A 1 339 ? -16.777 -3.288 15.690 1.00 82.88 339 HIS A O 1
ATOM 2629 N N . CYS A 1 340 ? -18.615 -3.396 16.982 1.00 79.56 340 CYS A N 1
ATOM 2630 C CA . CYS A 1 340 ? -19.445 -4.083 15.985 1.00 79.56 340 CYS A CA 1
ATOM 2631 C C . CYS A 1 340 ? -20.454 -3.163 15.275 1.00 79.56 340 CYS A C 1
ATOM 2633 O O . CYS A 1 340 ? -20.889 -3.477 14.167 1.00 79.56 340 CYS A O 1
ATOM 2635 N N . GLY A 1 341 ? -20.790 -2.017 15.864 1.00 80.06 341 GLY A N 1
ATOM 2636 C CA . GLY A 1 341 ? -21.799 -1.082 15.369 1.00 80.06 341 GLY A CA 1
ATOM 2637 C C . GLY A 1 341 ? -23.244 -1.502 15.638 1.00 80.06 341 GLY A C 1
ATOM 2638 O O . GLY A 1 341 ? -24.132 -0.883 15.068 1.00 80.06 341 GLY A O 1
ATOM 2639 N N . ARG A 1 342 ? -23.486 -2.537 16.459 1.00 80.00 342 ARG A N 1
ATOM 2640 C CA . ARG A 1 342 ? -24.838 -2.951 16.874 1.00 80.00 342 ARG A CA 1
ATOM 2641 C C . ARG A 1 342 ? -25.355 -2.043 17.990 1.00 80.00 342 ARG A C 1
ATOM 2643 O O . ARG A 1 342 ? -24.608 -1.731 18.917 1.00 80.00 342 ARG A O 1
ATOM 2650 N N . THR A 1 343 ? -26.613 -1.652 17.890 1.00 77.81 343 THR A N 1
ATOM 2651 C CA . THR A 1 343 ? -27.410 -0.991 18.928 1.00 77.81 343 THR A CA 1
ATOM 2652 C C . THR A 1 343 ? -28.151 -2.056 19.738 1.00 77.81 343 THR A C 1
ATOM 2654 O O . THR A 1 343 ? -28.595 -3.059 19.179 1.00 77.81 343 THR A O 1
ATOM 2657 N N . HIS A 1 344 ? -28.253 -1.887 21.058 1.00 66.25 344 HIS A N 1
ATOM 2658 C CA . HIS A 1 344 ? -29.054 -2.795 21.884 1.00 66.25 344 HIS A CA 1
ATOM 2659 C C . HIS A 1 344 ? -30.539 -2.643 21.498 1.00 66.25 344 HIS A C 1
ATOM 2661 O O . HIS A 1 344 ? -31.019 -1.522 21.355 1.00 66.25 344 HIS A O 1
ATOM 2667 N N . GLY A 1 345 ? -31.244 -3.756 21.264 1.00 57.59 345 GLY A N 1
ATOM 2668 C CA . GLY A 1 345 ? -32.695 -3.764 21.014 1.00 57.59 345 GLY A CA 1
ATOM 2669 C C . GLY A 1 345 ? -33.165 -3.494 19.578 1.00 57.59 345 GLY A C 1
ATOM 2670 O O . GLY A 1 345 ? -34.365 -3.448 19.345 1.00 57.59 345 GLY A O 1
ATOM 2671 N N . THR A 1 346 ? -32.274 -3.330 18.592 1.00 52.56 346 THR A N 1
ATOM 2672 C CA . THR A 1 346 ? -32.681 -3.127 17.185 1.00 52.56 346 THR A CA 1
ATOM 2673 C C . THR A 1 346 ? -32.001 -4.120 16.245 1.00 52.56 346 THR A C 1
ATOM 2675 O O . THR A 1 346 ? -30.796 -4.063 16.002 1.00 52.56 346 THR A O 1
ATOM 2678 N N . ALA A 1 347 ? -32.804 -5.002 15.644 1.00 52.00 347 ALA A N 1
ATOM 2679 C CA . ALA A 1 347 ? -32.400 -5.984 14.633 1.00 52.00 347 ALA A CA 1
ATOM 2680 C C . ALA A 1 347 ? -32.111 -5.369 13.243 1.00 52.00 347 ALA A C 1
ATOM 2682 O O . ALA A 1 347 ? -32.133 -6.062 12.232 1.00 52.00 347 ALA A O 1
ATOM 2683 N N . HIS A 1 348 ? -31.811 -4.068 13.154 1.00 47.62 348 HIS A N 1
ATOM 2684 C CA . HIS A 1 348 ? -31.587 -3.348 11.888 1.00 47.62 348 HIS A CA 1
ATOM 2685 C C . HIS A 1 348 ? -30.184 -3.592 11.292 1.00 47.62 348 HIS A C 1
ATOM 2687 O O . HIS A 1 348 ? -29.507 -2.691 10.795 1.00 47.62 348 HIS A O 1
ATOM 2693 N N . GLY A 1 349 ? -29.707 -4.834 11.355 1.00 52.91 349 GLY A N 1
ATOM 2694 C CA . GLY A 1 349 ? -28.555 -5.284 10.587 1.00 52.91 349 GLY A CA 1
ATOM 2695 C C . GLY A 1 349 ? -29.009 -5.863 9.252 1.00 52.91 349 GLY A C 1
ATOM 2696 O O . GLY A 1 349 ? -30.027 -6.538 9.190 1.00 52.91 349 GLY A O 1
ATOM 2697 N N . MET A 1 350 ? -28.225 -5.659 8.191 1.00 59.25 350 MET A N 1
ATOM 2698 C CA . MET A 1 350 ? -28.406 -6.356 6.911 1.00 59.25 350 MET A CA 1
ATOM 2699 C C . MET A 1 350 ? -28.643 -7.857 7.156 1.00 59.25 350 MET A C 1
ATOM 2701 O O . MET A 1 350 ? -27.781 -8.504 7.771 1.00 59.25 350 MET A O 1
ATOM 2705 N N . THR A 1 351 ? -29.802 -8.374 6.724 1.00 61.59 351 THR A N 1
ATOM 2706 C CA . THR A 1 351 ? -30.211 -9.765 6.972 1.00 61.59 351 THR A CA 1
ATOM 2707 C C . THR A 1 351 ? -29.155 -10.721 6.421 1.00 61.59 351 THR A C 1
ATOM 2709 O O . THR A 1 351 ? -28.511 -10.439 5.403 1.00 61.59 351 THR A O 1
ATOM 2712 N N . THR A 1 352 ? -28.913 -11.834 7.117 1.00 65.69 352 THR A N 1
ATOM 2713 C CA . THR A 1 352 ? -27.896 -12.834 6.737 1.00 65.69 352 THR A CA 1
ATOM 2714 C C . THR A 1 352 ? -28.079 -13.299 5.299 1.00 65.69 352 THR A C 1
ATOM 2716 O O . THR A 1 352 ? -27.100 -13.407 4.562 1.00 65.69 352 THR A O 1
ATOM 2719 N N . ASP A 1 353 ? -29.330 -13.446 4.875 1.00 73.25 353 ASP A N 1
ATOM 2720 C CA . ASP A 1 353 ? -29.694 -13.924 3.545 1.00 73.25 353 ASP A CA 1
ATOM 2721 C C . ASP A 1 353 ? -29.484 -12.861 2.470 1.00 73.25 353 ASP A C 1
ATOM 2723 O O . ASP A 1 353 ? -29.031 -13.165 1.365 1.00 73.25 353 ASP A O 1
ATOM 2727 N N . PHE A 1 354 ? -29.756 -11.589 2.774 1.00 78.00 354 PHE A N 1
ATOM 2728 C CA . PHE A 1 354 ? -29.419 -10.493 1.869 1.00 78.00 354 PHE A CA 1
ATOM 2729 C C . PHE A 1 354 ? -27.901 -10.389 1.694 1.00 78.00 354 PHE A C 1
ATOM 2731 O O . PHE A 1 354 ? -27.410 -10.370 0.564 1.00 78.00 354 PHE A O 1
ATOM 2738 N N . ALA A 1 355 ? -27.151 -10.400 2.800 1.00 76.19 355 ALA A N 1
ATOM 2739 C CA . ALA A 1 355 ? -25.693 -10.339 2.773 1.00 76.19 355 ALA A CA 1
ATOM 2740 C C . ALA A 1 355 ? -25.073 -11.544 2.042 1.00 76.19 355 ALA A C 1
ATOM 2742 O O . ALA A 1 355 ? -24.092 -11.387 1.316 1.00 76.19 355 ALA A O 1
ATOM 2743 N N . ALA A 1 356 ? -25.653 -12.739 2.187 1.00 79.00 356 ALA A N 1
ATOM 2744 C CA . ALA A 1 356 ? -25.199 -13.941 1.496 1.00 79.00 356 ALA A CA 1
ATOM 2745 C C . ALA A 1 356 ? -25.476 -13.890 -0.015 1.00 79.00 356 ALA A C 1
ATOM 2747 O O . ALA A 1 356 ? -24.590 -14.220 -0.808 1.00 79.00 356 ALA A O 1
ATOM 2748 N N . ARG A 1 357 ? -26.677 -13.455 -0.427 1.00 85.31 357 ARG A N 1
ATOM 2749 C CA . ARG A 1 357 ? -27.066 -13.363 -1.846 1.00 85.31 357 ARG A CA 1
ATOM 2750 C C . ARG A 1 357 ? -26.254 -12.306 -2.590 1.00 85.31 357 ARG A C 1
ATOM 2752 O O . ARG A 1 357 ? -25.640 -12.613 -3.611 1.00 85.31 357 ARG A O 1
ATOM 2759 N N . TRP A 1 358 ? -26.206 -11.084 -2.065 1.00 86.81 358 TRP A N 1
ATOM 2760 C CA . TRP A 1 358 ? -25.474 -9.987 -2.701 1.00 86.81 358 TRP A CA 1
ATOM 2761 C C . TRP A 1 358 ? -23.964 -10.141 -2.578 1.00 86.81 358 TRP A C 1
ATOM 2763 O O . TRP A 1 358 ? -23.259 -9.865 -3.545 1.00 86.81 358 TRP A O 1
ATOM 2773 N N . GLY A 1 359 ? -23.473 -10.693 -1.464 1.00 87.00 359 GLY A N 1
ATOM 2774 C CA . GLY A 1 359 ? -22.067 -11.063 -1.324 1.00 87.00 359 GLY A CA 1
ATOM 2775 C C . GLY A 1 359 ? -21.624 -12.050 -2.397 1.00 87.00 359 GLY A C 1
ATOM 2776 O O . GLY A 1 359 ? -20.588 -11.849 -3.020 1.00 87.00 359 GLY A O 1
ATOM 2777 N N . ARG A 1 360 ? -22.445 -13.068 -2.688 1.00 91.25 360 ARG A N 1
ATOM 2778 C CA . ARG A 1 360 ? -22.157 -14.037 -3.752 1.00 91.25 360 ARG A CA 1
ATOM 2779 C C . ARG A 1 360 ? -22.128 -13.387 -5.136 1.00 91.25 360 ARG A C 1
ATOM 2781 O O . ARG A 1 360 ? -21.198 -13.643 -5.894 1.00 91.25 360 ARG A O 1
ATOM 2788 N N . ARG A 1 361 ? -23.116 -12.544 -5.455 1.00 94.19 361 ARG A N 1
ATOM 2789 C CA . ARG A 1 361 ? -23.171 -11.817 -6.736 1.00 94.19 361 ARG A CA 1
ATOM 2790 C C . ARG A 1 361 ? -21.960 -10.902 -6.914 1.00 94.19 361 ARG A C 1
ATOM 2792 O O . ARG A 1 361 ? -21.282 -11.012 -7.926 1.00 94.19 361 ARG A O 1
ATOM 2799 N N . ALA A 1 362 ? -21.643 -10.081 -5.912 1.00 94.12 362 ALA A N 1
ATOM 2800 C CA . ALA A 1 362 ? -20.488 -9.186 -5.942 1.00 94.12 362 ALA A CA 1
ATOM 2801 C C . ALA A 1 362 ? -19.174 -9.954 -6.150 1.00 94.12 362 ALA A C 1
ATOM 2803 O O . ALA A 1 362 ? -18.357 -9.556 -6.971 1.00 94.12 362 ALA A O 1
ATOM 2804 N N . THR A 1 363 ? -18.996 -11.093 -5.470 1.00 93.31 363 THR A N 1
ATOM 2805 C CA . THR A 1 363 ? -17.821 -11.952 -5.663 1.00 93.31 363 THR A CA 1
ATOM 2806 C C . THR A 1 363 ? -17.721 -12.509 -7.082 1.00 93.31 363 THR A C 1
ATOM 2808 O O . THR A 1 363 ? -16.630 -12.506 -7.638 1.00 93.31 363 THR A O 1
ATOM 2811 N N . TYR A 1 364 ? -18.819 -12.970 -7.689 1.00 95.50 364 TYR A N 1
ATOM 2812 C CA . TYR A 1 364 ? -18.769 -13.465 -9.069 1.00 95.50 364 TYR A CA 1
ATOM 2813 C C . TYR A 1 364 ? -18.472 -12.361 -10.079 1.00 95.50 364 TYR A C 1
ATOM 2815 O O . TYR A 1 364 ? -17.647 -12.572 -10.961 1.00 95.50 364 TYR A O 1
ATOM 2823 N N . VAL A 1 365 ? -19.077 -11.181 -9.922 1.00 95.69 365 VAL A N 1
ATOM 2824 C CA . VAL A 1 365 ? -18.768 -10.040 -10.795 1.00 95.69 365 VAL A CA 1
ATOM 2825 C C . VAL A 1 365 ? -17.296 -9.646 -10.650 1.00 95.69 365 VAL A C 1
ATOM 2827 O O . VAL A 1 365 ? -16.626 -9.472 -11.662 1.00 95.69 365 VAL A O 1
ATOM 2830 N N . ALA A 1 366 ? -16.752 -9.616 -9.429 1.00 94.25 366 ALA A N 1
ATOM 2831 C CA . ALA A 1 366 ? -15.337 -9.323 -9.197 1.00 94.25 366 ALA A CA 1
ATOM 2832 C C . ALA A 1 366 ? -14.381 -10.364 -9.815 1.00 94.25 366 ALA A C 1
ATOM 2834 O O . ALA A 1 366 ? -13.270 -10.012 -10.185 1.00 94.25 366 ALA A O 1
ATOM 2835 N N . ILE A 1 367 ? -14.797 -11.630 -9.933 1.00 94.50 367 ILE A N 1
ATOM 2836 C CA . ILE A 1 367 ? -14.013 -12.695 -10.587 1.00 94.50 367 ILE A CA 1
ATOM 2837 C C . ILE A 1 367 ? -14.076 -12.579 -12.115 1.00 94.50 367 ILE A C 1
ATOM 2839 O O . ILE A 1 367 ? -13.086 -12.832 -12.787 1.00 94.50 367 ILE A O 1
ATOM 2843 N N . ILE A 1 368 ? -15.239 -12.226 -12.667 1.00 95.25 368 ILE A N 1
ATOM 2844 C CA . ILE A 1 368 ? -15.455 -12.176 -14.122 1.00 95.25 368 ILE A CA 1
ATOM 2845 C C . ILE A 1 368 ? -14.917 -10.874 -14.727 1.00 95.25 368 ILE A C 1
ATOM 2847 O O . ILE A 1 368 ? -14.449 -10.883 -15.859 1.00 95.25 368 ILE A O 1
ATOM 2851 N N . SER A 1 369 ? -14.954 -9.764 -13.986 1.00 93.44 369 SER A N 1
ATOM 2852 C CA . SER A 1 369 ? -14.538 -8.443 -14.484 1.00 93.44 369 SER A CA 1
ATOM 2853 C C . SER A 1 369 ? -13.133 -8.423 -15.112 1.00 93.44 369 SER A C 1
ATOM 2855 O O . SER A 1 369 ? -13.010 -7.905 -16.221 1.00 93.44 369 SER A O 1
ATOM 2857 N N . PRO A 1 370 ? -12.080 -8.997 -14.491 1.00 93.69 370 PRO A N 1
ATOM 2858 C CA . PRO A 1 370 ? -10.754 -9.009 -15.104 1.00 93.69 370 PRO A CA 1
ATOM 2859 C C . PRO A 1 370 ? -10.587 -10.044 -16.227 1.00 93.69 370 PRO A C 1
ATOM 2861 O O . PRO A 1 370 ? -9.607 -9.963 -16.962 1.00 93.69 370 PRO A O 1
ATOM 2864 N N . ALA A 1 371 ? -11.525 -10.982 -16.419 1.00 92.75 371 ALA A N 1
ATOM 2865 C CA . ALA A 1 371 ? -11.376 -12.060 -17.403 1.00 92.75 371 ALA A CA 1
ATOM 2866 C C . ALA A 1 371 ? -11.171 -11.524 -18.828 1.00 92.75 371 ALA A C 1
ATOM 2868 O O . ALA A 1 371 ? -10.409 -12.089 -19.608 1.00 92.75 371 ALA A O 1
ATOM 2869 N N . TYR A 1 372 ? -11.801 -10.395 -19.159 1.00 91.62 372 TYR A N 1
ATOM 2870 C CA . TYR A 1 372 ? -11.617 -9.753 -20.458 1.00 91.62 372 TYR A CA 1
ATOM 2871 C C . TYR A 1 372 ? -10.172 -9.265 -20.672 1.00 91.62 372 TYR A C 1
ATOM 2873 O O . TYR A 1 372 ? -9.576 -9.500 -21.724 1.00 91.62 372 TYR A O 1
ATOM 2881 N N . TYR A 1 373 ? -9.570 -8.657 -19.646 1.00 90.62 373 TYR A N 1
ATOM 2882 C CA . TYR A 1 373 ? -8.160 -8.260 -19.657 1.00 90.62 373 TYR A CA 1
ATOM 2883 C C . TYR A 1 373 ? -7.237 -9.482 -19.731 1.00 90.62 373 TYR A C 1
ATOM 2885 O O . TYR A 1 373 ? -6.299 -9.509 -20.523 1.00 90.62 373 TYR A O 1
ATOM 2893 N N . GLU A 1 374 ? -7.532 -10.526 -18.959 1.00 92.94 374 GLU A N 1
ATOM 2894 C CA . GLU A 1 374 ? -6.726 -11.749 -18.912 1.00 92.94 374 GLU A CA 1
ATOM 2895 C C . GLU A 1 374 ? -6.665 -12.447 -20.279 1.00 92.94 374 GLU A C 1
ATOM 2897 O O . GLU A 1 374 ? -5.578 -12.786 -20.748 1.00 92.94 374 GLU A O 1
ATOM 2902 N N . VAL A 1 375 ? -7.810 -12.598 -20.954 1.00 93.81 375 VAL A N 1
ATOM 2903 C CA . VAL A 1 375 ? -7.894 -13.247 -22.273 1.00 93.81 375 VAL A CA 1
ATOM 2904 C C . VAL A 1 375 ? -7.081 -12.488 -23.322 1.00 93.81 375 VAL A C 1
ATOM 2906 O O . VAL A 1 375 ? -6.327 -13.110 -24.067 1.00 93.81 375 VAL A O 1
ATOM 2909 N N . THR A 1 376 ? -7.183 -11.155 -23.364 1.00 91.00 376 THR A N 1
ATOM 2910 C CA . THR A 1 376 ? -6.432 -10.346 -24.343 1.00 91.00 376 THR A CA 1
ATOM 2911 C C . THR A 1 376 ? -4.922 -10.445 -24.137 1.00 91.00 376 THR A C 1
ATOM 2913 O O . THR A 1 376 ? -4.192 -10.692 -25.093 1.00 91.00 376 THR A O 1
ATOM 2916 N N . ARG A 1 377 ? -4.431 -10.335 -22.896 1.00 92.38 377 ARG A N 1
ATOM 2917 C CA . ARG A 1 377 ? -2.987 -10.385 -22.612 1.00 92.38 377 ARG A CA 1
ATOM 2918 C C . ARG A 1 377 ? -2.381 -11.775 -22.814 1.00 92.38 377 ARG A C 1
ATOM 2920 O O . ARG A 1 377 ? -1.252 -11.874 -23.287 1.00 92.38 377 ARG A O 1
ATOM 2927 N N . ILE A 1 378 ? -3.124 -12.842 -22.511 1.00 91.81 378 ILE A N 1
ATOM 2928 C CA . ILE A 1 378 ? -2.684 -14.217 -22.797 1.00 91.81 378 ILE A CA 1
ATOM 2929 C C . ILE A 1 378 ? -2.664 -14.474 -24.309 1.00 91.81 378 ILE A C 1
ATOM 2931 O O . ILE A 1 378 ? -1.717 -15.080 -24.803 1.00 91.81 378 ILE A O 1
ATOM 2935 N N . ALA A 1 379 ? -3.658 -13.983 -25.056 1.00 91.81 379 ALA A N 1
ATOM 2936 C CA . ALA A 1 379 ? -3.687 -14.110 -26.512 1.00 91.81 379 ALA A CA 1
ATOM 2937 C C . ALA A 1 379 ? -2.442 -13.484 -27.165 1.00 91.81 379 ALA A C 1
ATOM 2939 O O . ALA A 1 379 ? -1.818 -14.121 -28.011 1.00 91.81 379 ALA A O 1
ATOM 2940 N N . TRP A 1 380 ? -2.024 -12.296 -26.714 1.00 92.12 380 TRP A N 1
ATOM 2941 C CA . TRP A 1 380 ? -0.830 -11.618 -27.234 1.00 92.12 380 TRP A CA 1
ATOM 2942 C C . TRP A 1 380 ? 0.463 -12.380 -26.931 1.00 92.12 380 TRP A C 1
ATOM 2944 O O . TRP A 1 380 ? 1.340 -12.480 -27.787 1.00 92.12 380 TRP A O 1
ATOM 2954 N N . LEU A 1 381 ? 0.572 -12.986 -25.744 1.00 89.12 381 LEU A N 1
ATOM 2955 C CA . LEU A 1 381 ? 1.707 -13.855 -25.421 1.00 89.12 381 LEU A CA 1
ATOM 2956 C C . LEU A 1 381 ? 1.784 -15.066 -26.363 1.00 89.12 381 LEU A C 1
ATOM 2958 O O . LEU A 1 381 ? 2.872 -15.458 -26.770 1.00 89.12 381 LEU A O 1
ATOM 2962 N N . LEU A 1 382 ? 0.636 -15.640 -26.726 1.00 90.25 382 LEU A N 1
ATOM 2963 C CA . LEU A 1 382 ? 0.540 -16.790 -27.631 1.00 90.25 382 LEU A CA 1
ATOM 2964 C C . LEU A 1 382 ? 0.679 -16.418 -29.120 1.00 90.25 382 LEU A C 1
ATOM 2966 O O . LEU A 1 382 ? 0.631 -17.305 -29.968 1.00 90.25 382 LEU A O 1
ATOM 2970 N N . GLY A 1 383 ? 0.842 -15.132 -29.447 1.00 88.50 383 GLY A N 1
ATOM 2971 C CA . GLY A 1 383 ? 0.977 -14.654 -30.825 1.00 88.50 383 GLY A CA 1
ATOM 2972 C C . GLY A 1 383 ? -0.344 -14.413 -31.556 1.00 88.50 383 GLY A C 1
ATOM 2973 O O . GLY A 1 383 ? -0.339 -14.217 -32.768 1.00 88.50 383 GLY A O 1
ATOM 2974 N N . PHE A 1 384 ? -1.476 -14.393 -30.849 1.00 90.38 384 PHE A N 1
ATOM 2975 C CA . PHE A 1 384 ? -2.763 -14.017 -31.429 1.00 90.38 384 PHE A CA 1
ATOM 2976 C C . PHE A 1 384 ? -2.985 -12.498 -31.294 1.00 90.38 384 PHE A C 1
ATOM 2978 O O . PHE A 1 384 ? -3.072 -12.004 -30.164 1.00 90.38 384 PHE A O 1
ATOM 2985 N N . PRO A 1 385 ? -3.141 -11.744 -32.401 1.00 88.12 385 PRO A N 1
ATOM 2986 C CA . PRO A 1 385 ? -3.338 -10.287 -32.398 1.00 88.12 385 PRO A CA 1
ATOM 2987 C C . PRO A 1 385 ? -4.783 -9.915 -32.020 1.00 88.12 385 PRO A C 1
ATOM 2989 O O . PRO A 1 385 ? -5.526 -9.301 -32.784 1.00 88.12 385 PRO A O 1
ATOM 2992 N N . LEU A 1 386 ? -5.239 -10.341 -30.840 1.00 88.75 386 LEU A N 1
ATOM 2993 C CA . LEU A 1 386 ? -6.614 -10.114 -30.403 1.00 88.75 386 LEU A CA 1
ATOM 2994 C C . LEU A 1 386 ? -6.828 -8.632 -30.063 1.00 88.75 386 LEU A C 1
ATOM 2996 O O . LEU A 1 386 ? -6.391 -8.159 -29.013 1.00 88.75 386 LEU A O 1
ATOM 3000 N N . GLY A 1 387 ? -7.520 -7.919 -30.951 1.00 84.62 387 GLY A N 1
ATOM 3001 C CA . GLY A 1 387 ? -7.885 -6.514 -30.764 1.00 84.62 387 GLY A CA 1
ATOM 3002 C C . GLY A 1 387 ? -6.731 -5.521 -30.905 1.00 84.62 387 GLY A C 1
ATOM 3003 O O . GLY A 1 387 ? -6.855 -4.411 -30.397 1.00 84.62 387 GLY A O 1
ATOM 3004 N N . ILE A 1 388 ? -5.630 -5.918 -31.550 1.00 88.69 388 ILE A N 1
ATOM 3005 C CA . ILE A 1 388 ? -4.496 -5.054 -31.918 1.00 88.69 388 ILE A CA 1
ATOM 3006 C C . ILE A 1 388 ? -3.995 -5.404 -33.320 1.00 88.69 388 ILE A C 1
ATOM 3008 O O . ILE A 1 388 ? -4.297 -6.475 -33.848 1.00 88.69 388 ILE A O 1
ATOM 3012 N N . THR A 1 389 ? -3.216 -4.512 -33.925 1.00 88.25 389 THR A N 1
ATOM 3013 C CA . THR A 1 389 ? -2.547 -4.785 -35.207 1.00 88.25 389 THR A CA 1
ATOM 3014 C C . THR A 1 389 ? -1.401 -5.798 -35.065 1.00 88.25 389 THR A C 1
ATOM 3016 O O . THR A 1 389 ? -0.824 -5.962 -33.989 1.00 88.25 389 THR A O 1
ATOM 3019 N N . ASN A 1 390 ? -1.051 -6.482 -36.164 1.00 89.06 390 ASN A N 1
ATOM 3020 C CA . ASN A 1 390 ? 0.085 -7.415 -36.186 1.00 89.06 390 ASN A CA 1
ATOM 3021 C C . ASN A 1 390 ? 1.420 -6.715 -35.904 1.00 89.06 390 ASN A C 1
ATOM 3023 O O . ASN A 1 390 ? 2.271 -7.299 -35.241 1.00 89.06 390 ASN A O 1
ATOM 3027 N N . ASP A 1 391 ? 1.584 -5.480 -36.377 1.00 87.88 391 ASP A N 1
ATOM 3028 C CA . ASP A 1 391 ? 2.800 -4.695 -36.150 1.00 87.88 391 ASP A CA 1
ATOM 3029 C C . ASP A 1 391 ? 2.948 -4.364 -34.659 1.00 87.88 391 ASP A C 1
ATOM 3031 O O . ASP A 1 391 ? 3.960 -4.694 -34.051 1.00 87.88 391 ASP A O 1
ATOM 3035 N N . MET A 1 392 ? 1.877 -3.885 -34.016 1.00 85.31 392 MET A N 1
ATOM 3036 C CA . MET A 1 392 ? 1.864 -3.643 -32.568 1.00 85.31 392 MET A CA 1
ATOM 3037 C C . MET A 1 392 ? 2.108 -4.922 -31.750 1.00 85.31 392 MET A C 1
ATOM 3039 O O . MET A 1 392 ? 2.744 -4.879 -30.697 1.00 85.31 392 MET A O 1
ATOM 3043 N N . LEU A 1 393 ? 1.601 -6.073 -32.206 1.00 87.62 393 LEU A N 1
ATOM 3044 C CA . LEU A 1 393 ? 1.875 -7.351 -31.550 1.00 87.62 393 LEU A CA 1
ATOM 3045 C C . LEU A 1 393 ? 3.364 -7.717 -31.631 1.00 87.62 393 LEU A C 1
ATOM 3047 O O . LEU A 1 393 ? 3.917 -8.169 -30.628 1.00 87.62 393 LEU A O 1
ATOM 3051 N N . ARG A 1 394 ? 4.005 -7.515 -32.789 1.00 88.81 394 ARG A N 1
ATOM 3052 C CA . ARG A 1 394 ? 5.448 -7.745 -32.952 1.00 88.81 394 ARG A CA 1
ATOM 3053 C C . ARG A 1 394 ? 6.245 -6.842 -32.022 1.00 88.81 394 ARG A C 1
ATOM 3055 O O . ARG A 1 394 ? 7.042 -7.361 -31.248 1.00 88.81 394 ARG A O 1
ATOM 3062 N N . ASP A 1 395 ? 5.926 -5.552 -31.977 1.00 87.88 395 ASP A N 1
ATOM 3063 C CA . ASP A 1 395 ? 6.580 -4.596 -31.075 1.00 87.88 395 ASP A CA 1
ATOM 3064 C C . ASP A 1 395 ? 6.459 -5.022 -29.599 1.00 87.88 395 ASP A C 1
ATOM 3066 O O . ASP A 1 395 ? 7.416 -4.962 -28.821 1.00 87.88 395 ASP A O 1
ATOM 3070 N N . LEU A 1 396 ? 5.280 -5.500 -29.185 1.00 84.75 396 LEU A N 1
ATOM 3071 C CA . LEU A 1 396 ? 5.037 -5.998 -27.826 1.00 84.75 396 LEU A CA 1
ATOM 3072 C C . LEU A 1 396 ? 5.819 -7.281 -27.510 1.00 84.75 396 LEU A C 1
ATOM 3074 O O . LEU A 1 396 ? 6.191 -7.497 -26.353 1.00 84.75 396 LEU A O 1
ATOM 3078 N N . GLN A 1 397 ? 6.030 -8.151 -28.496 1.00 84.81 397 GLN A N 1
ATOM 3079 C CA . GLN A 1 397 ? 6.797 -9.385 -28.328 1.00 84.81 397 GLN A CA 1
ATOM 3080 C C . GLN A 1 397 ? 8.300 -9.106 -28.294 1.00 84.81 397 GLN A C 1
ATOM 3082 O O . GLN A 1 397 ? 8.982 -9.617 -27.407 1.00 84.81 397 GLN A O 1
ATOM 3087 N N . GLU A 1 398 ? 8.794 -8.247 -29.185 1.00 84.44 398 GLU A N 1
ATOM 3088 C CA . GLU A 1 398 ? 10.201 -7.841 -29.251 1.00 84.44 398 GLU A CA 1
ATOM 3089 C C . GLU A 1 398 ? 10.631 -7.062 -28.002 1.00 84.44 398 GLU A C 1
ATOM 3091 O O . GLU A 1 398 ? 11.694 -7.321 -27.441 1.00 84.44 398 GLU A O 1
ATOM 3096 N N . SER A 1 399 ? 9.774 -6.171 -27.494 1.00 79.31 399 SER A N 1
ATOM 3097 C CA . SER A 1 399 ? 10.024 -5.440 -26.242 1.00 79.31 399 SER A CA 1
ATOM 3098 C C . SER A 1 399 ? 9.846 -6.286 -24.972 1.00 79.31 399 SER A C 1
ATOM 3100 O O . SER A 1 399 ? 10.145 -5.821 -23.872 1.00 79.31 399 SER A O 1
ATOM 3102 N N . GLY A 1 400 ? 9.305 -7.507 -25.078 1.00 79.31 400 GLY A N 1
ATOM 3103 C CA . GLY A 1 400 ? 8.942 -8.345 -23.928 1.00 79.31 400 GLY A CA 1
ATOM 3104 C C . GLY A 1 400 ? 7.707 -7.864 -23.146 1.00 79.31 400 GLY A C 1
ATOM 3105 O O . GLY A 1 400 ? 7.302 -8.497 -22.164 1.00 79.31 400 GLY A O 1
ATOM 3106 N N . ALA A 1 401 ? 7.055 -6.781 -23.581 1.00 76.94 401 ALA A N 1
ATOM 3107 C CA . ALA A 1 401 ? 5.860 -6.226 -22.947 1.00 76.94 401 ALA A CA 1
ATOM 3108 C C . ALA A 1 401 ? 4.660 -7.191 -22.983 1.00 76.94 401 ALA A C 1
ATOM 3110 O O . ALA A 1 401 ? 3.856 -7.207 -22.046 1.00 76.94 401 ALA A O 1
ATOM 3111 N N . ALA A 1 402 ? 4.565 -8.052 -24.004 1.00 81.94 402 ALA A N 1
ATOM 3112 C CA . ALA A 1 402 ? 3.581 -9.136 -24.054 1.00 81.94 402 ALA A CA 1
ATOM 3113 C C . ALA A 1 402 ? 3.743 -10.106 -22.866 1.00 81.94 402 ALA A C 1
ATOM 3115 O O . ALA A 1 402 ? 2.759 -10.497 -22.233 1.00 81.94 402 ALA A O 1
ATOM 3116 N N . GLY A 1 403 ? 4.990 -10.426 -22.501 1.00 80.94 403 GLY A N 1
ATOM 3117 C CA . GLY A 1 403 ? 5.322 -11.249 -21.336 1.00 80.94 403 GLY A CA 1
ATOM 3118 C C . GLY A 1 403 ? 4.946 -10.578 -20.015 1.00 80.94 403 GLY A C 1
ATOM 3119 O O . GLY A 1 403 ? 4.313 -11.203 -19.163 1.00 80.94 403 GLY A O 1
ATOM 3120 N N . ALA A 1 404 ? 5.254 -9.287 -19.859 1.00 77.50 404 ALA A N 1
ATOM 3121 C CA . ALA A 1 404 ? 4.859 -8.518 -18.677 1.00 77.50 404 ALA A CA 1
ATOM 3122 C C . ALA A 1 404 ? 3.326 -8.430 -18.531 1.00 77.50 404 ALA A C 1
ATOM 3124 O O . ALA A 1 404 ? 2.787 -8.646 -17.442 1.00 77.50 404 ALA A O 1
ATOM 3125 N N . GLY A 1 405 ? 2.613 -8.188 -19.636 1.00 84.31 405 GLY A N 1
ATOM 3126 C CA . GLY A 1 405 ? 1.150 -8.170 -19.680 1.00 84.31 405 GLY A CA 1
ATOM 3127 C C . GLY A 1 405 ? 0.529 -9.511 -19.281 1.00 84.31 405 GLY A C 1
ATOM 3128 O O . GLY A 1 405 ? -0.412 -9.543 -18.485 1.00 84.31 405 GLY A O 1
ATOM 3129 N N . ALA A 1 406 ? 1.078 -10.624 -19.770 1.00 86.12 406 ALA A N 1
ATOM 3130 C CA . ALA A 1 406 ? 0.637 -11.960 -19.382 1.00 86.12 406 ALA A CA 1
ATOM 3131 C C . ALA A 1 406 ? 0.981 -12.299 -17.922 1.00 86.12 406 ALA A C 1
ATOM 3133 O O . ALA A 1 406 ? 0.171 -12.910 -17.228 1.00 86.12 406 ALA A O 1
ATOM 3134 N N . GLY A 1 407 ? 2.128 -11.843 -17.412 1.00 85.31 407 GLY A N 1
ATOM 3135 C CA . GLY A 1 407 ? 2.464 -11.936 -15.990 1.00 85.31 407 GLY A CA 1
ATOM 3136 C C . GLY A 1 407 ? 1.418 -11.246 -15.108 1.00 85.31 407 GLY A C 1
ATOM 3137 O O . GLY A 1 407 ? 0.943 -11.829 -14.133 1.00 85.31 407 GLY A O 1
ATOM 3138 N N . LEU A 1 408 ? 0.979 -10.044 -15.494 1.00 86.19 408 LEU A N 1
ATOM 3139 C CA . LEU A 1 408 ? -0.115 -9.338 -14.819 1.00 86.19 408 LEU A CA 1
ATOM 3140 C C . LEU A 1 408 ? -1.446 -10.095 -14.922 1.00 86.19 408 LEU A C 1
ATOM 3142 O O . LEU A 1 408 ? -2.190 -10.144 -13.942 1.00 86.19 408 LEU A O 1
ATOM 3146 N N . ALA A 1 409 ? -1.737 -10.726 -16.064 1.00 90.25 409 ALA A N 1
ATOM 3147 C CA . ALA A 1 409 ? -2.909 -11.589 -16.208 1.00 90.25 409 ALA A CA 1
ATOM 3148 C C . ALA A 1 409 ? -2.853 -12.790 -15.249 1.00 90.25 409 ALA A C 1
ATOM 3150 O O . ALA A 1 409 ? -3.840 -13.081 -14.582 1.00 90.25 409 ALA A O 1
ATOM 3151 N N . LEU A 1 410 ? -1.697 -13.440 -15.084 1.00 89.81 410 LEU A N 1
ATOM 3152 C CA . LEU A 1 410 ? -1.527 -14.537 -14.123 1.00 89.81 410 LEU A CA 1
ATOM 3153 C C . LEU A 1 410 ? -1.719 -14.079 -12.670 1.00 89.81 410 LEU A C 1
ATOM 3155 O O . LEU A 1 410 ? -2.367 -14.773 -11.883 1.00 89.81 410 LEU A O 1
ATOM 3159 N N . VAL A 1 411 ? -1.203 -12.898 -12.312 1.00 88.75 411 VAL A N 1
ATOM 3160 C CA . VAL A 1 411 ? -1.440 -12.287 -10.992 1.00 88.75 411 VAL A CA 1
ATOM 3161 C C . VAL A 1 411 ? -2.930 -12.017 -10.786 1.00 88.75 411 VAL A C 1
ATOM 3163 O O . VAL A 1 411 ? -3.464 -12.327 -9.718 1.00 88.75 411 VAL A O 1
ATOM 3166 N N . SER A 1 412 ? -3.614 -11.501 -11.809 1.00 91.50 412 SER A N 1
ATOM 3167 C CA . SER A 1 412 ? -5.061 -11.276 -11.789 1.00 91.50 412 SER A CA 1
ATOM 3168 C C . SER A 1 412 ? -5.847 -12.578 -11.615 1.00 91.50 412 SER A C 1
ATOM 3170 O O . SER A 1 412 ? -6.676 -12.662 -10.710 1.00 91.50 412 SER A O 1
ATOM 3172 N N . ILE A 1 413 ? -5.514 -13.639 -12.360 1.00 92.94 413 ILE A N 1
ATOM 3173 C CA . ILE A 1 413 ? -6.122 -14.973 -12.221 1.00 92.94 413 ILE A CA 1
ATOM 3174 C C . ILE A 1 413 ? -5.924 -15.507 -10.794 1.00 92.94 413 ILE A C 1
ATOM 3176 O O . ILE A 1 413 ? -6.862 -16.018 -10.172 1.00 92.94 413 ILE A O 1
ATOM 3180 N N . GLY A 1 414 ? -4.723 -15.340 -10.231 1.00 90.31 414 GLY A N 1
ATOM 3181 C CA . GLY A 1 414 ? -4.440 -15.652 -8.829 1.00 90.31 414 GLY A CA 1
ATOM 3182 C C . GLY A 1 414 ? -5.316 -14.846 -7.861 1.00 90.31 414 GLY A C 1
ATOM 3183 O O . GLY A 1 414 ? -5.889 -15.405 -6.921 1.00 90.31 414 GLY A O 1
ATOM 3184 N N . GLY A 1 415 ? -5.491 -13.549 -8.117 1.00 89.31 415 GLY A N 1
ATOM 3185 C CA . GLY A 1 415 ? -6.399 -12.662 -7.388 1.00 89.31 415 GLY A CA 1
ATOM 3186 C C . GLY A 1 415 ? -7.867 -13.092 -7.479 1.00 89.31 415 GLY A C 1
ATOM 3187 O O . GLY A 1 415 ? -8.567 -13.124 -6.464 1.00 89.31 415 GLY A O 1
ATOM 3188 N N . SER A 1 416 ? -8.333 -13.506 -8.655 1.00 91.94 416 SER A N 1
ATOM 3189 C CA . SER A 1 416 ? -9.670 -14.057 -8.895 1.00 91.94 416 SER A CA 1
ATOM 3190 C C . SER A 1 416 ? -9.882 -15.366 -8.129 1.00 91.94 416 SER A C 1
ATOM 3192 O O . SER A 1 416 ? -10.912 -15.555 -7.468 1.00 91.94 416 SER A O 1
ATOM 3194 N N . PHE A 1 417 ? -8.873 -16.241 -8.101 1.00 91.25 417 PHE A N 1
ATOM 3195 C CA . PHE A 1 417 ? -8.894 -17.440 -7.268 1.00 91.25 417 PHE A CA 1
ATOM 3196 C C . PHE A 1 417 ? -8.985 -17.088 -5.776 1.00 91.25 417 PHE A C 1
ATOM 3198 O O . PHE A 1 417 ? -9.842 -17.629 -5.079 1.00 91.25 417 PHE A O 1
ATOM 3205 N N . LEU A 1 418 ? -8.196 -16.126 -5.285 1.00 87.69 418 LEU A N 1
ATOM 3206 C CA . LEU A 1 418 ? -8.282 -15.623 -3.905 1.00 87.69 418 LEU A CA 1
ATOM 3207 C C . LEU A 1 418 ? -9.652 -15.014 -3.581 1.00 87.69 418 LEU A C 1
ATOM 3209 O O . LEU A 1 418 ? -10.211 -15.266 -2.510 1.00 87.69 418 LEU A O 1
ATOM 3213 N N . THR A 1 419 ? -10.240 -14.289 -4.529 1.00 91.19 419 THR A N 1
ATOM 3214 C CA . THR A 1 419 ? -11.561 -13.661 -4.405 1.00 91.19 419 THR A CA 1
ATOM 3215 C C . THR A 1 419 ? -12.667 -14.710 -4.262 1.00 91.19 419 THR A C 1
ATOM 3217 O O . THR A 1 419 ? -13.586 -14.538 -3.457 1.00 91.19 419 THR A O 1
ATOM 3220 N N . ARG A 1 420 ? -12.536 -15.877 -4.911 1.00 90.88 420 ARG A N 1
ATOM 3221 C CA . ARG A 1 420 ? -13.425 -17.036 -4.691 1.00 90.88 420 ARG A CA 1
ATOM 3222 C C . ARG A 1 420 ? -13.401 -17.530 -3.240 1.00 90.88 420 ARG A C 1
ATOM 3224 O O . ARG A 1 420 ? -14.405 -18.060 -2.753 1.00 90.88 420 ARG A O 1
ATOM 3231 N N . GLY A 1 421 ? -12.296 -17.328 -2.524 1.00 86.50 421 GLY A N 1
ATOM 3232 C CA . GLY A 1 421 ? -12.182 -17.603 -1.092 1.00 86.50 421 GLY A CA 1
ATOM 3233 C C . GLY A 1 421 ? -13.199 -16.830 -0.247 1.00 86.50 421 GLY A C 1
ATOM 3234 O O . GLY A 1 421 ? -13.678 -17.357 0.755 1.00 86.50 421 GLY A O 1
ATOM 3235 N N . LEU A 1 422 ? -13.646 -15.647 -0.687 1.00 86.94 422 LEU A N 1
ATOM 3236 C CA . LEU A 1 422 ? -14.654 -14.849 0.024 1.00 86.94 422 LEU A CA 1
ATOM 3237 C C . LEU A 1 422 ? -16.028 -15.541 0.100 1.00 86.94 422 LEU A C 1
ATOM 3239 O O . LEU A 1 422 ? -16.839 -15.215 0.966 1.00 86.94 422 LEU A O 1
ATOM 3243 N N . ILE A 1 423 ? -16.312 -16.536 -0.744 1.00 88.56 423 ILE A N 1
ATOM 3244 C CA . ILE A 1 423 ? -17.590 -17.278 -0.746 1.00 88.56 423 ILE A CA 1
ATOM 3245 C C . ILE A 1 423 ? -17.451 -18.767 -0.419 1.00 88.56 423 ILE A C 1
ATOM 3247 O O . ILE A 1 423 ? -18.460 -19.467 -0.348 1.00 88.56 423 ILE A O 1
ATOM 3251 N N . LYS A 1 424 ? -16.230 -19.269 -0.217 1.00 85.12 424 LYS A N 1
ATOM 3252 C CA . LYS A 1 424 ? -15.958 -20.691 0.035 1.00 85.12 424 LYS A CA 1
ATOM 3253 C C . LYS A 1 424 ? -15.369 -20.924 1.426 1.00 85.12 424 LYS A C 1
ATOM 3255 O O . LYS A 1 424 ? -14.797 -20.032 2.043 1.00 85.12 424 LYS A O 1
ATOM 3260 N N . SER A 1 425 ? -15.476 -22.166 1.898 1.00 76.12 425 SER A N 1
ATOM 3261 C CA . SER A 1 425 ? -15.001 -22.602 3.218 1.00 76.12 425 SER A CA 1
ATOM 3262 C C . SER A 1 425 ? -13.496 -22.408 3.427 1.00 76.12 425 SER A C 1
ATOM 3264 O O . SER A 1 425 ? -13.061 -22.142 4.543 1.00 76.12 425 SER A O 1
ATOM 3266 N N . TRP A 1 426 ? -12.681 -22.467 2.372 1.00 79.25 426 TRP A N 1
ATOM 3267 C CA . TRP A 1 426 ? -11.230 -22.289 2.502 1.00 79.25 426 TRP A CA 1
ATOM 3268 C C . TRP A 1 426 ? -10.809 -20.843 2.829 1.00 79.25 426 TRP A C 1
ATOM 3270 O O . TRP A 1 426 ? -9.754 -20.630 3.421 1.00 79.25 426 TRP A O 1
ATOM 3280 N N . GLY A 1 427 ? -11.652 -19.845 2.529 1.00 73.69 427 GLY A N 1
ATOM 3281 C CA . GLY A 1 427 ? -11.465 -18.475 3.021 1.00 73.69 427 GLY A CA 1
ATOM 3282 C C . GLY A 1 427 ? -11.905 -18.295 4.477 1.00 73.69 427 GLY A C 1
ATOM 3283 O O . GLY A 1 427 ? -11.774 -17.213 5.046 1.00 73.69 427 GLY A O 1
ATOM 3284 N N . GLU A 1 428 ? -12.443 -19.341 5.102 1.00 80.38 428 GLU A N 1
ATOM 3285 C CA . GLU A 1 428 ? -12.921 -19.344 6.483 1.00 80.38 428 GLU A CA 1
ATOM 3286 C C . GLU A 1 428 ? -12.043 -20.187 7.409 1.00 80.38 428 GLU A C 1
ATOM 3288 O O . GLU A 1 428 ? -11.816 -19.813 8.570 1.00 80.38 428 GLU A O 1
ATOM 3293 N N . THR A 1 429 ? -11.518 -21.283 6.875 1.00 80.69 429 THR A N 1
ATOM 3294 C CA . THR A 1 429 ? -10.605 -22.226 7.517 1.00 80.69 429 THR A CA 1
ATOM 3295 C C . THR A 1 429 ? -9.488 -22.572 6.551 1.00 80.69 429 THR A C 1
ATOM 3297 O O . THR A 1 429 ? -9.763 -22.926 5.407 1.00 80.69 429 THR A O 1
ATOM 3300 N N . PHE A 1 430 ? -8.240 -22.501 7.007 1.00 75.94 430 PHE A N 1
ATOM 3301 C CA . PHE A 1 430 ? -7.103 -22.834 6.160 1.00 75.94 430 PHE A CA 1
ATOM 3302 C C . PHE A 1 430 ? -7.200 -24.289 5.664 1.00 75.94 430 PHE A C 1
ATOM 3304 O O . PHE A 1 430 ? -7.452 -25.185 6.481 1.00 75.94 430 PHE A O 1
ATOM 3311 N N . PRO A 1 431 ? -6.989 -24.531 4.356 1.00 74.56 431 PRO A N 1
ATOM 3312 C CA . PRO A 1 431 ? -6.985 -25.871 3.789 1.00 74.56 431 PRO A CA 1
ATOM 3313 C C . PRO A 1 431 ? -6.022 -26.824 4.507 1.00 74.56 431 PRO A C 1
ATOM 3315 O O . PRO A 1 431 ? -4.961 -26.414 4.977 1.00 74.56 431 PRO A O 1
ATOM 3318 N N . HIS A 1 432 ? -6.362 -28.114 4.535 1.00 73.00 432 HIS A N 1
ATOM 3319 C CA . HIS A 1 432 ? -5.556 -29.144 5.201 1.00 73.00 432 HIS A CA 1
ATOM 3320 C C . HIS A 1 432 ? -4.180 -29.371 4.555 1.00 73.00 432 HIS A C 1
ATOM 3322 O O . HIS A 1 432 ? -3.266 -29.832 5.231 1.00 73.00 432 HIS A O 1
ATOM 3328 N N . TRP A 1 433 ? -4.012 -29.001 3.283 1.00 73.56 433 TRP A N 1
ATOM 3329 C CA . TRP A 1 433 ? -2.744 -29.110 2.559 1.00 73.56 433 TRP A CA 1
ATOM 3330 C C . TRP A 1 433 ? -1.743 -27.990 2.886 1.00 73.56 433 TRP A C 1
ATOM 3332 O O . TRP A 1 433 ? -0.584 -28.103 2.505 1.00 73.56 433 TRP A O 1
ATOM 3342 N N . LEU A 1 434 ? -2.144 -26.923 3.597 1.00 64.50 434 LEU A N 1
ATOM 3343 C CA . LEU A 1 434 ? -1.208 -25.893 4.059 1.00 64.50 434 LEU A CA 1
ATOM 3344 C C . LEU A 1 434 ? -0.484 -26.374 5.326 1.00 64.50 434 LEU A C 1
ATOM 3346 O O . LEU A 1 434 ? -1.098 -26.394 6.407 1.00 64.50 434 LEU A O 1
ATOM 3350 N N . PRO A 1 435 ? 0.820 -26.707 5.249 1.00 53.38 435 PRO A N 1
ATOM 3351 C CA . PRO A 1 435 ? 1.556 -27.150 6.420 1.00 53.38 435 PRO A CA 1
ATOM 3352 C C . PRO A 1 435 ? 1.514 -26.055 7.501 1.00 53.38 435 PRO A C 1
ATOM 3354 O O . PRO A 1 435 ? 1.644 -24.866 7.226 1.00 53.38 435 PRO A O 1
ATOM 3357 N N . MET A 1 436 ? 1.289 -26.456 8.757 1.00 64.00 436 MET A N 1
ATOM 3358 C CA . MET A 1 436 ? 1.191 -25.607 9.967 1.00 64.00 436 MET A CA 1
ATOM 3359 C C . MET A 1 436 ? -0.093 -24.782 10.183 1.00 64.00 436 MET A C 1
ATOM 3361 O O . MET A 1 436 ? -0.380 -24.403 11.334 1.00 64.00 436 MET A O 1
ATOM 3365 N N . LEU A 1 437 ? -0.862 -24.489 9.132 1.00 66.81 437 LEU A N 1
ATOM 3366 C CA . LEU A 1 437 ? -2.097 -23.694 9.216 1.00 66.81 437 LEU A CA 1
ATOM 3367 C C . LEU A 1 437 ? -3.373 -24.529 9.067 1.00 66.81 437 LEU A C 1
ATOM 3369 O O . LEU A 1 437 ? -4.427 -24.047 9.479 1.00 66.81 437 LEU A O 1
ATOM 3373 N N . ALA A 1 438 ? -3.259 -25.766 8.578 1.00 67.00 438 ALA A N 1
ATOM 3374 C CA . ALA A 1 438 ? -4.338 -26.740 8.433 1.00 67.00 438 ALA A CA 1
ATOM 3375 C C . ALA A 1 438 ? -5.370 -26.706 9.579 1.00 67.00 438 ALA A C 1
ATOM 3377 O O . ALA A 1 438 ? -5.020 -26.770 10.762 1.00 67.00 438 ALA A O 1
ATOM 3378 N N . GLY A 1 439 ? -6.650 -26.563 9.218 1.00 68.31 439 GLY A N 1
ATOM 3379 C CA . GLY A 1 439 ? -7.791 -26.617 10.141 1.00 68.31 439 GLY A CA 1
ATOM 3380 C C . GLY A 1 439 ? -8.005 -25.370 11.011 1.00 68.31 439 GLY A C 1
ATOM 3381 O O . GLY A 1 439 ? -9.014 -25.268 11.710 1.00 68.31 439 GLY A O 1
ATOM 3382 N N . LYS A 1 440 ? -7.104 -24.376 10.981 1.00 75.19 440 LYS A N 1
ATOM 3383 C CA . LYS A 1 440 ? -7.268 -23.143 11.770 1.00 75.19 440 LYS A CA 1
ATOM 3384 C C . LYS A 1 440 ? -8.225 -22.170 11.089 1.00 75.19 440 LYS A C 1
ATOM 3386 O O . LYS A 1 440 ? -8.218 -22.013 9.870 1.00 75.19 440 LYS A O 1
ATOM 3391 N N . ARG A 1 441 ? -9.011 -21.442 11.890 1.00 73.50 441 ARG A N 1
ATOM 3392 C CA . ARG A 1 441 ? -9.867 -20.352 11.391 1.00 73.50 441 ARG A CA 1
ATOM 3393 C C . ARG A 1 441 ? -9.009 -19.208 10.846 1.00 73.50 441 ARG A C 1
ATOM 3395 O O . ARG A 1 441 ? -8.140 -18.695 11.554 1.00 73.50 441 ARG A O 1
ATOM 3402 N N . VAL A 1 442 ? -9.294 -18.780 9.617 1.00 75.75 442 VAL A N 1
ATOM 3403 C CA . VAL A 1 442 ? -8.640 -17.627 8.985 1.00 75.75 442 VAL A CA 1
ATOM 3404 C C . VAL A 1 442 ? -9.121 -16.346 9.680 1.00 75.75 442 VAL A C 1
ATOM 3406 O O . VAL A 1 442 ? -10.336 -16.110 9.748 1.00 75.75 442 VAL A O 1
ATOM 3409 N N . PRO A 1 443 ? -8.216 -15.500 10.214 1.00 79.19 443 PRO A N 1
ATOM 3410 C CA . PRO A 1 443 ? -8.598 -14.203 10.758 1.00 79.19 443 PRO A CA 1
ATOM 3411 C C . PRO A 1 443 ? -9.232 -13.339 9.654 1.00 79.19 443 PRO A C 1
ATOM 3413 O O . PRO A 1 443 ? -8.561 -13.103 8.653 1.00 79.19 443 PRO A O 1
ATOM 3416 N N . PRO A 1 444 ? -10.453 -12.789 9.826 1.00 80.94 444 PRO A N 1
ATOM 3417 C CA . PRO A 1 444 ? -11.136 -12.059 8.749 1.00 80.94 444 PRO A CA 1
ATOM 3418 C C . PRO A 1 444 ? -10.320 -10.899 8.160 1.00 80.94 444 PRO A C 1
ATOM 3420 O O . PRO A 1 444 ? -10.368 -10.649 6.962 1.00 80.94 444 PRO A O 1
ATOM 3423 N N . ALA A 1 445 ? -9.516 -10.226 8.991 1.00 79.75 445 ALA A N 1
ATOM 3424 C CA . ALA A 1 445 ? -8.642 -9.134 8.560 1.00 79.75 445 ALA A CA 1
ATOM 3425 C C . ALA A 1 445 ? -7.612 -9.546 7.490 1.00 79.75 445 ALA A C 1
ATOM 3427 O O . ALA A 1 445 ? -7.199 -8.694 6.716 1.00 79.75 445 ALA A O 1
ATOM 3428 N N . LEU A 1 446 ? -7.215 -10.825 7.435 1.00 80.25 446 LEU A N 1
ATOM 3429 C CA . LEU A 1 446 ? -6.255 -11.326 6.446 1.00 80.25 446 LEU A CA 1
ATOM 3430 C C . LEU A 1 446 ? -6.835 -11.320 5.026 1.00 80.25 446 LEU A C 1
ATOM 3432 O O . LEU A 1 446 ? -6.083 -11.146 4.081 1.00 80.25 446 LEU A O 1
ATOM 3436 N N . ALA A 1 447 ? -8.156 -11.459 4.886 1.00 84.25 447 ALA A N 1
ATOM 3437 C CA . ALA A 1 447 ? -8.840 -11.332 3.601 1.00 84.25 447 ALA A CA 1
ATOM 3438 C C . ALA A 1 447 ? -9.287 -9.885 3.339 1.00 84.25 447 ALA A C 1
ATOM 3440 O O . ALA A 1 447 ? -9.072 -9.351 2.258 1.00 84.25 447 ALA A O 1
ATOM 3441 N N . ILE A 1 448 ? -9.875 -9.229 4.347 1.00 86.88 448 ILE A N 1
ATOM 3442 C CA . ILE A 1 448 ? -10.515 -7.914 4.181 1.00 86.88 448 ILE A CA 1
ATOM 3443 C C . ILE A 1 448 ? -9.496 -6.805 3.897 1.00 86.88 448 ILE A C 1
ATOM 3445 O O . ILE A 1 448 ? -9.777 -5.936 3.081 1.00 86.88 448 ILE A O 1
ATOM 3449 N N . VAL A 1 449 ? -8.341 -6.795 4.576 1.00 87.88 449 VAL A N 1
ATOM 3450 C CA . VAL A 1 449 ? -7.375 -5.691 4.435 1.00 87.88 449 VAL A CA 1
ATOM 3451 C C . VAL A 1 449 ? -6.724 -5.687 3.048 1.00 87.88 449 VAL A C 1
ATOM 3453 O O . VAL A 1 449 ? -6.804 -4.649 2.396 1.00 87.88 449 VAL A O 1
ATOM 3456 N N . PRO A 1 450 ? -6.154 -6.803 2.541 1.00 88.56 450 PRO A N 1
ATOM 3457 C CA . PRO A 1 450 ? -5.599 -6.821 1.189 1.00 88.56 450 PRO A CA 1
ATOM 3458 C C . PRO A 1 450 ? -6.664 -6.558 0.125 1.00 88.56 450 PRO A C 1
ATOM 3460 O O . PRO A 1 450 ? -6.451 -5.721 -0.743 1.00 88.56 450 PRO A O 1
ATOM 3463 N N . ALA A 1 451 ? -7.835 -7.201 0.225 1.00 90.44 451 ALA A N 1
ATOM 3464 C CA . ALA A 1 451 ? -8.904 -7.012 -0.752 1.00 90.44 451 ALA A CA 1
ATOM 3465 C C . ALA A 1 451 ? -9.455 -5.576 -0.750 1.00 90.44 451 ALA A C 1
ATOM 3467 O O . ALA A 1 451 ? -9.739 -5.036 -1.812 1.00 90.44 451 ALA A O 1
ATOM 3468 N N . GLY A 1 452 ? -9.553 -4.930 0.417 1.00 93.38 452 GLY A N 1
ATOM 3469 C CA . GLY A 1 452 ? -9.953 -3.527 0.530 1.00 93.38 452 GLY A CA 1
ATOM 3470 C C . GLY A 1 452 ? -8.926 -2.560 -0.064 1.00 93.38 452 GLY A C 1
ATOM 3471 O O . GLY A 1 452 ? -9.310 -1.645 -0.782 1.00 93.38 452 GLY A O 1
ATOM 3472 N N . ILE A 1 453 ? -7.630 -2.781 0.183 1.00 93.25 453 ILE A N 1
ATOM 3473 C CA . ILE A 1 453 ? -6.552 -1.972 -0.412 1.00 93.25 453 ILE A CA 1
ATOM 3474 C C . ILE A 1 453 ? -6.561 -2.121 -1.935 1.00 93.25 453 ILE A C 1
ATOM 3476 O O . ILE A 1 453 ? -6.637 -1.127 -2.647 1.00 93.25 453 ILE A O 1
ATOM 3480 N N . VAL A 1 454 ? -6.547 -3.358 -2.436 1.00 93.94 454 VAL A N 1
ATOM 3481 C CA . VAL A 1 454 ? -6.545 -3.647 -3.877 1.00 93.94 454 VAL A CA 1
ATOM 3482 C C . VAL A 1 454 ? -7.811 -3.111 -4.553 1.00 93.94 454 VAL A C 1
ATOM 3484 O O . VAL A 1 454 ? -7.722 -2.519 -5.622 1.00 93.94 454 VAL A O 1
ATOM 3487 N N . SER A 1 455 ? -8.974 -3.219 -3.903 1.00 96.12 455 SER A N 1
ATOM 3488 C CA . SER A 1 455 ? -10.232 -2.617 -4.366 1.00 96.12 455 SER A CA 1
ATOM 3489 C C . SER A 1 455 ? -10.111 -1.106 -4.572 1.00 96.12 455 SER A C 1
ATOM 3491 O O . SER A 1 455 ? -10.524 -0.611 -5.620 1.00 96.12 455 SER A O 1
ATOM 3493 N N . ILE A 1 456 ? -9.518 -0.379 -3.618 1.00 95.25 456 ILE A N 1
ATOM 3494 C CA . ILE A 1 456 ? -9.293 1.068 -3.737 1.00 95.25 456 ILE A CA 1
ATOM 3495 C C . ILE A 1 456 ? -8.366 1.361 -4.921 1.00 95.25 456 ILE A C 1
ATOM 3497 O O . ILE A 1 456 ? -8.730 2.145 -5.793 1.00 95.25 456 ILE A O 1
ATOM 3501 N N . LEU A 1 457 ? -7.212 0.689 -4.988 1.00 94.81 457 LEU A N 1
ATOM 3502 C CA . LEU A 1 457 ? -6.204 0.921 -6.029 1.00 94.81 457 LEU A CA 1
ATOM 3503 C C . LEU A 1 457 ? -6.748 0.655 -7.441 1.00 94.81 457 LEU A C 1
ATOM 3505 O O . LEU A 1 457 ? -6.543 1.462 -8.348 1.00 94.81 457 LEU A O 1
ATOM 3509 N N . ILE A 1 458 ? -7.487 -0.442 -7.619 1.00 94.50 458 ILE A N 1
ATOM 3510 C CA . ILE A 1 458 ? -8.130 -0.790 -8.892 1.00 94.50 458 ILE A CA 1
ATOM 3511 C C . ILE A 1 458 ? -9.222 0.223 -9.251 1.00 94.50 458 ILE A C 1
ATOM 3513 O O . ILE A 1 458 ? -9.315 0.630 -10.405 1.00 94.50 458 ILE A O 1
ATOM 3517 N N . THR A 1 459 ? -10.031 0.654 -8.277 1.00 94.50 459 THR A N 1
ATOM 3518 C CA . THR A 1 459 ? -11.101 1.636 -8.522 1.00 94.50 459 THR A CA 1
ATOM 3519 C C . THR A 1 459 ? -10.522 2.966 -8.996 1.00 94.50 459 THR A C 1
ATOM 3521 O O . THR A 1 459 ? -11.007 3.522 -9.976 1.00 94.50 459 THR A O 1
ATOM 3524 N N . VAL A 1 460 ? -9.468 3.457 -8.335 1.00 92.31 460 VAL A N 1
ATOM 3525 C CA . VAL A 1 460 ? -8.783 4.701 -8.721 1.00 92.31 460 VAL A CA 1
ATOM 3526 C C . VAL A 1 460 ? -8.194 4.579 -10.120 1.00 92.31 460 VAL A C 1
ATOM 3528 O O . VAL A 1 460 ? -8.488 5.411 -10.973 1.00 92.31 460 VAL A O 1
ATOM 3531 N N . THR A 1 461 ? -7.438 3.507 -10.371 1.00 90.19 461 THR A N 1
ATOM 3532 C CA . THR A 1 461 ? -6.815 3.265 -11.680 1.00 90.19 461 THR A CA 1
ATOM 3533 C C . THR A 1 461 ? -7.866 3.207 -12.785 1.00 90.19 461 THR A C 1
ATOM 3535 O O . THR A 1 461 ? -7.709 3.823 -13.832 1.00 90.19 461 THR A O 1
ATOM 3538 N N . GLY A 1 462 ? -8.981 2.515 -12.543 1.00 89.62 462 GLY A N 1
ATOM 3539 C CA . GLY A 1 462 ? -10.071 2.435 -13.503 1.00 89.62 462 GLY A CA 1
ATOM 3540 C C . GLY A 1 462 ? -10.732 3.784 -13.787 1.00 89.62 462 GLY A C 1
ATOM 3541 O O . GLY A 1 462 ? -11.057 4.064 -14.937 1.00 89.62 462 GLY A O 1
ATOM 3542 N N . MET A 1 463 ? -10.930 4.631 -12.770 1.00 88.50 463 MET A N 1
ATOM 3543 C CA . MET A 1 463 ? -11.495 5.966 -13.001 1.00 88.50 463 MET A CA 1
ATOM 3544 C C . MET A 1 463 ? -10.538 6.851 -13.797 1.00 88.50 463 MET A C 1
ATOM 3546 O O . MET A 1 463 ? -10.993 7.563 -14.685 1.00 88.50 463 MET A O 1
ATOM 3550 N N . GLN A 1 464 ? -9.230 6.776 -13.536 1.00 86.62 464 GLN A N 1
ATOM 3551 C CA . GLN A 1 464 ? -8.228 7.486 -14.337 1.00 86.62 464 GLN A CA 1
ATOM 3552 C C . GLN A 1 464 ? -8.258 7.040 -15.799 1.00 86.62 464 GLN A C 1
ATOM 3554 O O . GLN A 1 464 ? -8.323 7.887 -16.679 1.00 86.62 464 GLN A O 1
ATOM 3559 N N . VAL A 1 465 ? -8.328 5.729 -16.054 1.00 83.94 465 VAL A N 1
ATOM 3560 C CA . VAL A 1 465 ? -8.472 5.192 -17.415 1.00 83.94 465 VAL A CA 1
ATOM 3561 C C . VAL A 1 465 ? -9.709 5.759 -18.116 1.00 83.94 465 VAL A C 1
ATOM 3563 O O . VAL A 1 465 ? -9.619 6.126 -19.281 1.00 83.94 465 VAL A O 1
ATOM 3566 N N . ILE A 1 466 ? -10.854 5.860 -17.432 1.00 83.88 466 ILE A N 1
ATOM 3567 C CA . ILE A 1 466 ? -12.071 6.451 -18.016 1.00 83.88 466 ILE A CA 1
ATOM 3568 C C . ILE A 1 466 ? -11.861 7.931 -18.362 1.00 83.88 466 ILE A C 1
ATOM 3570 O O . ILE A 1 466 ? -12.266 8.371 -19.439 1.00 83.88 466 ILE A O 1
ATOM 3574 N N . PHE A 1 467 ? -11.237 8.702 -17.467 1.00 79.88 467 PHE A N 1
ATOM 3575 C CA . PHE A 1 467 ? -10.964 10.118 -17.715 1.00 79.88 467 PHE A CA 1
ATOM 3576 C C . PHE A 1 467 ? -9.971 10.318 -18.864 1.00 79.88 467 PHE A C 1
ATOM 3578 O O . PHE A 1 467 ? -10.215 11.158 -19.729 1.00 79.88 467 PHE A O 1
ATOM 3585 N N . ASP A 1 468 ? -8.914 9.512 -18.931 1.00 75.94 468 ASP A N 1
ATOM 3586 C CA . ASP A 1 468 ? -7.920 9.586 -20.000 1.00 75.94 468 ASP A CA 1
ATOM 3587 C C . ASP A 1 468 ? -8.505 9.120 -21.343 1.00 75.94 468 ASP A C 1
ATOM 3589 O O . ASP A 1 468 ? -8.246 9.741 -22.372 1.00 75.94 468 ASP A O 1
ATOM 3593 N N . LEU A 1 469 ? -9.375 8.103 -21.355 1.00 71.00 469 LEU A N 1
ATOM 3594 C CA . LEU A 1 469 ? -10.026 7.633 -22.582 1.00 71.00 469 LEU A CA 1
ATOM 3595 C C . LEU A 1 469 ? -10.920 8.708 -23.215 1.00 71.00 469 LEU A C 1
ATOM 3597 O O . LEU A 1 469 ? -10.954 8.824 -24.432 1.00 71.00 469 LEU A O 1
ATOM 3601 N N . SER A 1 470 ? -11.574 9.557 -22.414 1.00 62.66 470 SER A N 1
ATOM 3602 C CA . SER A 1 470 ? -12.354 10.686 -22.951 1.00 62.66 470 SER A CA 1
ATOM 3603 C C . SER A 1 470 ? -11.506 11.725 -23.706 1.00 62.66 470 SER A C 1
ATOM 3605 O O . SER A 1 470 ? -12.049 12.526 -24.464 1.00 62.66 470 SER A O 1
ATOM 3607 N N . SER A 1 471 ? -10.179 11.696 -23.526 1.00 57.25 471 SER A N 1
ATOM 3608 C CA . SER A 1 471 ? -9.216 12.577 -24.198 1.00 57.25 471 SER A CA 1
ATOM 3609 C C . SER A 1 471 ? -8.480 11.924 -25.376 1.00 57.25 471 SER A C 1
ATOM 3611 O O . SER A 1 471 ? -7.893 12.632 -26.194 1.00 57.25 471 SER A O 1
ATOM 3613 N N . ILE A 1 472 ? -8.530 10.593 -25.492 1.00 54.12 472 ILE A N 1
ATOM 3614 C CA . ILE A 1 472 ? -7.880 9.815 -26.551 1.00 54.12 472 ILE A CA 1
ATOM 3615 C C . ILE A 1 472 ? -8.980 9.382 -27.522 1.00 54.12 472 ILE A C 1
ATOM 3617 O O . ILE A 1 472 ? -9.736 8.461 -27.228 1.00 54.12 472 ILE A O 1
ATOM 3621 N N . GLY A 1 473 ? -9.092 10.065 -28.667 1.00 55.16 473 GLY A N 1
ATOM 3622 C CA . GLY A 1 473 ? -10.019 9.672 -29.734 1.00 55.16 473 GLY A CA 1
ATOM 3623 C C . GLY A 1 473 ? -9.881 8.178 -30.034 1.00 55.16 473 GLY A C 1
ATOM 3624 O O . GLY A 1 473 ? -8.765 7.702 -30.238 1.00 55.16 473 GLY A O 1
ATOM 3625 N N . GLU A 1 474 ? -10.991 7.437 -29.965 1.00 57.75 474 GLU A N 1
ATOM 3626 C CA . GLU A 1 474 ? -10.983 5.973 -29.961 1.00 57.75 474 GLU A CA 1
ATOM 3627 C C . GLU A 1 474 ? -10.268 5.402 -31.192 1.00 57.75 474 GLU A C 1
ATOM 3629 O O . GLU A 1 474 ? -10.817 5.364 -32.295 1.00 57.75 474 GLU A O 1
ATOM 3634 N N . ASP A 1 475 ? -9.054 4.885 -31.000 1.00 64.62 475 ASP A N 1
ATOM 3635 C CA . ASP A 1 475 ? -8.442 3.992 -31.975 1.00 64.62 475 ASP A CA 1
ATOM 3636 C C . ASP A 1 475 ? -9.119 2.619 -31.874 1.00 64.62 475 ASP A C 1
ATOM 3638 O O . ASP A 1 475 ? -8.635 1.686 -31.225 1.00 64.62 475 ASP A O 1
ATOM 3642 N N . LEU A 1 476 ? -10.284 2.507 -32.517 1.00 66.94 476 LEU A N 1
ATOM 3643 C CA . LEU A 1 476 ? -11.069 1.274 -32.608 1.00 66.94 476 LEU A CA 1
ATOM 3644 C C . LEU A 1 476 ? -10.262 0.105 -33.197 1.00 66.94 476 LEU A C 1
ATOM 3646 O O . LEU A 1 476 ? -10.659 -1.045 -33.021 1.00 66.94 476 LEU A O 1
ATOM 3650 N N . ARG A 1 477 ? -9.129 0.356 -33.874 1.00 73.25 477 ARG A N 1
ATOM 3651 C CA . ARG A 1 477 ? -8.252 -0.708 -34.389 1.00 73.25 477 ARG A CA 1
ATOM 3652 C C . ARG A 1 477 ? -7.467 -1.416 -33.286 1.00 73.25 477 ARG A C 1
ATOM 3654 O O . ARG A 1 477 ? -7.147 -2.588 -33.453 1.00 73.25 477 ARG A O 1
ATOM 3661 N N . ASN A 1 478 ? -7.206 -0.741 -32.167 1.00 80.12 478 ASN A N 1
ATOM 3662 C CA . ASN A 1 478 ? -6.431 -1.260 -31.037 1.00 80.12 478 ASN A CA 1
ATOM 3663 C C . ASN A 1 478 ? -7.282 -1.392 -29.761 1.00 80.12 478 ASN A C 1
ATOM 3665 O O . ASN A 1 478 ? -6.791 -1.241 -28.637 1.00 80.12 478 ASN A O 1
ATOM 3669 N N . TRP A 1 479 ? -8.574 -1.704 -29.923 1.00 83.88 479 TRP A N 1
ATOM 3670 C CA . TRP A 1 479 ? -9.530 -1.826 -28.820 1.00 83.88 479 TRP A CA 1
ATOM 3671 C C . TRP A 1 479 ? -9.065 -2.786 -27.716 1.00 83.88 479 TRP A C 1
ATOM 3673 O O . TRP A 1 479 ? -9.362 -2.560 -26.544 1.00 83.88 479 TRP A O 1
ATOM 3683 N N . GLY A 1 480 ? -8.304 -3.834 -28.048 1.00 82.19 480 GLY A N 1
ATOM 3684 C CA . GLY A 1 480 ? -7.787 -4.825 -27.098 1.00 82.19 480 GLY A CA 1
ATOM 3685 C C . GLY A 1 480 ? -6.766 -4.254 -26.106 1.00 82.19 480 GLY A C 1
ATOM 3686 O O . GLY A 1 480 ? -6.515 -4.845 -25.052 1.00 82.19 480 GLY A O 1
ATOM 3687 N N . ALA A 1 481 ? -6.184 -3.090 -26.398 1.00 80.19 481 ALA A N 1
ATOM 3688 C CA . ALA A 1 481 ? -5.291 -2.400 -25.477 1.00 80.19 481 ALA A CA 1
ATO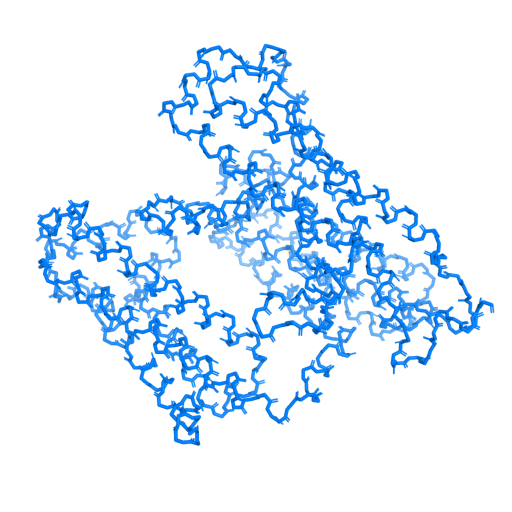M 3689 C C . ALA A 1 481 ? -6.051 -1.632 -24.389 1.00 80.19 481 ALA A C 1
ATOM 3691 O O . ALA A 1 481 ? -5.638 -1.672 -23.227 1.00 80.19 481 ALA A O 1
ATOM 3692 N N . THR A 1 482 ? -7.163 -0.990 -24.755 1.00 81.25 482 THR A N 1
ATOM 3693 C CA . THR A 1 482 ? -7.849 0.032 -23.950 1.00 81.25 482 THR A CA 1
ATOM 3694 C C . THR A 1 482 ? -9.163 -0.456 -23.347 1.00 81.25 482 THR A C 1
ATOM 3696 O O . THR A 1 482 ? -9.393 -0.290 -22.150 1.00 81.25 482 THR A O 1
ATOM 3699 N N . THR A 1 483 ? -10.015 -1.116 -24.131 1.00 85.69 483 THR A N 1
ATOM 3700 C CA . THR A 1 483 ? -11.366 -1.506 -23.696 1.00 85.69 483 THR A CA 1
ATOM 3701 C C . THR A 1 483 ? -11.395 -2.474 -22.509 1.00 85.69 483 THR A C 1
ATOM 3703 O O . THR A 1 483 ? -12.281 -2.308 -21.667 1.00 85.69 483 THR A O 1
ATOM 3706 N N . PRO A 1 484 ? -10.440 -3.414 -22.308 1.00 87.88 484 PRO A N 1
ATOM 3707 C CA . PRO A 1 484 ? -10.471 -4.247 -21.108 1.00 87.88 484 PRO A CA 1
ATOM 3708 C C . PRO A 1 484 ? -10.259 -3.464 -19.812 1.00 87.88 484 PRO A C 1
ATOM 3710 O O . PRO A 1 484 ? -10.760 -3.857 -18.758 1.00 87.88 484 PRO A O 1
ATOM 3713 N N . LEU A 1 485 ? -9.558 -2.330 -19.886 1.00 87.12 485 LEU A N 1
ATOM 3714 C CA . LEU A 1 485 ? -9.278 -1.480 -18.734 1.00 87.12 485 LEU A CA 1
ATOM 3715 C C . LEU A 1 485 ? -10.530 -0.719 -18.254 1.00 87.12 485 LEU A C 1
ATOM 3717 O O . LEU A 1 485 ? -10.594 -0.317 -17.093 1.00 87.12 485 LEU A O 1
ATOM 3721 N N . LEU A 1 486 ? -11.569 -0.600 -19.091 1.00 87.75 486 LEU A N 1
ATOM 3722 C CA . LEU A 1 486 ? -12.850 0.016 -18.719 1.00 87.75 486 LEU A CA 1
ATOM 3723 C C . LEU A 1 486 ? -13.614 -0.765 -17.646 1.00 87.75 486 LEU A C 1
ATOM 3725 O O . LEU A 1 486 ? -14.455 -0.200 -16.949 1.00 87.75 486 LEU A O 1
ATOM 3729 N N . LEU A 1 487 ? -13.322 -2.058 -17.480 1.00 91.38 487 LEU A N 1
ATOM 3730 C CA . LEU A 1 487 ? -13.939 -2.891 -16.446 1.00 91.38 487 LEU A CA 1
ATOM 3731 C C . LEU A 1 487 ? -13.245 -2.767 -15.081 1.00 91.38 487 LEU A C 1
ATOM 3733 O O . LEU A 1 487 ? -13.766 -3.283 -14.088 1.00 91.38 487 LEU A O 1
ATOM 3737 N N . LEU A 1 488 ? -12.112 -2.059 -14.988 1.00 91.75 488 LEU A N 1
ATOM 3738 C CA . LEU A 1 488 ? -11.380 -1.881 -13.730 1.00 91.75 488 LEU A CA 1
ATOM 3739 C C . LEU A 1 488 ? -12.231 -1.236 -12.617 1.00 91.75 488 LEU A C 1
ATOM 3741 O O . LEU A 1 488 ? -12.244 -1.792 -11.520 1.00 91.75 488 LEU A O 1
ATOM 3745 N N . PRO A 1 489 ? -13.010 -0.153 -12.826 1.00 92.44 489 PRO A N 1
ATOM 3746 C CA . PRO A 1 489 ? -13.850 0.405 -11.761 1.00 92.44 489 PRO A CA 1
ATOM 3747 C C . PRO A 1 489 ? -14.878 -0.599 -11.243 1.00 92.44 489 PRO A C 1
ATOM 3749 O O . PRO A 1 489 ? -15.076 -0.725 -10.035 1.00 92.44 489 PRO A O 1
ATOM 3752 N N . ILE A 1 490 ? -15.505 -1.355 -12.151 1.00 94.94 490 ILE A N 1
ATOM 3753 C CA . ILE A 1 490 ? -16.484 -2.389 -11.800 1.00 94.94 490 ILE A CA 1
ATOM 3754 C C . ILE A 1 490 ? -15.804 -3.474 -10.963 1.00 94.94 490 ILE A C 1
ATOM 3756 O O . ILE A 1 490 ? -16.330 -3.860 -9.915 1.00 94.94 490 ILE A O 1
ATOM 3760 N N . TRP A 1 491 ? -14.612 -3.917 -11.366 1.00 95.56 491 TRP A N 1
ATOM 3761 C CA . TRP A 1 491 ? -13.822 -4.884 -10.611 1.00 95.56 491 TRP A CA 1
ATOM 3762 C C . TRP A 1 491 ? -13.489 -4.373 -9.204 1.00 95.56 491 TRP A C 1
ATOM 3764 O O . TRP A 1 491 ? -13.775 -5.046 -8.210 1.00 95.56 491 TRP A O 1
ATOM 3774 N N . GLY A 1 492 ? -12.955 -3.154 -9.107 1.00 94.81 492 GLY A N 1
ATOM 3775 C CA . GLY A 1 492 ? -12.569 -2.527 -7.847 1.00 94.81 492 GLY A CA 1
ATOM 3776 C C . GLY A 1 492 ? -13.744 -2.370 -6.882 1.00 94.81 492 GLY A C 1
ATOM 3777 O O . GLY A 1 492 ? -13.674 -2.828 -5.737 1.00 94.81 492 GLY A O 1
ATOM 3778 N N . ILE A 1 493 ? -14.860 -1.802 -7.346 1.00 95.38 493 ILE A N 1
ATOM 3779 C CA . ILE A 1 493 ? -16.066 -1.571 -6.537 1.00 95.38 493 ILE A CA 1
ATOM 3780 C C . ILE A 1 493 ? -16.667 -2.898 -6.061 1.00 95.38 493 ILE A C 1
ATOM 3782 O O . ILE A 1 493 ? -17.019 -3.045 -4.885 1.00 95.38 493 ILE A O 1
ATOM 3786 N N . THR A 1 494 ? -16.767 -3.892 -6.946 1.00 96.06 494 THR A N 1
ATOM 3787 C CA . THR A 1 494 ? -17.373 -5.188 -6.604 1.00 96.06 494 THR A CA 1
ATOM 3788 C C . THR A 1 494 ? -16.496 -6.017 -5.669 1.00 96.06 494 THR A C 1
ATOM 3790 O O . THR A 1 494 ? -17.034 -6.668 -4.769 1.00 96.06 494 THR A O 1
ATOM 3793 N N . LEU A 1 495 ? -15.165 -5.927 -5.774 1.00 95.88 495 LEU A N 1
ATOM 3794 C CA . LEU A 1 495 ? -14.230 -6.518 -4.811 1.00 95.88 495 LEU A CA 1
ATOM 3795 C C . LEU A 1 495 ? -14.366 -5.881 -3.416 1.00 95.88 495 LEU A C 1
ATOM 3797 O O . LEU A 1 495 ? -14.380 -6.585 -2.397 1.00 95.88 495 LEU A O 1
ATOM 3801 N N . GLY A 1 496 ? -14.529 -4.558 -3.355 1.00 94.56 496 GLY A N 1
ATOM 3802 C CA . GLY A 1 496 ? -14.790 -3.832 -2.111 1.00 94.56 496 GLY A CA 1
ATOM 3803 C C . GLY A 1 496 ? -16.114 -4.256 -1.473 1.00 94.56 496 GLY A C 1
ATOM 3804 O O . GLY A 1 496 ? -16.159 -4.618 -0.293 1.00 94.56 496 GLY A O 1
ATOM 3805 N N . ALA A 1 497 ? -17.182 -4.319 -2.271 1.00 94.25 497 ALA A N 1
ATOM 3806 C CA . ALA A 1 497 ? -18.483 -4.816 -1.832 1.00 94.25 497 ALA A CA 1
ATOM 3807 C C . ALA A 1 497 ? -18.397 -6.265 -1.322 1.00 94.25 497 ALA A C 1
ATOM 3809 O O . ALA A 1 497 ? -18.870 -6.562 -0.222 1.00 94.25 497 ALA A O 1
ATOM 3810 N N . ALA A 1 498 ? -17.733 -7.160 -2.061 1.00 93.38 498 ALA A N 1
ATOM 3811 C CA . ALA A 1 498 ? -17.509 -8.548 -1.655 1.00 93.38 498 ALA A CA 1
ATOM 3812 C C . ALA A 1 498 ? -16.773 -8.644 -0.308 1.00 93.38 498 ALA A C 1
ATOM 3814 O O . ALA A 1 498 ? -17.156 -9.439 0.553 1.00 93.38 498 ALA A O 1
ATOM 3815 N N . SER A 1 499 ? -15.773 -7.789 -0.084 1.00 92.00 499 SER A N 1
ATOM 3816 C CA . SER A 1 499 ? -15.025 -7.713 1.178 1.00 92.00 499 SER A CA 1
ATOM 3817 C C . SER A 1 499 ? -15.907 -7.270 2.351 1.00 92.00 499 SER A C 1
ATOM 3819 O O . SER A 1 499 ? -15.827 -7.836 3.448 1.00 92.00 499 SER A O 1
ATOM 3821 N N . ILE A 1 500 ? -16.803 -6.305 2.122 1.00 89.75 500 ILE A N 1
ATOM 3822 C CA . ILE A 1 500 ? -17.785 -5.843 3.112 1.00 89.75 500 ILE A CA 1
ATOM 3823 C C . ILE A 1 500 ? -18.790 -6.957 3.438 1.00 89.75 500 ILE A C 1
ATOM 3825 O O . ILE A 1 500 ? -19.035 -7.243 4.613 1.00 89.75 500 ILE A O 1
ATOM 3829 N N . PHE A 1 501 ? -19.345 -7.638 2.432 1.00 89.44 501 PHE A N 1
ATOM 3830 C CA . PHE A 1 501 ? -20.275 -8.749 2.656 1.00 89.44 501 PHE A CA 1
ATOM 3831 C C . PHE A 1 501 ? -19.605 -9.930 3.367 1.00 89.44 501 PHE A C 1
ATOM 3833 O O . PHE A 1 501 ? -20.190 -10.494 4.295 1.00 89.44 501 PHE A O 1
ATOM 3840 N N . TYR A 1 502 ? -18.362 -10.263 3.005 1.00 86.81 502 TYR A N 1
ATOM 3841 C CA . TYR A 1 502 ? -17.556 -11.267 3.703 1.00 86.81 502 TYR A CA 1
ATOM 3842 C C . TYR A 1 502 ? -17.385 -10.908 5.183 1.00 86.81 502 TYR A C 1
ATOM 3844 O O . TYR A 1 502 ? -17.599 -11.746 6.063 1.00 86.81 502 TYR A O 1
ATOM 3852 N N . TYR A 1 503 ? -17.081 -9.642 5.479 1.00 85.75 503 TYR A N 1
ATOM 3853 C CA . TYR A 1 503 ? -17.003 -9.158 6.850 1.00 85.75 503 TYR A CA 1
ATOM 3854 C C . TYR A 1 503 ? -18.328 -9.328 7.598 1.00 85.75 503 TYR A C 1
ATOM 3856 O O . TYR A 1 503 ? -18.332 -9.860 8.707 1.00 85.75 503 TYR A O 1
ATOM 3864 N N . TYR A 1 504 ? -19.457 -8.933 7.003 1.00 80.31 504 TYR A N 1
ATOM 3865 C CA . TYR A 1 504 ? -20.765 -9.088 7.639 1.00 80.31 504 TYR A CA 1
ATOM 3866 C C . TYR A 1 504 ? -21.169 -10.550 7.843 1.00 80.31 504 TYR A C 1
ATOM 3868 O O . TYR A 1 504 ? -21.778 -10.849 8.869 1.00 80.31 504 TYR A O 1
ATOM 3876 N N . ARG A 1 505 ? -20.803 -11.461 6.933 1.00 82.00 505 ARG A N 1
ATOM 3877 C CA . ARG A 1 505 ? -21.053 -12.905 7.075 1.00 82.00 505 ARG A CA 1
ATOM 3878 C C . ARG A 1 505 ? -20.235 -13.525 8.209 1.00 82.00 505 ARG A C 1
ATOM 3880 O O . ARG A 1 505 ? 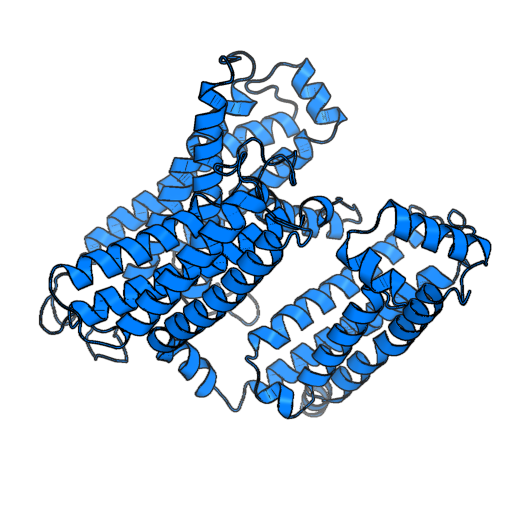-20.732 -14.377 8.931 1.00 82.00 505 ARG A O 1
ATOM 3887 N N . ARG A 1 506 ? -18.991 -13.074 8.398 1.00 79.12 506 ARG A N 1
ATOM 3888 C CA . ARG A 1 506 ? -18.051 -13.618 9.400 1.00 79.12 506 ARG A CA 1
ATOM 3889 C C . ARG A 1 506 ? -18.213 -13.026 10.804 1.00 79.12 506 ARG A C 1
ATOM 3891 O O . ARG A 1 506 ? -17.487 -13.413 11.721 1.00 79.12 506 ARG A O 1
ATOM 3898 N N . ARG A 1 507 ? -19.131 -12.076 10.995 1.00 73.88 507 ARG A N 1
ATOM 3899 C CA . ARG A 1 507 ? -19.434 -11.478 12.304 1.00 73.88 507 ARG A CA 1
ATOM 3900 C C . ARG A 1 507 ? -20.333 -12.405 13.132 1.00 73.88 507 ARG A C 1
ATOM 3902 O O . ARG A 1 507 ? -21.537 -12.435 12.905 1.00 73.88 507 ARG A O 1
ATOM 3909 N N . GLY A 1 508 ? -19.760 -13.077 14.129 1.00 68.25 508 GLY A N 1
ATOM 3910 C CA . GLY A 1 508 ? -20.517 -13.789 15.173 1.00 68.25 508 GLY A CA 1
ATOM 3911 C C . GLY A 1 508 ? -20.886 -12.906 16.377 1.00 68.25 508 GLY A C 1
ATOM 3912 O O . GLY A 1 508 ? -21.011 -11.677 16.257 1.00 68.25 508 GLY A O 1
ATOM 3913 N N . LEU A 1 509 ? -21.005 -13.540 17.548 1.00 68.62 509 LEU A N 1
ATOM 3914 C CA . LEU A 1 509 ? -21.136 -12.908 18.867 1.00 68.62 509 LEU A CA 1
ATOM 3915 C C . LEU A 1 509 ? -20.087 -11.811 19.080 1.00 68.62 509 LEU A C 1
ATOM 3917 O O . LEU A 1 509 ? -18.874 -12.037 18.981 1.00 68.62 509 LEU A O 1
ATOM 3921 N N . CYS A 1 510 ? -20.545 -10.602 19.404 1.00 73.94 510 CYS A N 1
ATOM 3922 C CA . CYS A 1 510 ? -19.629 -9.535 19.779 1.00 73.94 510 CYS A CA 1
ATOM 3923 C C . CYS A 1 510 ? -19.212 -9.722 21.241 1.00 73.94 510 CYS A C 1
ATOM 3925 O O . CYS A 1 510 ? -19.973 -9.390 22.144 1.00 73.94 510 CYS A O 1
ATOM 3927 N N . GLN A 1 511 ? -17.964 -10.136 21.491 1.00 70.88 511 GLN A N 1
ATOM 3928 C CA . GLN A 1 511 ? -17.439 -10.322 22.858 1.00 70.88 511 GLN A CA 1
ATOM 3929 C C . GLN A 1 511 ? -17.509 -9.073 23.760 1.00 70.88 511 GLN A C 1
ATOM 3931 O O . GLN A 1 511 ? -17.237 -9.177 24.950 1.00 70.88 511 GLN A O 1
ATOM 3936 N N . ARG A 1 512 ? -17.799 -7.883 23.212 1.00 74.75 512 ARG A N 1
ATOM 3937 C CA . ARG A 1 512 ? -17.852 -6.626 23.973 1.00 74.75 512 ARG A CA 1
ATOM 3938 C C . ARG A 1 512 ? -19.260 -6.172 24.351 1.00 74.75 512 ARG A C 1
ATOM 3940 O O . ARG A 1 512 ? -19.387 -5.478 25.347 1.00 74.75 512 ARG A O 1
ATOM 3947 N N . CYS A 1 513 ? -20.281 -6.514 23.568 1.00 74.50 513 CYS A N 1
ATOM 3948 C CA . CYS A 1 513 ? -21.673 -6.170 23.889 1.00 74.50 513 CYS A CA 1
ATOM 3949 C C . CYS A 1 513 ? -22.583 -7.394 24.042 1.00 74.50 513 CYS A C 1
ATOM 3951 O O . CYS A 1 513 ? -23.785 -7.219 24.184 1.00 74.50 513 CYS A O 1
ATOM 3953 N N . GLY A 1 514 ? -22.046 -8.616 23.974 1.00 65.88 514 GLY A N 1
ATOM 3954 C CA . GLY A 1 514 ? -22.794 -9.860 24.185 1.00 65.88 514 GLY A CA 1
ATOM 3955 C C . GLY A 1 514 ? -23.711 -10.262 23.031 1.00 65.88 514 GLY A C 1
ATOM 3956 O O . GLY A 1 514 ? -23.830 -11.445 22.772 1.00 65.88 514 GLY A O 1
ATOM 3957 N N . SER A 1 515 ? -24.270 -9.302 22.286 1.00 63.44 515 SER A N 1
ATOM 3958 C CA . SER A 1 515 ? -25.241 -9.575 21.213 1.00 63.44 515 SER A CA 1
ATOM 3959 C C . SER A 1 515 ? -24.728 -10.561 20.156 1.00 63.44 515 SER A C 1
ATOM 3961 O O . SER A 1 515 ? -23.668 -10.336 19.544 1.00 63.44 515 SER A O 1
ATOM 3963 N N . ASP A 1 516 ? -25.510 -11.611 19.897 1.00 61.38 516 ASP A N 1
ATOM 3964 C CA . ASP A 1 516 ? -25.443 -12.402 18.665 1.00 61.38 516 ASP A CA 1
ATOM 3965 C C . ASP A 1 516 ? -26.384 -11.816 17.601 1.00 61.38 516 ASP A C 1
ATOM 3967 O O . ASP A 1 516 ? -27.216 -10.958 17.883 1.00 61.38 516 ASP A O 1
ATOM 3971 N N . ARG A 1 517 ? -26.244 -12.250 16.347 1.00 53.91 517 ARG A N 1
ATOM 3972 C CA . ARG A 1 517 ? -27.273 -12.047 15.317 1.00 53.91 517 ARG A CA 1
ATOM 3973 C C . ARG A 1 517 ? -28.462 -13.003 15.473 1.00 53.91 517 ARG A C 1
ATOM 3975 O O . ARG A 1 517 ? -29.503 -12.708 14.908 1.00 53.91 517 ARG A O 1
ATOM 3982 N N . THR A 1 518 ? -28.298 -14.121 16.179 1.00 47.03 518 THR A N 1
ATOM 3983 C CA . THR A 1 518 ? -29.297 -15.197 16.321 1.00 47.03 518 THR A CA 1
ATOM 3984 C C . THR A 1 518 ? -30.346 -14.949 17.401 1.00 47.03 518 THR A C 1
ATOM 3986 O O . THR A 1 518 ? -31.408 -15.543 17.317 1.00 47.03 518 THR A O 1
ATOM 3989 N N . GLU A 1 519 ? -30.125 -14.041 18.354 1.00 40.56 519 GLU A N 1
ATOM 3990 C CA . GLU A 1 519 ? -31.141 -13.667 19.365 1.00 40.56 519 GLU A CA 1
ATOM 3991 C C . GLU A 1 519 ? -32.285 -12.796 18.800 1.00 40.56 519 GLU A C 1
ATOM 3993 O O . GLU A 1 519 ? -33.110 -12.289 19.552 1.00 40.56 519 GLU A O 1
ATOM 3998 N N . ALA A 1 520 ? -32.325 -12.583 17.483 1.00 39.66 520 ALA A N 1
ATOM 3999 C CA . ALA A 1 520 ? -33.345 -11.787 16.801 1.00 39.66 520 ALA A CA 1
ATOM 4000 C C . ALA A 1 520 ? -33.989 -12.529 15.614 1.00 39.66 520 ALA A C 1
ATOM 4002 O O . ALA A 1 520 ? -34.458 -11.872 14.682 1.00 39.66 520 ALA A O 1
ATOM 4003 N N . ALA A 1 521 ? -33.942 -13.866 15.617 1.00 34.53 521 ALA A N 1
ATOM 4004 C CA . ALA A 1 521 ? -34.658 -14.713 14.664 1.00 34.53 521 ALA A CA 1
ATOM 4005 C C . ALA A 1 521 ? -35.898 -15.315 15.324 1.00 34.53 521 ALA A C 1
ATOM 4007 O O . ALA A 1 521 ? -35.740 -15.851 16.445 1.00 34.53 521 ALA A O 1
#

Secondary structure (DSSP, 8-state):
-HHHHHHHT-SHHHHHHHHHTHHHHHHHHHHHTT--SSB-HHHHHHHHHHHHHHS-HHHHHHHHTT--HHHHHHHHHHHHHHHTTSTGGGGS-HHHHHHHHHHHHHHHHHHHHHHHHHHHHTSS-TTS-TTB-TTHHHHHHHHHHHHHHHHHHHHHHHHHHTTSS-TTHHHHHHHTHHHHHHHHHHHHHHHHHHHHHHHHTT-S---SSTTT-TT-TT-TTTT--HHHHHHHHHHHHHHHHHHHHHTTS---HHHHHHHHHHHHHHHHIIIIIS--HHHHHHHHHHHHHHHHHHTT----GGGG--HHHHHHHHHHHHHHHHHHHHHHHHHHTTT--TTT-PPTT---S--HHHHHHHHHHHHHHHHHTTHHHHHHHHHHHTT--TTS-HHHHHHHHHTSHHHHHHHHHHHHHHHHHHHHGGGSGGGTB--TTSTTTTTPBPPHHHHHHHHHHHHHHHHHHHHHHHHHHTTS---GGGHHHHGGGGGHHHHHHHHHHHHHHHHHHT----TTT---SGGG-

pLDDT: mean 82.22, std 11.85, range [34.53, 97.06]

Radius of gyration: 26.0 Å; chains: 1; bounding box: 76×61×63 Å

Sequence (521 aa):
MLKQRAWLSSKRWGYIASLALVPYAILKLLWANGIAVLISQEGIEELHASMQANADPISKWLFDIGIDATALMALIASLLALALVAEWGKKLPRGILLAPAYLGGLFFVFISLVTFYKIMTGDIRLADNPDFGTWVTPIVYGGFFAWGVTVSMAAWSYGMRTRVGRSRHSAHWRKRWPQWTRNAAIVWTVIYGALGVYWSLGGPGFPLGLANDPAAKASVFRHAAAQTAGPVIVALCVLGIIALYSFKFKVRGAIRTILLAFAWSVSVTLCFFVMDARALIVVAYAPIALVVSIFGASLPFFEFITLPVVNQFVCLAGGLLWTATALTFGRRSREACEHCGRTHGTAHGMTTDFAARWGRRATYVAIISPAYYEVTRIAWLLGFPLGITNDMLRDLQESGAAGAGAGLALVSIGGSFLTRGLIKSWGETFPHWLPMLAGKRVPPALAIVPAGIVSILITVTGMQVIFDLSSIGEDLRNWGATTPLLLLPIWGITLGAASIFYYYRRRGLCQRCGSDRTEAA